Protein AF-A0A1Z8PZ98-F1 (afdb_monomer_lite)

Structure (mmCIF, N/CA/C/O backbone):
data_AF-A0A1Z8PZ98-F1
#
_entry.id   AF-A0A1Z8PZ98-F1
#
loop_
_atom_site.group_PDB
_atom_site.id
_atom_site.type_symbol
_atom_site.label_atom_id
_atom_site.label_alt_id
_atom_site.label_comp_id
_atom_site.label_asym_id
_atom_site.label_entity_id
_atom_site.label_seq_id
_atom_site.pdbx_PDB_ins_code
_atom_site.Cartn_x
_atom_site.Cartn_y
_atom_site.Cartn_z
_atom_site.occupancy
_atom_site.B_iso_or_equiv
_atom_site.auth_seq_id
_atom_site.auth_comp_id
_atom_site.auth_asym_id
_atom_site.auth_atom_id
_atom_site.pdbx_PDB_model_num
ATOM 1 N N . MET A 1 1 ? -24.468 24.576 31.759 1.00 48.62 1 MET A N 1
ATOM 2 C CA . MET A 1 1 ? -24.471 23.103 31.588 1.00 48.62 1 MET A CA 1
ATOM 3 C C . MET A 1 1 ? -25.733 22.751 30.825 1.00 48.62 1 MET A C 1
ATOM 5 O O . MET A 1 1 ? -26.785 23.189 31.271 1.00 48.62 1 MET A O 1
ATOM 9 N N . SER A 1 2 ? -25.640 22.034 29.702 1.00 56.84 2 SER A N 1
ATOM 10 C CA . SER A 1 2 ? -26.825 21.574 28.961 1.00 56.84 2 SER A CA 1
ATOM 11 C C . SER A 1 2 ? -27.723 20.692 29.828 1.00 56.84 2 SER A C 1
ATOM 13 O O . SER A 1 2 ? -27.218 19.911 30.642 1.00 56.84 2 SER A O 1
ATOM 15 N N . SER A 1 3 ? -29.041 20.830 29.682 1.00 79.81 3 SER A N 1
ATOM 16 C CA . SER A 1 3 ? -30.009 19.962 30.361 1.00 79.81 3 SER A CA 1
ATOM 17 C C . SER A 1 3 ? -29.923 18.516 29.837 1.00 79.81 3 SER A C 1
ATOM 19 O O . SER A 1 3 ? -29.449 18.271 28.728 1.00 79.81 3 SER A O 1
ATOM 21 N N . PHE A 1 4 ? -30.347 17.529 30.641 1.00 81.81 4 PHE A N 1
ATOM 22 C CA . PHE A 1 4 ? -30.374 16.120 30.213 1.00 81.81 4 PHE A CA 1
ATOM 23 C C . PHE A 1 4 ? -31.187 15.942 28.922 1.00 81.81 4 PHE A C 1
ATOM 25 O O . PHE A 1 4 ? -30.744 15.233 28.021 1.00 81.81 4 PHE A O 1
ATOM 32 N N . GLU A 1 5 ? -32.307 16.660 28.799 1.00 84.31 5 GLU A N 1
ATOM 33 C CA . GLU A 1 5 ? -33.171 16.601 27.620 1.00 84.31 5 GLU A CA 1
ATOM 34 C C . GLU A 1 5 ? -32.485 17.156 26.361 1.00 84.31 5 GLU A C 1
ATOM 36 O O . GLU A 1 5 ? -32.618 16.572 25.291 1.00 84.31 5 GLU A O 1
ATOM 41 N N . GLU A 1 6 ? -31.655 18.202 26.474 1.00 85.25 6 GLU A N 1
ATOM 42 C CA . GLU A 1 6 ? -30.849 18.697 25.344 1.00 85.25 6 GLU A CA 1
ATOM 43 C C . GLU A 1 6 ? -29.836 17.656 24.848 1.00 85.25 6 GLU A C 1
ATOM 45 O O . GLU A 1 6 ? -29.662 17.480 23.643 1.00 85.25 6 GLU A O 1
ATOM 50 N N . ILE A 1 7 ? -29.137 16.971 25.761 1.00 85.69 7 ILE A N 1
ATOM 51 C CA . ILE A 1 7 ? -28.138 15.948 25.399 1.00 85.69 7 ILE A CA 1
ATOM 52 C C . ILE A 1 7 ? -28.835 14.724 24.801 1.00 85.69 7 ILE A C 1
ATOM 54 O O . ILE A 1 7 ? -28.365 14.164 23.809 1.00 85.69 7 ILE A O 1
ATOM 58 N N . LYS A 1 8 ? -29.983 14.347 25.369 1.00 84.75 8 LYS A N 1
ATOM 59 C CA . LYS A 1 8 ? -30.858 13.304 24.843 1.00 84.75 8 LYS A CA 1
ATOM 60 C C . LYS A 1 8 ? -31.284 13.642 23.409 1.00 84.75 8 LYS A C 1
ATOM 62 O O . LYS A 1 8 ? -30.961 12.891 22.495 1.00 84.75 8 LYS A O 1
ATOM 67 N N . GLN A 1 9 ? -31.887 14.802 23.158 1.00 86.06 9 GLN A N 1
ATOM 68 C CA . GLN A 1 9 ? -32.292 15.194 21.801 1.00 86.06 9 GLN A CA 1
ATOM 69 C C . GLN A 1 9 ? -31.120 15.240 20.809 1.00 86.06 9 GLN A C 1
ATOM 71 O O . GLN A 1 9 ? -31.270 14.816 19.662 1.00 86.06 9 GLN A O 1
ATOM 76 N N . LYS A 1 10 ? -29.933 15.690 21.242 1.00 87.50 10 LYS A N 1
ATOM 77 C CA . LYS A 1 10 ? -28.721 15.659 20.407 1.00 87.50 10 LYS A CA 1
ATOM 78 C C . LYS A 1 10 ? -28.360 14.240 19.966 1.00 87.50 10 LYS A C 1
ATOM 80 O O . LYS A 1 10 ? -28.101 14.045 18.781 1.00 87.50 10 LYS A O 1
ATOM 85 N N . ILE A 1 11 ? -28.356 13.260 20.875 1.00 87.31 11 ILE A N 1
ATOM 86 C CA . ILE A 1 11 ? -27.988 11.883 20.516 1.00 87.31 11 ILE A CA 1
ATOM 87 C C . ILE A 1 11 ? -29.061 11.187 19.672 1.00 87.31 11 ILE A C 1
ATOM 89 O O . ILE A 1 11 ? -28.701 10.499 18.721 1.00 87.31 11 ILE A O 1
ATOM 93 N N . TYR A 1 12 ? -30.354 11.429 19.930 1.00 85.94 12 TYR A N 1
ATOM 94 C CA . TYR A 1 12 ? -31.443 10.926 19.077 1.00 85.94 12 TYR A CA 1
ATOM 95 C C . TYR A 1 12 ? -31.329 11.473 17.647 1.00 85.94 12 TYR A C 1
ATOM 97 O O . TYR A 1 12 ? -31.420 10.715 16.680 1.00 85.94 12 TYR A O 1
ATOM 105 N N . LYS A 1 13 ? -31.035 12.773 17.504 1.00 88.38 13 LYS A N 1
ATOM 106 C CA . LYS A 1 13 ? -30.819 13.412 16.199 1.00 88.38 13 LYS A CA 1
ATOM 107 C C . LYS A 1 13 ? -29.594 12.854 15.469 1.00 88.38 13 LYS A C 1
ATOM 109 O O . LYS A 1 13 ? -29.680 12.586 14.273 1.00 88.38 13 LYS A O 1
ATOM 114 N N . GLU A 1 14 ? -28.472 12.677 16.169 1.00 88.62 14 GLU A N 1
ATOM 115 C CA . GLU A 1 14 ? -27.231 12.167 15.568 1.00 88.62 14 GLU A CA 1
ATOM 116 C C . GLU A 1 14 ? -27.372 10.697 15.136 1.00 88.62 14 GLU A C 1
ATOM 118 O O . GLU A 1 14 ? -26.931 10.319 14.051 1.00 88.62 14 GLU A O 1
ATOM 123 N N . LEU A 1 15 ? -28.043 9.872 15.949 1.00 85.94 15 LEU A N 1
ATOM 124 C CA . LEU A 1 15 ? -28.316 8.465 15.643 1.00 85.94 15 LEU A CA 1
ATOM 125 C C . LEU A 1 15 ? -29.488 8.266 14.667 1.00 85.94 15 LEU A C 1
ATOM 127 O O . LEU A 1 15 ? -29.614 7.175 14.111 1.00 85.94 15 LEU A O 1
ATOM 131 N N . LYS A 1 16 ? -30.290 9.312 14.413 1.00 87.38 16 LYS A N 1
ATOM 132 C CA . LYS A 1 16 ? -31.496 9.303 13.563 1.00 87.38 16 LYS A CA 1
ATOM 133 C C . LYS A 1 16 ? -32.525 8.267 14.018 1.00 87.38 16 LYS A C 1
ATOM 135 O O . LYS A 1 16 ? -32.933 7.414 13.234 1.00 87.38 16 LYS A O 1
ATOM 140 N N . ILE A 1 17 ? -32.889 8.337 15.291 1.00 85.25 17 ILE A N 1
ATOM 141 C CA . ILE A 1 17 ? -33.791 7.385 15.947 1.00 85.25 17 ILE A CA 1
ATOM 142 C C . ILE A 1 17 ? -34.950 8.106 16.625 1.00 85.25 17 ILE A C 1
ATOM 144 O O . ILE A 1 17 ? -34.812 9.269 17.013 1.00 85.25 17 ILE A O 1
ATOM 148 N N . ASP A 1 18 ? -36.071 7.406 16.771 1.00 80.88 18 ASP A N 1
ATOM 149 C CA . ASP A 1 18 ? -37.260 7.911 17.460 1.00 80.88 18 ASP A CA 1
ATOM 150 C C . ASP A 1 18 ? -37.085 7.830 18.978 1.00 80.88 18 ASP A C 1
ATOM 152 O O . ASP A 1 18 ? -36.437 6.914 19.477 1.00 80.88 18 ASP A O 1
ATOM 156 N N . GLU A 1 19 ? -37.715 8.738 19.735 1.00 75.44 19 GLU A N 1
ATOM 157 C CA . GLU A 1 19 ? -37.543 8.881 21.198 1.00 75.44 19 GLU A CA 1
ATOM 158 C C . GLU A 1 19 ? -37.876 7.629 22.038 1.00 75.44 19 GLU A C 1
ATOM 160 O O . GLU A 1 19 ? -37.558 7.584 23.229 1.00 75.44 19 GLU A O 1
ATOM 165 N N . ASN A 1 20 ? -38.497 6.617 21.427 1.00 74.50 20 ASN A N 1
ATOM 166 C CA . ASN A 1 20 ? -38.898 5.362 22.064 1.00 74.50 20 ASN A CA 1
ATOM 167 C C . ASN A 1 20 ? -37.921 4.198 21.805 1.00 74.50 20 ASN A C 1
ATOM 169 O O . ASN A 1 20 ? -38.120 3.107 22.341 1.00 74.50 20 ASN A O 1
ATOM 173 N N . GLU A 1 21 ? -36.888 4.396 20.982 1.00 78.88 21 GLU A N 1
ATOM 174 C CA . GLU A 1 21 ? -35.926 3.352 20.621 1.00 78.88 21 GLU A CA 1
ATOM 175 C C . GLU A 1 21 ? -34.727 3.272 21.585 1.00 78.88 21 GLU A C 1
ATOM 177 O O . GLU A 1 21 ? -34.310 4.241 22.219 1.00 78.88 21 GLU A O 1
ATOM 182 N N . SER A 1 22 ? -34.131 2.079 21.684 1.00 83.25 22 SER A N 1
ATOM 183 C CA . SER A 1 22 ? -32.940 1.825 22.504 1.00 83.25 22 SER A CA 1
ATOM 184 C C . SER A 1 22 ? -31.707 2.529 21.923 1.00 83.25 22 SER A C 1
ATOM 186 O O . SER A 1 22 ? -31.116 2.069 20.945 1.00 83.25 22 SER A O 1
ATOM 188 N N . ILE A 1 23 ? -31.258 3.620 22.555 1.00 86.31 23 ILE A N 1
ATOM 189 C CA . ILE A 1 23 ? -30.034 4.344 22.152 1.00 86.31 23 ILE A CA 1
ATOM 190 C C . ILE A 1 23 ? -28.828 3.400 22.053 1.00 86.31 23 ILE A C 1
ATOM 192 O O . ILE A 1 23 ? -28.014 3.552 21.146 1.00 86.31 23 ILE A O 1
ATOM 196 N N . ASN A 1 24 ? -28.714 2.412 22.946 1.00 85.06 24 ASN A N 1
ATOM 197 C CA . ASN A 1 24 ? -27.552 1.521 23.013 1.00 85.06 24 ASN A CA 1
ATOM 198 C C . ASN A 1 24 ? -27.433 0.641 21.766 1.00 85.06 24 ASN A C 1
ATOM 200 O O . ASN A 1 24 ? -26.366 0.573 21.152 1.00 85.06 24 ASN A O 1
ATOM 204 N N . ASP A 1 25 ? -28.537 0.031 21.333 1.00 85.94 25 ASP A N 1
ATOM 205 C CA . ASP A 1 25 ? -28.543 -0.819 20.140 1.00 85.94 25 ASP A CA 1
ATOM 206 C C . ASP A 1 25 ? -28.230 -0.011 18.881 1.00 85.94 25 ASP A C 1
ATOM 208 O O . ASP A 1 25 ? -27.486 -0.463 18.004 1.00 85.94 25 ASP A O 1
ATOM 212 N N . HIS A 1 26 ? -28.768 1.205 18.792 1.00 89.81 26 HIS A N 1
ATOM 213 C CA . HIS A 1 26 ? -28.538 2.085 17.653 1.00 89.81 26 HIS A CA 1
ATOM 214 C C . HIS A 1 26 ? -27.131 2.680 17.650 1.00 89.81 26 HIS A C 1
ATOM 216 O O . HIS A 1 26 ? -26.513 2.747 16.588 1.00 89.81 26 HIS A O 1
ATOM 222 N N . PHE A 1 27 ? -26.571 3.004 18.815 1.00 91.75 27 PHE A N 1
ATOM 223 C CA . PHE A 1 27 ? -25.175 3.410 18.957 1.00 91.75 27 PHE A CA 1
ATOM 224 C C . PHE A 1 27 ? -24.217 2.292 18.526 1.00 91.75 27 PHE A C 1
ATOM 226 O O . PHE A 1 27 ? -23.344 2.516 17.684 1.00 91.75 27 PHE A O 1
ATOM 233 N N . ILE A 1 28 ? -24.419 1.062 19.012 1.00 90.62 28 ILE A N 1
ATOM 234 C CA . ILE A 1 28 ? -23.615 -0.103 18.613 1.00 90.62 28 ILE A CA 1
ATOM 235 C C . ILE A 1 28 ? -23.709 -0.337 17.100 1.00 90.62 28 ILE A C 1
ATOM 237 O O . ILE A 1 28 ? -22.689 -0.547 16.436 1.00 90.62 28 ILE A O 1
ATOM 241 N N . LYS A 1 29 ? -24.919 -0.282 16.526 1.00 90.75 29 LYS A N 1
ATOM 242 C CA . LYS A 1 29 ? -25.127 -0.413 15.074 1.00 90.75 29 LYS A CA 1
ATOM 243 C C . LYS A 1 29 ? -24.430 0.704 14.296 1.00 90.75 29 LYS A C 1
ATOM 245 O O . LYS A 1 29 ? -23.801 0.412 13.279 1.00 90.75 29 LYS A O 1
ATOM 250 N N . ALA A 1 30 ? -24.512 1.948 14.764 1.00 91.06 30 ALA A N 1
ATOM 251 C CA . ALA A 1 30 ? -23.887 3.102 14.126 1.00 91.06 30 ALA A CA 1
ATOM 252 C C . ALA A 1 30 ? -22.359 2.979 14.116 1.00 91.06 30 ALA A C 1
ATOM 254 O O . ALA A 1 30 ? -21.752 3.097 13.053 1.00 91.06 30 ALA A O 1
ATOM 255 N N . ILE A 1 31 ? -21.738 2.626 15.246 1.00 92.38 31 ILE A N 1
ATOM 256 C CA . ILE A 1 31 ? -20.288 2.396 15.308 1.00 92.38 31 ILE A CA 1
ATOM 257 C C . ILE A 1 31 ? -19.885 1.229 14.405 1.00 92.38 31 ILE A C 1
ATOM 259 O O . ILE A 1 31 ? -18.986 1.384 13.585 1.00 92.38 31 ILE A O 1
ATOM 263 N N . LYS A 1 32 ? -20.590 0.090 14.451 1.00 90.94 32 LYS A N 1
ATOM 264 C CA . LYS A 1 32 ? -20.322 -1.049 13.549 1.00 90.94 32 LYS A CA 1
ATOM 265 C C . LYS A 1 32 ? -20.477 -0.703 12.069 1.00 90.94 32 LYS A C 1
ATOM 267 O O . LYS A 1 32 ? -19.873 -1.368 11.227 1.00 90.94 32 LYS A O 1
ATOM 272 N N . LYS A 1 33 ? -21.332 0.266 11.736 1.00 90.19 33 LYS A N 1
ATOM 273 C CA . LYS A 1 33 ? -21.491 0.772 10.373 1.00 90.19 33 LYS A CA 1
ATOM 274 C C . LYS A 1 33 ? -20.298 1.644 9.995 1.00 90.19 33 LYS A C 1
ATOM 276 O O . LYS A 1 33 ? -19.682 1.357 8.976 1.00 90.19 33 LYS A O 1
ATOM 281 N N . LEU A 1 34 ? -19.932 2.612 10.836 1.00 89.38 34 LEU A N 1
ATOM 282 C CA . LEU A 1 34 ? -18.775 3.493 10.633 1.00 89.38 34 LEU A CA 1
ATOM 283 C C . LEU A 1 34 ? -17.469 2.697 10.504 1.00 89.38 34 LEU A C 1
ATOM 285 O O . LEU A 1 34 ? -16.696 2.916 9.577 1.00 89.38 34 LEU A O 1
ATOM 289 N N . THR A 1 35 ? -17.246 1.681 11.345 1.00 88.62 35 THR A N 1
ATOM 290 C CA . THR A 1 35 ? -16.036 0.843 11.259 1.00 88.62 35 THR A CA 1
ATOM 291 C C . THR A 1 35 ? -15.966 -0.003 9.983 1.00 88.62 35 THR A C 1
ATOM 293 O O . THR A 1 35 ? -14.899 -0.531 9.670 1.00 88.62 35 THR A O 1
ATOM 296 N N . LYS A 1 36 ? -17.069 -0.133 9.234 1.00 86.19 36 LYS A N 1
ATOM 297 C CA . LYS A 1 36 ? -17.159 -0.838 7.943 1.00 86.19 36 LYS A CA 1
ATOM 298 C C . LYS A 1 36 ? -17.369 0.102 6.751 1.00 86.19 36 LYS A C 1
ATOM 300 O O . LYS A 1 36 ? -17.523 -0.389 5.636 1.00 86.19 36 LYS A O 1
ATOM 305 N N . GLN A 1 37 ? -17.479 1.408 6.979 1.00 80.19 37 GLN A N 1
ATOM 306 C CA . GLN A 1 37 ? -17.874 2.363 5.953 1.00 80.19 37 GLN A CA 1
ATOM 307 C C . GLN A 1 37 ? -16.704 2.655 5.010 1.00 80.19 37 GLN A C 1
ATOM 309 O O . GLN A 1 37 ? -15.559 2.758 5.430 1.00 80.19 37 GLN A O 1
ATOM 314 N N . ASP A 1 38 ? -17.027 2.771 3.722 1.00 64.19 38 ASP A N 1
ATOM 315 C CA . ASP A 1 38 ? -16.053 2.745 2.626 1.00 64.19 38 ASP A CA 1
ATOM 316 C C . ASP A 1 38 ? -15.867 4.092 1.910 1.00 64.19 38 ASP A C 1
ATOM 318 O O . ASP A 1 38 ? -15.058 4.184 0.990 1.00 64.19 38 ASP A O 1
ATOM 322 N N . LYS A 1 39 ? -16.697 5.090 2.236 1.00 56.09 39 LYS A N 1
ATOM 323 C CA . LYS A 1 39 ? -16.954 6.252 1.366 1.00 56.09 39 LYS A CA 1
ATOM 324 C C . LYS A 1 39 ? -16.399 7.586 1.872 1.00 56.09 39 LYS A C 1
ATOM 326 O O . LYS A 1 39 ? -16.368 8.527 1.093 1.00 56.09 39 LYS A O 1
ATOM 331 N N . GLU A 1 40 ? -15.999 7.670 3.134 1.00 60.16 40 GLU A N 1
ATOM 332 C CA . GLU A 1 40 ? -15.483 8.898 3.759 1.00 60.16 40 GLU A CA 1
ATOM 333 C C . GLU A 1 40 ? -13.964 8.805 3.916 1.00 60.16 40 GLU A C 1
ATOM 335 O O . GLU A 1 40 ? -13.401 7.702 3.917 1.00 60.16 40 GLU A O 1
ATOM 340 N N . SER A 1 41 ? -13.282 9.949 4.018 1.00 69.00 41 SER A N 1
ATOM 341 C CA . SER A 1 41 ? -11.845 9.929 4.290 1.00 69.00 41 SER A CA 1
ATOM 342 C C . SER A 1 41 ? -11.590 9.239 5.640 1.00 69.00 41 SER A C 1
ATOM 344 O O . SER A 1 41 ? -12.375 9.363 6.579 1.00 69.00 41 SER A O 1
ATOM 346 N N . ALA A 1 42 ? -10.493 8.482 5.765 1.00 73.69 42 ALA A N 1
ATOM 347 C CA . ALA A 1 42 ? -10.192 7.750 7.005 1.00 73.69 42 ALA A CA 1
ATOM 348 C C . ALA A 1 42 ? -10.116 8.680 8.237 1.00 73.69 42 ALA A C 1
ATOM 350 O O . ALA A 1 42 ? -10.396 8.251 9.357 1.00 73.69 42 ALA A O 1
ATOM 351 N N . SER A 1 43 ? -9.777 9.957 8.019 1.00 80.69 43 SER A N 1
ATOM 352 C CA . SER A 1 43 ? -9.814 11.001 9.047 1.00 80.69 43 SER A CA 1
ATOM 353 C C . SER A 1 43 ? -11.248 11.337 9.459 1.00 80.69 43 SER A C 1
ATOM 355 O O . SER A 1 43 ? -11.562 11.285 10.644 1.00 80.69 43 SER A O 1
ATOM 357 N N . GLU A 1 44 ? -12.144 11.586 8.498 1.00 83.44 44 GLU A N 1
ATOM 358 C CA . GLU A 1 44 ? -13.556 11.918 8.756 1.00 83.44 44 GLU A CA 1
ATOM 359 C C . GLU A 1 44 ? -14.292 10.803 9.507 1.00 83.44 44 GLU A C 1
ATOM 361 O O . GLU A 1 44 ? -15.045 11.068 10.449 1.00 83.44 44 GLU A O 1
ATOM 366 N N . THR A 1 45 ? -14.063 9.538 9.141 1.00 85.50 45 THR A N 1
ATOM 367 C CA . THR A 1 45 ? -14.694 8.414 9.846 1.00 85.50 45 THR A CA 1
ATOM 368 C C . THR A 1 45 ? -14.134 8.253 11.262 1.00 85.50 45 THR A C 1
ATOM 370 O O . THR A 1 45 ? -14.894 7.972 12.190 1.00 85.50 45 THR A O 1
ATOM 373 N N . ALA A 1 46 ? -12.831 8.470 11.471 1.00 87.06 46 ALA A N 1
ATOM 374 C CA . ALA A 1 46 ? -12.229 8.447 12.805 1.00 87.06 46 ALA A CA 1
ATOM 375 C C . ALA A 1 46 ? -12.760 9.582 13.700 1.00 87.06 46 ALA A C 1
ATOM 377 O O . ALA A 1 46 ? -13.093 9.345 14.864 1.00 87.06 46 ALA A O 1
ATOM 378 N N . GLU A 1 47 ? -12.894 10.790 13.154 1.00 88.88 47 GLU A N 1
ATOM 379 C CA . GLU A 1 47 ? -13.517 11.934 13.827 1.00 88.88 47 GLU A CA 1
ATOM 380 C C . GLU A 1 47 ? -14.981 11.652 14.174 1.00 88.88 47 GLU A C 1
ATOM 382 O O . GLU A 1 47 ? -15.402 11.882 15.308 1.00 88.88 47 GLU A O 1
ATOM 387 N N . SER A 1 48 ? -15.736 11.063 13.245 1.00 90.19 48 SER A N 1
ATOM 388 C CA . SER A 1 48 ? -17.133 10.676 13.462 1.00 90.19 48 SER A CA 1
ATOM 389 C C . SER A 1 48 ? -17.278 9.623 14.564 1.00 90.19 48 SER A C 1
ATOM 391 O O . SER A 1 48 ? -18.158 9.742 15.417 1.00 90.19 48 SER A O 1
ATOM 393 N N . ILE A 1 49 ? -16.393 8.617 14.600 1.00 91.50 49 ILE A N 1
ATOM 394 C CA . ILE A 1 49 ? -16.353 7.611 15.675 1.00 91.50 49 ILE A CA 1
ATOM 395 C C . ILE A 1 49 ? -16.081 8.278 17.027 1.00 91.50 49 ILE A C 1
ATOM 397 O O . ILE A 1 49 ? -16.793 7.989 17.991 1.00 91.50 49 ILE A O 1
ATOM 401 N N . ASN A 1 50 ? -15.086 9.170 17.104 1.00 92.19 50 ASN A N 1
ATOM 402 C CA . ASN A 1 50 ? -14.760 9.896 18.335 1.00 92.19 50 ASN A CA 1
ATOM 403 C C . ASN A 1 50 ? -15.950 10.724 18.820 1.00 92.19 50 ASN A C 1
ATOM 405 O O . ASN A 1 50 ? -16.416 10.524 19.941 1.00 92.19 50 ASN A O 1
ATOM 409 N N . LYS A 1 51 ? -16.493 11.577 17.946 1.00 91.81 51 LYS A N 1
ATOM 410 C CA . LYS A 1 51 ? -17.622 12.459 18.251 1.00 91.81 51 LYS A CA 1
ATOM 411 C C . LYS A 1 51 ? -18.845 11.672 18.725 1.00 91.81 51 LYS A C 1
ATOM 413 O O . LYS A 1 51 ? -19.477 12.051 19.710 1.00 91.81 51 LYS A O 1
ATOM 418 N N . LEU A 1 52 ? -19.172 10.560 18.061 1.00 93.00 52 LEU A N 1
ATOM 419 C CA . LEU A 1 52 ? -20.319 9.736 18.440 1.00 93.00 52 LEU A CA 1
ATOM 420 C C . LEU A 1 52 ? -20.100 9.029 19.786 1.00 93.00 52 LEU A C 1
ATOM 422 O O . LEU A 1 52 ? -21.021 8.971 20.600 1.00 93.00 52 LEU A O 1
ATOM 426 N N . CYS A 1 53 ? -18.889 8.525 20.052 1.00 93.56 53 CYS A N 1
ATOM 427 C CA . CYS A 1 53 ? -18.546 7.938 21.351 1.00 93.56 53 CYS A CA 1
ATOM 428 C C . CYS A 1 53 ? -18.602 8.977 22.478 1.00 93.56 53 CYS A C 1
ATOM 430 O O . CYS A 1 53 ? -19.158 8.699 23.539 1.00 93.56 53 CYS A O 1
ATOM 432 N N . GLU A 1 54 ? -18.058 10.173 22.256 1.00 92.00 54 GLU A N 1
ATOM 433 C CA . GLU A 1 54 ? -18.089 11.272 23.223 1.00 92.00 54 GLU A CA 1
ATOM 434 C C . GLU A 1 54 ? -19.526 11.682 23.547 1.00 92.00 54 GLU A C 1
ATOM 436 O O . GLU A 1 54 ? -19.901 11.696 24.721 1.00 92.00 54 GLU A O 1
ATOM 441 N N . LEU A 1 55 ? -20.362 11.886 22.524 1.00 91.25 55 LEU A N 1
ATOM 442 C CA . LEU A 1 55 ? -21.778 12.215 22.695 1.00 91.25 55 LEU A CA 1
ATOM 443 C C . LEU A 1 55 ? -22.531 11.120 23.469 1.00 91.25 55 LEU A C 1
ATOM 445 O O . LEU A 1 55 ? -23.318 11.414 24.370 1.00 91.25 55 LEU A O 1
ATOM 449 N N . TYR A 1 56 ? -22.250 9.847 23.178 1.00 92.75 56 TYR A N 1
ATOM 450 C CA . TYR A 1 56 ? -22.806 8.711 23.916 1.00 92.75 56 TYR A CA 1
ATOM 451 C C . TYR A 1 56 ? -22.347 8.669 25.382 1.00 92.75 56 TYR A C 1
ATOM 453 O O . TYR A 1 56 ? -23.127 8.365 26.292 1.00 92.75 56 TYR A O 1
ATOM 461 N N . PHE A 1 57 ? -21.091 9.013 25.656 1.00 92.44 57 PHE A N 1
ATOM 462 C CA . PHE A 1 57 ? -20.565 9.075 27.017 1.00 92.44 57 PHE A CA 1
ATOM 463 C C . PHE A 1 57 ? -21.084 10.270 27.815 1.00 92.44 57 PHE A C 1
ATOM 465 O O . PHE A 1 57 ? -21.220 10.143 29.040 1.00 92.44 57 PHE A O 1
ATOM 472 N N . GLU A 1 58 ? -21.359 11.393 27.156 1.00 90.25 58 GLU A N 1
ATOM 473 C CA . GLU A 1 58 ? -22.050 12.550 27.726 1.00 90.25 58 GLU A CA 1
ATOM 474 C C . GLU A 1 58 ? -23.498 12.211 28.061 1.00 90.25 58 GLU A C 1
ATOM 476 O O . GLU A 1 58 ? -23.928 12.451 29.193 1.00 90.25 58 GLU A O 1
ATOM 481 N N . TYR A 1 59 ? -24.214 11.581 27.124 1.00 90.25 59 TYR A N 1
ATOM 482 C CA . TYR A 1 59 ? -25.572 11.090 27.336 1.00 90.25 59 TYR A CA 1
ATOM 483 C C . TYR A 1 59 ? -25.644 10.174 28.559 1.00 90.25 59 TYR A C 1
ATOM 485 O O . TYR A 1 59 ? -26.409 10.446 29.484 1.00 90.25 59 TYR A O 1
ATOM 493 N N . ASN A 1 60 ? -24.785 9.152 28.630 1.00 87.50 60 ASN A N 1
ATOM 494 C CA . ASN A 1 60 ? -24.746 8.253 29.782 1.00 87.50 60 ASN A CA 1
ATOM 495 C C . ASN A 1 60 ? -24.439 8.994 31.089 1.00 87.50 60 ASN A C 1
ATOM 497 O O . ASN A 1 60 ? -25.091 8.766 32.104 1.00 87.50 60 ASN A O 1
ATOM 501 N N . ALA A 1 61 ? -23.477 9.921 31.091 1.00 86.25 61 ALA A N 1
ATOM 502 C CA . ALA A 1 61 ? -23.168 10.694 32.294 1.00 86.25 61 ALA A CA 1
ATOM 503 C C . ALA A 1 61 ? -24.353 11.566 32.752 1.00 86.25 61 ALA A C 1
ATOM 505 O O . ALA A 1 61 ? -24.574 11.718 33.957 1.00 86.25 61 ALA A O 1
ATOM 506 N N . ALA A 1 62 ? -25.108 12.135 31.812 1.00 86.50 62 ALA A N 1
ATOM 507 C CA . ALA A 1 62 ? -26.292 12.933 32.097 1.00 86.50 62 ALA A CA 1
ATOM 508 C C . ALA A 1 62 ? -27.468 12.067 32.582 1.00 86.50 62 ALA A C 1
ATOM 510 O O . ALA A 1 62 ? -28.111 12.430 33.566 1.00 86.50 62 ALA A O 1
ATOM 511 N N . PHE A 1 63 ? -27.679 10.898 31.972 1.00 86.00 63 PHE A N 1
ATOM 512 C CA . PHE A 1 63 ? -28.680 9.909 32.379 1.00 86.00 63 PHE A CA 1
ATOM 513 C C . PHE A 1 63 ? -28.452 9.420 33.812 1.00 86.00 63 PHE A C 1
ATOM 515 O O . PHE A 1 63 ? -29.366 9.443 34.634 1.00 86.00 63 PHE A O 1
ATOM 522 N N . ILE A 1 64 ? -27.211 9.060 34.152 1.00 83.56 64 ILE A N 1
ATOM 523 C CA . ILE A 1 64 ? -26.846 8.637 35.509 1.00 83.56 64 ILE A CA 1
ATOM 524 C C . ILE A 1 64 ? -27.122 9.753 36.524 1.00 83.56 64 ILE A C 1
ATOM 526 O O . ILE A 1 64 ? -27.730 9.490 37.557 1.00 83.56 64 ILE A O 1
ATOM 530 N N . LYS A 1 65 ? -26.763 11.008 36.219 1.00 83.81 65 LYS A N 1
ATOM 531 C CA . LYS A 1 65 ? -27.071 12.158 37.092 1.00 83.81 65 LYS A CA 1
ATOM 532 C C . LYS A 1 65 ? -28.574 12.395 37.260 1.00 83.81 65 LYS A C 1
ATOM 534 O O . LYS A 1 65 ? -29.007 12.787 38.343 1.00 83.81 65 LYS A O 1
ATOM 539 N N . ASP A 1 66 ? -29.361 12.219 36.202 1.00 84.44 66 ASP A N 1
ATOM 540 C CA . ASP A 1 66 ? -30.819 12.353 36.264 1.00 84.44 66 ASP A CA 1
ATOM 541 C C . ASP A 1 66 ? -31.439 11.259 37.146 1.00 84.44 66 ASP A C 1
ATOM 543 O O . ASP A 1 66 ? -32.247 11.559 38.031 1.00 84.44 66 ASP A O 1
ATOM 547 N N . ILE A 1 67 ? -30.975 10.012 37.002 1.00 82.06 67 ILE A N 1
ATOM 548 C CA . ILE A 1 67 ? -31.376 8.927 37.901 1.00 82.06 67 ILE A CA 1
ATOM 549 C C . ILE A 1 67 ? -30.969 9.237 39.343 1.00 82.06 67 ILE A C 1
ATOM 551 O O . ILE A 1 67 ? -31.828 9.139 40.216 1.00 82.06 67 ILE A O 1
ATOM 555 N N . GLU A 1 68 ? -29.728 9.653 39.624 1.00 78.75 68 GLU A N 1
ATOM 556 C CA . GLU A 1 68 ? -29.274 10.014 40.984 1.00 78.75 68 GLU A CA 1
ATOM 557 C C . GLU A 1 68 ? -30.187 11.077 41.625 1.00 78.75 68 GLU A C 1
ATOM 559 O O . GLU A 1 68 ? -30.553 10.958 42.796 1.00 78.75 68 GLU A O 1
ATOM 564 N N . LYS A 1 69 ? -30.621 12.091 40.859 1.00 79.12 69 LYS A N 1
ATOM 565 C CA . LYS A 1 69 ? -31.566 13.116 41.339 1.00 79.12 69 LYS A CA 1
ATOM 566 C C . LYS A 1 69 ? -32.935 12.534 41.694 1.00 79.12 69 LYS A C 1
ATOM 568 O O . LYS A 1 69 ? -33.497 12.901 42.727 1.00 79.12 69 LYS A O 1
ATOM 573 N N . LYS A 1 70 ? -33.471 11.654 40.844 1.00 76.69 70 LYS A N 1
ATOM 574 C CA . LYS A 1 70 ? -34.795 11.025 41.011 1.00 76.69 70 LYS A CA 1
ATOM 575 C C . LYS A 1 70 ? -34.799 9.953 42.101 1.00 76.69 70 LYS A C 1
ATOM 577 O O . LYS A 1 70 ? -35.779 9.798 42.820 1.00 76.69 70 LYS A O 1
ATOM 582 N N . THR A 1 71 ? -33.688 9.241 42.255 1.00 66.88 71 THR A N 1
ATOM 583 C CA . THR A 1 71 ? -33.492 8.157 43.222 1.00 66.88 71 THR A CA 1
ATOM 584 C C . THR A 1 71 ? -32.801 8.613 44.496 1.00 66.88 71 THR A C 1
ATOM 586 O O . THR A 1 71 ? -32.075 7.816 45.071 1.00 66.88 71 THR A O 1
ATOM 589 N N . LYS A 1 72 ? -33.033 9.843 44.987 1.00 58.53 72 LYS A N 1
ATOM 590 C CA . LYS A 1 72 ? -32.609 10.274 46.340 1.00 58.53 72 LYS A CA 1
ATOM 591 C C . LYS A 1 72 ? -32.977 9.197 47.377 1.00 58.53 72 LYS A C 1
ATOM 593 O O . LYS A 1 72 ? -34.103 9.130 47.868 1.00 58.53 72 LYS A O 1
ATOM 598 N N . GLN A 1 73 ? -32.038 8.296 47.647 1.00 57.94 73 GLN A N 1
ATOM 599 C CA . GLN A 1 73 ? -32.263 7.071 48.396 1.00 57.94 73 GLN A CA 1
ATOM 600 C C . GLN A 1 73 ? -32.056 7.375 49.871 1.00 57.94 73 GLN A C 1
ATOM 602 O O . GLN A 1 73 ? -31.021 7.888 50.279 1.00 57.94 73 GLN A O 1
ATOM 607 N N . LYS A 1 74 ? -33.049 7.009 50.683 1.00 54.69 74 LYS A N 1
ATOM 608 C CA . LYS A 1 74 ? -33.035 7.121 52.149 1.00 54.69 74 LYS A CA 1
ATOM 609 C C . LYS A 1 74 ? -32.027 6.179 52.839 1.00 54.69 74 LYS A C 1
ATOM 611 O O . LYS A 1 74 ? -31.957 6.184 54.062 1.00 54.69 74 LYS A O 1
ATOM 616 N N . LYS A 1 75 ? -31.296 5.335 52.097 1.00 65.56 75 LYS A N 1
ATOM 617 C CA . LYS A 1 75 ? -30.368 4.334 52.649 1.00 65.56 75 LYS A CA 1
ATOM 618 C C . LYS A 1 75 ? -28.924 4.761 52.414 1.00 65.56 75 LYS A C 1
ATOM 620 O O . LYS A 1 75 ? -28.531 4.994 51.276 1.00 65.56 75 LYS A O 1
ATOM 625 N N . GLN A 1 76 ? -28.167 4.850 53.501 1.00 77.44 76 GLN A N 1
ATOM 626 C CA . GLN A 1 76 ? -26.755 5.211 53.488 1.00 77.44 76 GLN A CA 1
ATOM 627 C C . GLN A 1 76 ? -25.912 4.029 52.985 1.00 77.44 76 GLN A C 1
ATOM 629 O O . GLN A 1 76 ? -26.145 2.883 53.373 1.00 77.44 76 GLN A O 1
ATOM 634 N N . ASP A 1 77 ? -24.963 4.311 52.092 1.00 81.88 77 ASP A N 1
ATOM 635 C CA . ASP A 1 77 ? -23.958 3.345 51.642 1.00 81.88 77 ASP A CA 1
ATOM 636 C C . ASP A 1 77 ? -23.086 2.888 52.828 1.00 81.88 77 ASP A C 1
ATOM 638 O O . ASP A 1 77 ? -22.815 3.657 53.754 1.00 81.88 77 ASP A O 1
ATOM 642 N N . HIS A 1 78 ? -22.595 1.648 52.776 1.00 87.00 78 HIS A N 1
ATOM 643 C CA . HIS A 1 78 ? -21.505 1.196 53.639 1.00 87.00 78 HIS A CA 1
ATOM 644 C C . HIS A 1 78 ? -20.269 2.092 53.436 1.00 87.00 78 HIS A C 1
ATOM 646 O O . HIS A 1 78 ? -20.019 2.546 52.317 1.00 87.00 78 HIS A O 1
ATOM 652 N N . ALA A 1 79 ? -19.458 2.313 54.478 1.00 83.44 79 ALA A N 1
ATOM 653 C CA . ALA A 1 79 ? -18.296 3.211 54.411 1.00 83.44 79 ALA A CA 1
ATOM 654 C C . ALA A 1 79 ? -17.352 2.875 53.234 1.00 83.44 79 ALA A C 1
ATOM 656 O O . ALA A 1 79 ? -17.015 3.745 52.429 1.00 83.44 79 ALA A O 1
ATOM 657 N N . ASP A 1 80 ? -17.032 1.590 53.057 1.00 87.00 80 ASP A N 1
ATOM 658 C CA . ASP A 1 80 ? -16.170 1.113 51.963 1.00 87.00 80 ASP A CA 1
ATOM 659 C C . ASP A 1 80 ? -16.797 1.259 50.566 1.00 87.00 80 ASP A C 1
ATOM 661 O O . ASP A 1 80 ? -16.086 1.376 49.563 1.00 87.00 80 ASP A O 1
ATOM 665 N N . ALA A 1 8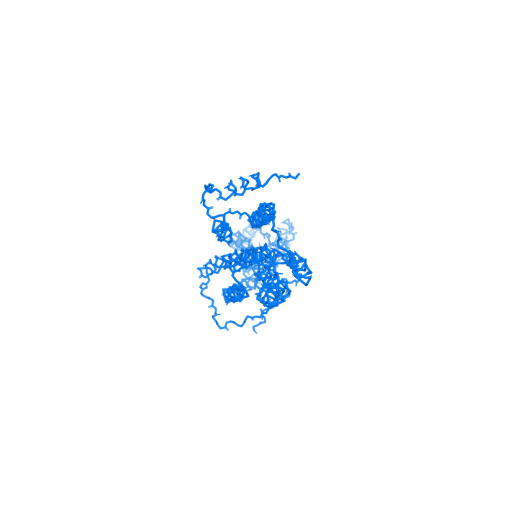1 ? -18.131 1.283 50.471 1.00 86.62 81 ALA A N 1
ATOM 666 C CA . ALA A 1 81 ? -18.820 1.408 49.192 1.00 86.62 81 ALA A CA 1
ATOM 667 C C . ALA A 1 81 ? -18.593 2.785 48.561 1.00 86.62 81 ALA A C 1
ATOM 669 O O . ALA A 1 81 ? -18.405 2.878 47.347 1.00 86.62 81 ALA A O 1
ATOM 670 N N . ALA A 1 82 ? -18.574 3.850 49.370 1.00 82.94 82 ALA A N 1
ATOM 671 C CA . ALA A 1 82 ? -18.333 5.207 48.885 1.00 82.94 82 ALA A CA 1
ATOM 672 C C . ALA A 1 82 ? -16.934 5.335 48.259 1.00 82.94 82 ALA A C 1
ATOM 674 O O . ALA A 1 82 ? -16.784 5.877 47.158 1.00 82.94 82 ALA A O 1
ATOM 675 N N . HIS A 1 83 ? -15.923 4.762 48.919 1.00 87.25 83 HIS A N 1
ATOM 676 C CA . HIS A 1 83 ? -14.556 4.720 48.408 1.00 87.25 83 HIS A CA 1
ATOM 677 C C . HIS A 1 83 ? -14.465 3.915 47.103 1.00 87.25 83 HIS A C 1
ATOM 679 O O . HIS A 1 83 ? -13.969 4.421 46.094 1.00 87.25 83 HIS A O 1
ATOM 685 N N . LEU A 1 84 ? -15.030 2.703 47.074 1.00 89.00 84 LEU A N 1
ATOM 686 C CA . LEU A 1 84 ? -15.012 1.835 45.894 1.00 89.00 84 LEU A CA 1
ATOM 687 C C . LEU A 1 84 ? -15.753 2.455 44.699 1.00 89.00 84 LEU A C 1
ATOM 689 O O . LEU A 1 84 ? -15.264 2.410 43.567 1.00 89.00 84 LEU A O 1
ATOM 693 N N . LYS A 1 85 ? -16.905 3.100 44.928 1.00 88.50 85 LYS A N 1
ATOM 694 C CA . LYS A 1 85 ? -17.634 3.849 43.891 1.00 88.50 85 LYS A CA 1
ATOM 695 C C . LYS A 1 85 ? -16.791 5.005 43.349 1.00 88.50 85 LYS A C 1
ATOM 697 O O . LYS A 1 85 ? -16.743 5.187 42.134 1.00 88.50 85 LYS A O 1
ATOM 702 N N . SER A 1 86 ? -16.096 5.752 44.209 1.00 87.19 86 SER A N 1
ATOM 703 C CA . SER A 1 86 ? -15.189 6.831 43.786 1.00 87.19 86 SER A CA 1
ATOM 704 C C . SER A 1 86 ? -14.054 6.311 42.896 1.00 87.19 86 SER A C 1
ATOM 706 O O . SER A 1 86 ? -13.860 6.809 41.783 1.00 87.19 86 SER A O 1
ATOM 708 N N . GLN A 1 87 ? -13.376 5.238 43.316 1.00 89.56 87 GLN A N 1
ATOM 709 C CA . GLN A 1 87 ? -12.330 4.593 42.515 1.00 89.56 87 GLN A CA 1
ATOM 710 C C . GLN A 1 87 ? -12.873 4.101 41.168 1.00 89.56 87 GLN A C 1
ATOM 712 O O . GLN A 1 87 ? -12.265 4.333 40.123 1.00 89.56 87 GLN A O 1
ATOM 717 N N . THR A 1 88 ? -14.066 3.504 41.165 1.00 89.88 88 THR A N 1
ATOM 718 C CA . THR A 1 88 ? -14.712 3.029 39.935 1.00 89.88 88 THR A CA 1
ATOM 719 C C . THR A 1 88 ? -14.997 4.175 38.961 1.00 89.88 88 THR A C 1
ATOM 721 O O . THR A 1 88 ? -14.760 4.018 37.765 1.00 89.88 88 THR A O 1
ATOM 724 N N . LYS A 1 89 ? -15.421 5.360 39.438 1.00 87.31 89 LYS A N 1
ATOM 725 C CA . LYS A 1 89 ? -15.604 6.547 38.571 1.00 87.31 89 LYS A CA 1
ATOM 726 C C . LYS A 1 89 ? -14.306 6.938 37.855 1.00 87.31 89 LYS A C 1
ATOM 728 O O . LYS A 1 89 ? -14.371 7.392 36.712 1.00 87.31 89 LYS A O 1
ATOM 733 N N . SER A 1 90 ? -13.153 6.762 38.503 1.00 85.88 90 SER A N 1
ATOM 734 C CA . SER A 1 90 ? -11.842 7.018 37.895 1.00 85.88 90 SER A CA 1
ATOM 735 C C . SER A 1 90 ? -11.532 6.008 36.784 1.00 85.88 90 SER A C 1
ATOM 737 O O . SER A 1 90 ? -11.290 6.402 35.642 1.00 85.88 90 SER A O 1
ATOM 739 N N . ILE A 1 91 ? -11.648 4.707 37.073 1.00 87.38 91 ILE A N 1
ATOM 740 C CA . ILE A 1 91 ? -11.321 3.634 36.115 1.00 87.38 91 ILE A CA 1
ATOM 741 C C . ILE A 1 91 ? -12.301 3.606 34.929 1.00 87.38 91 ILE A C 1
ATOM 743 O O . ILE A 1 91 ? -11.901 3.339 33.796 1.00 87.38 91 ILE A O 1
ATOM 747 N N . LEU A 1 92 ? -13.567 3.985 35.132 1.00 88.81 92 LEU A N 1
ATOM 748 C CA . LEU A 1 92 ? -14.547 4.115 34.047 1.00 88.81 92 LEU A CA 1
ATOM 749 C C . LEU A 1 92 ? -14.109 5.091 32.946 1.00 88.81 92 LEU A C 1
ATOM 751 O O . LEU A 1 92 ? -14.485 4.904 31.790 1.00 88.81 92 LEU A O 1
ATOM 755 N N . ARG A 1 93 ? -13.298 6.112 33.260 1.00 86.06 93 ARG A N 1
ATOM 756 C CA . ARG A 1 93 ? -12.705 6.979 32.225 1.00 86.06 93 ARG A CA 1
ATOM 757 C C . ARG A 1 93 ? -11.717 6.204 31.350 1.00 86.06 93 ARG A C 1
ATOM 759 O O . ARG A 1 93 ? -11.722 6.382 30.135 1.00 86.06 93 ARG A O 1
ATOM 766 N N . GLY A 1 94 ? -10.930 5.312 31.952 1.00 87.12 94 GLY A N 1
ATOM 767 C CA . GLY A 1 94 ? -10.045 4.388 31.239 1.00 87.12 94 GLY A CA 1
ATOM 768 C C . GLY A 1 94 ? -10.817 3.434 30.325 1.00 87.12 94 GLY A C 1
ATOM 769 O O . GLY A 1 94 ? -10.463 3.287 29.157 1.00 87.12 94 GLY A O 1
ATOM 770 N N . LEU A 1 95 ? -11.936 2.872 30.799 1.00 90.19 95 LEU A N 1
ATOM 771 C CA . LEU A 1 95 ? -12.802 2.021 29.971 1.00 90.19 95 LEU A CA 1
ATOM 772 C C . LEU A 1 95 ? -13.395 2.782 28.774 1.00 90.19 95 LEU A C 1
ATOM 774 O O . LEU A 1 95 ? -13.373 2.270 27.658 1.00 90.19 95 LEU A O 1
ATOM 778 N N . LYS A 1 96 ? -13.870 4.019 28.972 1.00 90.94 96 LYS A N 1
ATOM 779 C CA . LYS A 1 96 ? -14.361 4.882 27.877 1.00 90.94 96 LYS A CA 1
ATOM 780 C C . LYS A 1 96 ? -13.292 5.119 26.809 1.00 90.94 96 LYS A C 1
ATOM 782 O O . LYS A 1 96 ? -13.574 4.989 25.620 1.00 90.94 96 LYS A O 1
ATOM 787 N N . LYS A 1 97 ? -12.056 5.404 27.230 1.00 89.69 97 LYS A N 1
ATOM 788 C CA . LYS A 1 97 ? -10.910 5.516 26.317 1.00 89.69 97 LYS A CA 1
ATOM 789 C C . LYS A 1 97 ? -10.661 4.200 25.573 1.00 89.69 97 LYS A C 1
ATOM 791 O O . LYS A 1 97 ? -10.489 4.221 24.362 1.00 89.69 97 LYS A O 1
ATOM 796 N N . THR A 1 98 ? -10.738 3.073 26.278 1.00 91.00 98 THR A N 1
ATOM 797 C CA . THR A 1 98 ? -10.563 1.730 25.700 1.00 91.00 98 THR A CA 1
ATOM 798 C C . THR A 1 98 ? -11.605 1.426 24.622 1.00 91.00 98 THR A C 1
ATOM 800 O O . THR A 1 98 ? -11.271 0.899 23.564 1.00 91.00 98 THR A O 1
ATOM 803 N N . ILE A 1 99 ? -12.865 1.812 24.843 1.00 92.88 99 ILE A N 1
ATOM 804 C CA . ILE A 1 99 ? -13.957 1.678 23.864 1.00 92.88 99 ILE A CA 1
ATOM 805 C C . ILE A 1 99 ? -13.659 2.474 22.585 1.00 92.88 99 ILE A C 1
ATOM 807 O O . ILE A 1 99 ? -13.793 1.937 21.484 1.00 92.88 99 ILE A O 1
ATOM 811 N N . ILE A 1 100 ? -13.223 3.731 22.721 1.00 93.00 100 ILE A N 1
ATOM 812 C CA . ILE A 1 100 ? -12.842 4.574 21.578 1.00 93.00 100 ILE A CA 1
ATOM 813 C C . ILE A 1 100 ? -11.658 3.949 20.830 1.00 93.00 100 ILE A C 1
ATOM 815 O O . ILE A 1 100 ? -11.725 3.737 19.617 1.00 93.00 100 ILE A O 1
ATOM 819 N N . SER A 1 101 ? -10.590 3.601 21.553 1.00 91.94 101 SER A N 1
ATOM 820 C CA . SER A 1 101 ? -9.396 2.962 20.995 1.00 91.94 101 SER A CA 1
ATOM 821 C C . SER A 1 101 ? -9.737 1.676 20.245 1.00 91.94 101 SER A C 1
ATOM 823 O O . SER A 1 101 ? -9.214 1.451 19.152 1.00 91.94 101 SER A O 1
ATOM 825 N N . TYR A 1 102 ? -10.651 0.864 20.784 1.00 94.31 102 TYR A N 1
ATOM 826 C CA . TYR A 1 102 ? -11.147 -0.347 20.139 1.00 94.31 102 TYR A CA 1
ATOM 827 C C . TYR A 1 102 ? -11.833 -0.040 18.806 1.00 94.31 102 TYR A C 1
ATOM 829 O O . TYR A 1 102 ? -11.456 -0.618 17.787 1.00 94.31 102 TYR A O 1
ATOM 837 N N . ALA A 1 103 ? -12.811 0.872 18.796 1.00 93.31 103 ALA A N 1
ATOM 838 C CA . ALA A 1 103 ? -13.570 1.212 17.591 1.00 93.31 103 ALA A CA 1
ATOM 839 C C . ALA A 1 103 ? -12.659 1.764 16.484 1.00 93.31 103 ALA A C 1
ATOM 841 O O . ALA A 1 103 ? -12.733 1.330 15.333 1.00 93.31 103 ALA A O 1
ATOM 842 N N . LEU A 1 104 ? -11.733 2.656 16.844 1.00 92.31 104 LEU A N 1
ATOM 843 C CA . LEU A 1 104 ? -10.744 3.195 15.911 1.00 92.31 104 LEU A CA 1
ATOM 844 C C . LEU A 1 104 ? -9.791 2.113 15.388 1.00 92.31 104 LEU A C 1
ATOM 846 O O . LEU A 1 104 ? -9.459 2.103 14.201 1.00 92.31 104 LEU A O 1
ATOM 850 N N . CYS A 1 105 ? -9.340 1.201 16.252 1.00 93.25 105 CYS A N 1
ATOM 851 C CA . CYS A 1 105 ? -8.480 0.085 15.864 1.00 93.25 105 CYS A CA 1
ATOM 852 C C . CYS A 1 105 ? -9.206 -0.874 14.907 1.00 93.25 105 CYS A C 1
ATOM 854 O O . CYS A 1 105 ? -8.639 -1.273 13.889 1.00 93.25 105 CYS A O 1
ATOM 856 N N . GLU A 1 106 ? -10.478 -1.186 15.171 1.00 93.19 106 GLU A N 1
ATOM 857 C CA . GLU A 1 106 ? -11.298 -2.014 14.283 1.00 93.19 106 GLU A CA 1
ATOM 858 C C . GLU A 1 106 ? -11.508 -1.352 12.914 1.00 93.19 106 GLU A C 1
ATOM 860 O O . GLU A 1 106 ? -11.321 -2.017 11.891 1.00 93.19 106 GLU A O 1
ATOM 865 N N . HIS A 1 107 ? -11.841 -0.057 12.881 1.00 91.06 107 HIS A N 1
ATOM 866 C CA . HIS A 1 107 ? -11.951 0.711 11.637 1.00 91.06 107 HIS A CA 1
ATOM 867 C C . HIS A 1 107 ? -10.640 0.668 10.837 1.00 91.06 107 HIS A C 1
ATOM 869 O O . HIS A 1 107 ? -10.641 0.274 9.671 1.00 91.06 107 HIS A O 1
ATOM 875 N N . THR A 1 108 ? -9.514 0.967 11.495 1.00 89.88 108 THR A N 1
ATOM 876 C CA . THR A 1 108 ? -8.174 0.936 10.883 1.00 89.88 108 THR A CA 1
ATOM 877 C C . THR A 1 108 ? -7.878 -0.441 10.280 1.00 89.88 108 THR A C 1
ATOM 879 O O . THR A 1 108 ? -7.506 -0.559 9.118 1.00 89.88 108 THR A O 1
ATOM 882 N N . LEU A 1 109 ? -8.108 -1.524 11.029 1.00 91.88 109 LEU A N 1
ATOM 883 C CA . LEU A 1 109 ? -7.891 -2.882 10.525 1.00 91.88 109 LEU A CA 1
ATOM 884 C C . LEU A 1 109 ? -8.771 -3.208 9.315 1.00 91.88 109 LEU A C 1
ATOM 886 O O . LEU A 1 109 ? -8.294 -3.845 8.376 1.00 91.88 109 LEU A O 1
ATOM 890 N N . ASN A 1 110 ? -10.043 -2.805 9.325 1.00 90.75 110 ASN A N 1
ATOM 891 C CA . ASN A 1 110 ? -10.956 -3.053 8.209 1.00 90.75 110 ASN A CA 1
ATOM 892 C C . ASN A 1 110 ? -10.502 -2.331 6.939 1.00 90.75 110 ASN A C 1
ATOM 894 O O . ASN A 1 110 ? -10.447 -2.961 5.881 1.00 90.75 110 ASN A O 1
ATOM 898 N N . MET A 1 111 ? -10.118 -1.061 7.065 1.00 87.94 111 MET A N 1
ATOM 899 C CA . MET A 1 111 ? -9.596 -0.261 5.960 1.00 87.94 111 MET A CA 1
ATOM 900 C C . MET A 1 111 ? -8.329 -0.882 5.371 1.00 87.94 111 MET A C 1
ATOM 902 O O . MET A 1 111 ? -8.278 -1.152 4.170 1.00 87.94 111 MET A O 1
ATOM 906 N N . ASN A 1 112 ? -7.352 -1.215 6.215 1.00 88.69 112 ASN A N 1
ATOM 907 C CA . ASN A 1 112 ? -6.056 -1.728 5.764 1.00 88.69 112 ASN A CA 1
ATOM 908 C C . ASN A 1 112 ? -6.202 -3.105 5.104 1.00 88.69 112 ASN A C 1
ATOM 910 O O . ASN A 1 112 ? -5.589 -3.373 4.071 1.00 88.69 112 ASN A O 1
ATOM 914 N N . ILE A 1 113 ? -7.047 -3.981 5.669 1.00 90.75 113 ILE A N 1
ATOM 915 C CA . ILE A 1 113 ? -7.363 -5.282 5.062 1.00 90.75 113 ILE A CA 1
ATOM 916 C C . ILE A 1 113 ? -7.978 -5.074 3.680 1.00 90.75 113 ILE A C 1
ATOM 918 O O . ILE A 1 113 ? -7.554 -5.726 2.730 1.00 90.75 113 ILE A O 1
ATOM 922 N N . LYS A 1 114 ? -8.952 -4.170 3.554 1.00 88.50 114 LYS A N 1
ATOM 923 C CA . LYS A 1 114 ? -9.641 -3.937 2.286 1.00 88.50 114 LYS A CA 1
ATOM 924 C C . LYS A 1 114 ? -8.710 -3.350 1.223 1.00 88.50 114 LYS A C 1
ATOM 926 O O . LYS A 1 114 ? -8.709 -3.836 0.094 1.00 88.50 114 LYS A O 1
ATOM 931 N N . GLN A 1 115 ? -7.901 -2.352 1.579 1.00 87.31 115 GLN A N 1
ATOM 932 C CA . GLN A 1 115 ? -6.930 -1.733 0.671 1.00 87.31 115 GLN A CA 1
ATOM 933 C C . GLN A 1 115 ? -5.920 -2.759 0.148 1.00 87.31 115 GLN A C 1
ATOM 935 O O . GLN A 1 115 ? -5.753 -2.896 -1.063 1.00 87.31 115 GLN A O 1
ATOM 940 N N . LEU A 1 116 ? -5.319 -3.553 1.039 1.00 87.69 116 LEU A N 1
ATOM 941 C CA . LEU A 1 116 ? -4.372 -4.593 0.635 1.00 87.69 116 LEU A CA 1
ATOM 942 C C . LEU A 1 116 ? -5.044 -5.727 -0.155 1.00 87.69 116 LEU A C 1
ATOM 944 O O . LEU A 1 116 ? -4.411 -6.298 -1.036 1.00 87.69 116 LEU A O 1
ATOM 948 N N . GLN A 1 117 ? -6.318 -6.047 0.109 1.00 89.12 117 GLN A N 1
ATOM 949 C CA . GLN A 1 117 ? -7.077 -7.016 -0.695 1.00 89.12 117 GLN A CA 1
ATOM 950 C C . GLN A 1 117 ? -7.328 -6.505 -2.113 1.00 89.12 117 GLN A C 1
ATOM 952 O O . GLN A 1 117 ? -7.181 -7.265 -3.064 1.00 89.12 117 GLN A O 1
ATOM 957 N N . ALA A 1 118 ? -7.687 -5.230 -2.273 1.00 87.62 118 ALA A N 1
ATOM 958 C CA . ALA A 1 118 ? -7.866 -4.632 -3.593 1.00 87.62 118 ALA A CA 1
ATOM 959 C C . ALA A 1 118 ? -6.549 -4.631 -4.388 1.00 87.62 118 ALA A C 1
ATOM 961 O O . ALA A 1 118 ? -6.540 -5.007 -5.561 1.00 87.62 118 ALA A O 1
ATOM 962 N N . GLN A 1 119 ? -5.435 -4.285 -3.732 1.00 85.44 119 GLN A N 1
ATOM 963 C CA . GLN A 1 119 ? -4.099 -4.350 -4.329 1.00 85.44 119 GLN A CA 1
ATOM 964 C C . GLN A 1 119 ? -3.714 -5.784 -4.716 1.00 85.44 119 GLN A C 1
ATOM 966 O O . GLN A 1 119 ? -3.283 -6.014 -5.842 1.00 85.44 119 GLN A O 1
ATOM 971 N N . GLU A 1 120 ? -3.910 -6.759 -3.823 1.00 86.38 120 GLU A N 1
ATOM 972 C CA . GLU A 1 120 ? -3.597 -8.169 -4.085 1.00 86.38 120 GLU A CA 1
ATOM 973 C C . GLU A 1 120 ? -4.409 -8.730 -5.254 1.00 86.38 120 GLU A C 1
ATOM 975 O O . GLU A 1 120 ? -3.835 -9.382 -6.124 1.00 86.38 120 GLU A O 1
ATOM 980 N N . LEU A 1 121 ? -5.704 -8.416 -5.342 1.00 85.81 121 LEU A N 1
ATOM 981 C CA . LEU A 1 121 ? -6.552 -8.820 -6.465 1.00 85.81 121 LEU A CA 1
ATOM 982 C C . LEU A 1 121 ? -6.101 -8.194 -7.786 1.00 85.81 121 LEU A C 1
ATOM 984 O O . LEU A 1 121 ? -6.085 -8.878 -8.808 1.00 85.81 121 LEU A O 1
ATOM 988 N N . SER A 1 122 ? -5.743 -6.908 -7.778 1.00 84.56 122 SER A N 1
ATOM 989 C CA . SER A 1 122 ? -5.239 -6.218 -8.970 1.00 84.56 122 SER A CA 1
ATOM 990 C C . SER A 1 122 ? -3.943 -6.856 -9.467 1.00 84.56 122 SER A C 1
ATOM 992 O O . SER A 1 122 ? -3.837 -7.222 -10.633 1.00 84.56 122 SER A O 1
ATOM 994 N N . LEU A 1 123 ? -2.986 -7.062 -8.564 1.00 80.56 123 LEU A N 1
ATOM 995 C CA . LEU A 1 123 ? -1.675 -7.618 -8.896 1.00 80.56 123 LEU A CA 1
ATOM 996 C C . LEU A 1 123 ? -1.754 -9.101 -9.258 1.00 80.56 123 LEU A C 1
ATOM 998 O O . LEU A 1 123 ? -1.012 -9.559 -10.115 1.00 80.56 123 LEU A O 1
ATOM 1002 N N . THR A 1 124 ? -2.693 -9.847 -8.673 1.00 82.00 124 THR A N 1
ATOM 1003 C CA . THR A 1 124 ? -2.939 -11.243 -9.057 1.00 82.00 124 THR A CA 1
ATOM 1004 C C . THR A 1 124 ? -3.500 -11.350 -10.475 1.00 82.00 124 THR A C 1
ATOM 1006 O O . THR A 1 124 ? -3.206 -12.315 -11.174 1.00 82.00 124 THR A O 1
ATOM 1009 N N . LYS A 1 125 ? -4.289 -10.367 -10.931 1.00 82.44 125 LYS A N 1
ATOM 1010 C CA . LYS A 1 125 ? -4.738 -10.305 -12.332 1.00 82.44 125 LYS A CA 1
ATOM 1011 C C . LYS A 1 125 ? -3.596 -9.964 -13.288 1.00 82.44 125 LYS A C 1
ATOM 1013 O O . LYS A 1 125 ? -3.575 -10.495 -14.389 1.00 82.44 125 LYS A O 1
ATOM 1018 N N . GLU A 1 126 ? -2.685 -9.087 -12.872 1.00 77.69 126 GLU A N 1
ATOM 1019 C CA . GLU A 1 126 ? -1.546 -8.642 -13.685 1.00 77.69 126 GLU A CA 1
ATOM 1020 C C . GLU A 1 126 ? -0.452 -9.719 -13.792 1.00 77.69 126 GLU A C 1
ATOM 1022 O O . GLU A 1 126 ? 0.065 -9.964 -14.876 1.00 77.69 126 GLU A O 1
ATOM 1027 N N . PHE A 1 127 ? -0.138 -10.398 -12.684 1.00 75.69 127 PHE A N 1
ATOM 1028 C CA . PHE A 1 127 ? 1.053 -11.247 -12.540 1.00 75.69 127 PHE A CA 1
ATOM 1029 C C . PHE A 1 127 ? 0.756 -12.713 -12.189 1.00 75.69 127 PHE A C 1
ATOM 1031 O O . PHE A 1 127 ? 1.667 -13.524 -12.024 1.00 75.69 127 PHE A O 1
ATOM 1038 N N . GLY A 1 128 ? -0.515 -13.083 -12.024 1.00 78.00 128 GLY A N 1
ATOM 1039 C CA . GLY A 1 128 ? -0.895 -14.390 -11.494 1.00 78.00 128 GLY A CA 1
ATOM 1040 C C . GLY A 1 128 ? -0.659 -14.514 -9.983 1.00 78.00 128 GLY A C 1
ATOM 1041 O O . GLY A 1 128 ? -0.481 -13.540 -9.258 1.00 78.00 128 GLY A O 1
ATOM 1042 N N . ALA A 1 129 ? -0.692 -15.741 -9.460 1.00 74.19 129 ALA A N 1
ATOM 1043 C CA . ALA A 1 129 ? -0.688 -15.976 -8.012 1.00 74.19 129 ALA A CA 1
ATOM 1044 C C . ALA A 1 129 ? 0.668 -15.734 -7.307 1.00 74.19 129 ALA A C 1
ATOM 1046 O O . ALA A 1 129 ? 0.701 -15.792 -6.068 1.00 74.19 129 ALA A O 1
ATOM 1047 N N . GLY A 1 130 ? 1.737 -15.472 -8.071 1.00 74.00 130 GLY A N 1
ATOM 1048 C CA . GLY A 1 130 ? 3.130 -15.450 -7.615 1.00 74.00 130 GLY A CA 1
ATOM 1049 C C . GLY A 1 130 ? 3.642 -16.828 -7.175 1.00 74.00 130 GLY A C 1
ATOM 1050 O O . GLY A 1 130 ? 2.937 -17.832 -7.291 1.00 74.00 130 GLY A O 1
ATOM 1051 N N . ASP A 1 131 ? 4.864 -16.883 -6.637 1.00 76.38 131 ASP A N 1
ATOM 1052 C CA . ASP A 1 131 ? 5.425 -18.118 -6.074 1.00 76.38 131 ASP A CA 1
ATOM 1053 C C . ASP A 1 131 ? 4.940 -18.314 -4.622 1.00 76.38 131 ASP A C 1
ATOM 1055 O O . ASP A 1 131 ? 5.355 -17.577 -3.721 1.00 76.38 131 ASP A O 1
ATOM 1059 N N . PRO A 1 132 ? 4.090 -19.317 -4.334 1.00 68.38 132 PRO A N 1
ATOM 1060 C CA . PRO A 1 132 ? 3.582 -19.552 -2.985 1.00 68.38 132 PRO A CA 1
ATOM 1061 C C . PRO A 1 132 ? 4.666 -20.006 -1.992 1.00 68.38 132 PRO A C 1
ATOM 1063 O O . PRO A 1 132 ? 4.422 -19.978 -0.785 1.00 68.38 132 PRO A O 1
ATOM 1066 N N . LYS A 1 133 ? 5.843 -20.439 -2.468 1.00 72.75 133 LYS A N 1
ATOM 1067 C CA . LYS A 1 133 ? 6.988 -20.857 -1.642 1.00 72.75 133 LYS A CA 1
ATOM 1068 C C . LYS A 1 133 ? 8.023 -19.746 -1.451 1.00 72.75 133 LYS A C 1
ATOM 1070 O O . LYS A 1 133 ? 9.044 -19.984 -0.799 1.00 72.75 133 LYS A O 1
ATOM 1075 N N . ALA A 1 134 ? 7.771 -18.546 -1.974 1.00 73.69 134 ALA A N 1
ATOM 1076 C CA . ALA A 1 134 ? 8.650 -17.401 -1.801 1.00 73.69 134 ALA A CA 1
ATOM 1077 C C . ALA A 1 134 ? 8.908 -17.129 -0.309 1.00 73.69 134 ALA A C 1
ATOM 1079 O O . ALA A 1 134 ? 7.984 -16.906 0.478 1.00 73.69 134 ALA A O 1
ATOM 1080 N N . ARG A 1 135 ? 10.184 -17.139 0.096 1.00 73.44 135 ARG A N 1
ATOM 1081 C CA . ARG A 1 135 ? 10.576 -16.730 1.448 1.00 73.44 135 ARG A CA 1
ATOM 1082 C C . ARG A 1 135 ? 10.428 -15.219 1.567 1.00 73.44 135 ARG A C 1
ATOM 1084 O O . ARG A 1 135 ? 11.062 -14.470 0.831 1.00 73.44 135 ARG A O 1
ATOM 1091 N N . ILE A 1 136 ? 9.596 -14.793 2.508 1.00 76.31 136 ILE A N 1
ATOM 1092 C CA . ILE A 1 136 ? 9.295 -13.383 2.746 1.00 76.31 136 ILE A CA 1
ATOM 1093 C C . ILE A 1 136 ? 10.149 -12.927 3.919 1.00 76.31 136 ILE A C 1
ATOM 1095 O O . ILE A 1 136 ? 9.975 -13.412 5.034 1.00 76.31 136 ILE A O 1
ATOM 1099 N N . SER A 1 137 ? 11.100 -12.038 3.646 1.00 76.81 137 SER A N 1
ATOM 1100 C CA . SER A 1 137 ? 11.888 -11.372 4.683 1.00 76.81 137 SER A CA 1
ATOM 1101 C C . SER A 1 137 ? 11.265 -10.025 5.043 1.00 76.81 137 SER A C 1
ATOM 1103 O O . SER A 1 137 ? 10.554 -9.430 4.233 1.00 76.81 137 SER A O 1
ATOM 1105 N N . ASP A 1 138 ? 11.594 -9.495 6.219 1.00 70.12 138 ASP A N 1
ATOM 1106 C CA . ASP A 1 138 ? 11.101 -8.182 6.662 1.00 70.12 138 ASP A CA 1
ATOM 1107 C C . ASP A 1 138 ? 11.593 -7.025 5.770 1.00 70.12 138 ASP A C 1
ATOM 1109 O O . ASP A 1 138 ? 10.968 -5.970 5.707 1.00 70.12 138 ASP A O 1
ATOM 1113 N N . LYS A 1 139 ? 12.694 -7.229 5.029 1.00 74.69 139 LYS A N 1
ATOM 1114 C CA . LYS A 1 139 ? 13.256 -6.250 4.079 1.00 74.69 139 LYS A CA 1
ATOM 1115 C C . LYS A 1 139 ? 12.616 -6.314 2.691 1.00 74.69 139 LYS A C 1
ATOM 1117 O O . LYS A 1 139 ? 12.763 -5.373 1.911 1.00 74.69 139 LYS A O 1
ATOM 1122 N N . LEU A 1 140 ? 11.914 -7.405 2.379 1.00 76.12 140 LEU A N 1
ATOM 1123 C CA . LEU A 1 140 ? 11.338 -7.652 1.059 1.00 76.12 140 LEU A CA 1
ATOM 1124 C C . LEU A 1 140 ? 10.402 -6.534 0.575 1.00 76.12 140 LEU A C 1
ATOM 1126 O O . LEU A 1 140 ? 10.505 -6.161 -0.593 1.00 76.12 140 LEU A O 1
ATOM 1130 N N . PRO A 1 141 ? 9.538 -5.931 1.415 1.00 74.62 141 PRO A N 1
ATOM 1131 C CA . PRO A 1 141 ? 8.664 -4.878 0.925 1.00 74.62 141 PRO A CA 1
ATOM 1132 C C . PRO A 1 141 ? 9.430 -3.651 0.435 1.00 74.62 141 PRO A C 1
ATOM 1134 O O . PRO A 1 141 ? 9.069 -3.080 -0.590 1.00 74.62 141 PRO A O 1
ATOM 1137 N N . ARG A 1 142 ? 10.519 -3.290 1.129 1.00 76.31 142 ARG A N 1
ATOM 1138 C CA . ARG A 1 142 ? 11.417 -2.199 0.731 1.00 76.31 142 ARG A CA 1
ATOM 1139 C C . ARG A 1 142 ? 12.081 -2.490 -0.605 1.00 76.31 142 ARG A C 1
ATOM 1141 O O . ARG A 1 142 ? 12.058 -1.641 -1.488 1.00 76.31 142 ARG A O 1
ATOM 1148 N N . GLN A 1 143 ? 12.606 -3.702 -0.768 1.00 75.94 143 GLN A N 1
ATOM 1149 C CA . GLN A 1 143 ? 13.199 -4.137 -2.033 1.00 75.94 143 GLN A CA 1
ATOM 1150 C C . GLN A 1 143 ? 12.194 -4.028 -3.181 1.00 75.94 143 GLN A C 1
ATOM 1152 O O . GLN A 1 143 ? 12.508 -3.447 -4.212 1.00 75.94 143 GLN A O 1
ATOM 1157 N N . ILE A 1 144 ? 10.969 -4.513 -2.982 1.00 80.25 144 ILE A N 1
ATOM 1158 C CA . ILE A 1 144 ? 9.904 -4.444 -3.984 1.00 80.25 144 ILE A CA 1
ATOM 1159 C C . ILE A 1 144 ? 9.629 -3.002 -4.432 1.00 80.25 144 ILE A C 1
ATOM 1161 O O . ILE A 1 144 ? 9.524 -2.770 -5.631 1.00 80.25 144 ILE A O 1
ATOM 1165 N N . ALA A 1 145 ? 9.528 -2.030 -3.521 1.00 77.12 145 ALA A N 1
ATOM 1166 C CA . ALA A 1 145 ? 9.276 -0.640 -3.920 1.00 77.12 145 ALA A CA 1
ATOM 1167 C C . ALA A 1 145 ? 10.447 -0.027 -4.698 1.00 77.12 145 ALA A C 1
ATOM 1169 O O . ALA A 1 145 ? 10.227 0.649 -5.702 1.00 77.12 145 ALA A O 1
ATOM 1170 N N . VAL A 1 146 ? 11.686 -0.317 -4.283 1.00 79.88 146 VAL A N 1
ATOM 1171 C CA . VAL A 1 146 ? 12.891 0.073 -5.034 1.00 79.88 146 VAL A CA 1
ATOM 1172 C C . VAL A 1 146 ? 12.839 -0.513 -6.446 1.00 79.88 146 VAL A C 1
ATOM 1174 O O . VAL A 1 146 ? 13.051 0.207 -7.420 1.00 79.88 146 VAL A O 1
ATOM 1177 N N . PHE A 1 147 ? 12.478 -1.791 -6.581 1.00 81.62 147 PHE A N 1
ATOM 1178 C CA . PHE A 1 147 ? 12.317 -2.442 -7.879 1.00 81.62 147 PHE A CA 1
ATOM 1179 C C . PHE A 1 147 ? 11.156 -1.861 -8.701 1.00 81.62 147 PHE A C 1
ATOM 1181 O O . PHE A 1 147 ? 11.313 -1.700 -9.909 1.00 81.62 147 PHE A O 1
ATOM 1188 N N . CYS A 1 148 ? 10.027 -1.482 -8.093 1.00 82.31 148 CYS A N 1
ATOM 1189 C CA . CYS A 1 148 ? 8.930 -0.806 -8.796 1.00 82.31 148 CYS A CA 1
ATOM 1190 C C . CYS A 1 148 ? 9.374 0.542 -9.385 1.00 82.31 148 CYS A C 1
ATOM 1192 O O . CYS A 1 148 ? 9.176 0.764 -10.580 1.00 82.31 148 CYS A O 1
ATOM 1194 N N . LYS A 1 149 ? 10.049 1.393 -8.598 1.00 83.62 149 LYS A N 1
ATOM 1195 C CA . LYS A 1 149 ? 10.600 2.668 -9.094 1.00 83.62 149 LYS A CA 1
ATOM 1196 C C . LYS A 1 149 ? 11.654 2.437 -10.177 1.00 83.62 149 LYS A C 1
ATOM 1198 O O . LYS A 1 149 ? 11.628 3.073 -11.229 1.00 83.62 149 LYS A O 1
ATOM 1203 N N . ARG A 1 150 ? 12.549 1.463 -9.975 1.00 81.56 150 ARG A N 1
ATOM 1204 C CA . ARG A 1 150 ? 13.553 1.078 -10.980 1.00 81.56 150 ARG A CA 1
ATOM 1205 C C . ARG A 1 150 ? 12.896 0.623 -12.287 1.00 81.56 150 ARG A C 1
ATOM 1207 O O . ARG A 1 150 ? 13.356 1.012 -13.355 1.00 81.56 150 ARG A O 1
ATOM 1214 N N . ARG A 1 151 ? 11.807 -0.150 -12.221 1.00 86.94 151 ARG A N 1
ATOM 1215 C CA . ARG A 1 151 ? 11.027 -0.597 -13.389 1.00 86.94 151 ARG A CA 1
ATOM 1216 C C . ARG A 1 151 ? 10.484 0.582 -14.192 1.00 86.94 151 ARG A C 1
ATOM 1218 O O . ARG A 1 151 ? 10.575 0.549 -15.416 1.00 86.94 151 ARG A O 1
ATOM 1225 N N . GLU A 1 152 ? 9.926 1.595 -13.532 1.00 86.19 152 GLU A N 1
ATOM 1226 C CA . GLU A 1 152 ? 9.385 2.796 -14.188 1.00 86.19 152 GLU A CA 1
ATOM 1227 C C . GLU A 1 152 ? 10.485 3.549 -14.943 1.00 86.19 152 GLU A C 1
ATOM 1229 O O . GLU A 1 152 ? 10.381 3.735 -16.156 1.00 86.19 152 GLU A O 1
ATOM 1234 N N . ILE A 1 153 ? 11.598 3.840 -14.263 1.00 85.44 153 ILE A N 1
ATOM 1235 C CA . ILE A 1 153 ? 12.770 4.512 -14.845 1.00 85.44 153 ILE A CA 1
ATOM 1236 C C . ILE A 1 153 ? 13.307 3.738 -16.057 1.00 85.44 153 ILE A C 1
ATOM 1238 O O . ILE A 1 153 ? 13.568 4.330 -17.107 1.00 85.44 153 ILE A O 1
ATOM 1242 N N . LEU A 1 154 ? 13.470 2.417 -15.936 1.00 85.81 154 LEU A N 1
ATOM 1243 C CA . LEU A 1 154 ? 13.963 1.561 -17.021 1.00 85.81 154 LEU A CA 1
ATOM 1244 C C . LEU A 1 154 ? 12.978 1.501 -18.197 1.00 85.81 154 LEU A C 1
ATOM 1246 O O . LEU A 1 154 ? 13.399 1.526 -19.350 1.00 85.81 154 LEU A O 1
ATOM 1250 N N . THR A 1 155 ? 11.672 1.472 -17.925 1.00 87.38 155 THR A N 1
ATOM 1251 C CA . THR A 1 155 ? 10.634 1.441 -18.969 1.00 87.38 155 THR A CA 1
ATOM 1252 C C . THR A 1 155 ? 10.607 2.745 -19.764 1.00 87.38 155 THR A C 1
ATOM 1254 O O . THR A 1 155 ? 10.577 2.714 -20.993 1.00 87.38 155 THR A O 1
ATOM 1257 N N . GLU A 1 156 ? 10.685 3.896 -19.093 1.00 87.00 156 GLU A N 1
ATOM 1258 C CA . GLU A 1 156 ? 10.810 5.199 -19.760 1.00 87.00 156 GLU A CA 1
ATOM 1259 C C . GLU A 1 156 ? 12.080 5.289 -20.606 1.00 87.00 156 GLU A C 1
ATOM 1261 O O . GLU A 1 156 ? 12.065 5.797 -21.729 1.00 87.00 156 GLU A O 1
ATOM 1266 N N . THR A 1 157 ? 13.181 4.775 -20.061 1.00 84.25 157 THR A N 1
ATOM 1267 C CA . THR A 1 157 ? 14.488 4.732 -20.716 1.00 84.25 157 THR A CA 1
ATOM 1268 C C . THR A 1 157 ? 14.403 3.933 -22.023 1.00 84.25 157 THR A C 1
ATOM 1270 O O . THR A 1 157 ? 14.747 4.469 -23.079 1.00 84.25 157 THR A O 1
ATOM 1273 N N . LEU A 1 158 ? 13.828 2.724 -21.995 1.00 85.44 158 LEU A N 1
ATOM 1274 C CA . LEU A 1 158 ? 13.588 1.922 -23.203 1.00 85.44 158 LEU A CA 1
ATOM 1275 C C . LEU A 1 158 ? 12.609 2.592 -24.178 1.00 85.44 158 LEU A C 1
ATOM 1277 O O . LEU A 1 158 ? 12.818 2.539 -25.388 1.00 85.44 158 LEU A O 1
ATOM 1281 N N . ALA A 1 159 ? 11.563 3.266 -23.691 1.00 87.06 159 ALA A N 1
ATOM 1282 C CA . ALA A 1 159 ? 10.606 3.959 -24.555 1.00 87.06 159 ALA A CA 1
ATOM 1283 C C . ALA A 1 159 ? 11.256 5.102 -25.356 1.00 87.06 159 ALA A C 1
ATOM 1285 O O . ALA A 1 159 ? 10.949 5.288 -26.535 1.00 87.06 159 ALA A O 1
ATOM 1286 N N . ILE A 1 160 ? 12.172 5.859 -24.742 1.00 84.19 160 ILE A N 1
ATOM 1287 C CA . ILE A 1 160 ? 12.981 6.866 -25.446 1.00 84.19 160 ILE A CA 1
ATOM 1288 C C . ILE A 1 160 ? 13.863 6.184 -26.499 1.00 84.19 160 ILE A C 1
ATOM 1290 O O . ILE A 1 160 ? 13.945 6.653 -27.631 1.00 84.19 160 ILE A O 1
ATOM 1294 N N . MET A 1 161 ? 14.478 5.053 -26.161 1.00 83.12 161 MET A N 1
ATOM 1295 C CA . MET A 1 161 ? 15.381 4.331 -27.064 1.00 83.12 161 MET A CA 1
ATOM 1296 C C . MET A 1 161 ? 14.673 3.747 -28.273 1.00 83.12 161 MET A C 1
ATOM 1298 O O . MET A 1 161 ? 15.209 3.840 -29.372 1.00 83.12 161 MET A O 1
ATOM 1302 N N . HIS A 1 162 ? 13.463 3.214 -28.107 1.00 86.69 162 HIS A N 1
ATOM 1303 C CA . HIS A 1 162 ? 12.649 2.772 -29.236 1.00 86.69 162 HIS A CA 1
ATOM 1304 C C . HIS A 1 162 ? 12.387 3.917 -30.218 1.00 86.69 162 HIS A C 1
ATOM 1306 O O . HIS A 1 162 ? 12.592 3.746 -31.415 1.00 86.69 162 HIS A O 1
ATOM 1312 N N . LYS A 1 163 ? 12.073 5.120 -29.717 1.00 86.81 163 LYS A N 1
ATOM 1313 C CA . LYS A 1 163 ? 11.906 6.306 -30.573 1.00 86.81 163 LYS A CA 1
ATOM 1314 C C . LYS A 1 163 ? 13.192 6.680 -31.315 1.00 86.81 163 LYS A C 1
ATOM 1316 O O . LYS A 1 163 ? 13.132 7.066 -32.480 1.00 86.81 163 LYS A O 1
ATOM 1321 N N . ILE A 1 164 ? 14.351 6.575 -30.658 1.00 87.81 164 ILE A N 1
ATOM 1322 C CA . ILE A 1 164 ? 15.649 6.817 -31.310 1.00 87.81 164 ILE A CA 1
ATOM 1323 C C . ILE A 1 164 ? 15.912 5.738 -32.366 1.00 87.81 164 ILE A C 1
ATOM 1325 O O . ILE A 1 164 ? 16.342 6.060 -33.470 1.00 87.81 164 ILE A O 1
ATOM 1329 N N . LYS A 1 165 ? 15.615 4.469 -32.063 1.00 87.19 165 LYS A N 1
ATOM 1330 C CA . LYS A 1 165 ? 15.784 3.341 -32.985 1.00 87.19 165 LYS A CA 1
ATOM 1331 C C . LYS A 1 165 ? 14.968 3.540 -34.255 1.00 87.19 165 LYS A C 1
ATOM 1333 O O . LYS A 1 165 ? 15.525 3.394 -35.339 1.00 87.19 165 LYS A O 1
ATOM 1338 N N . ASP A 1 166 ? 13.717 3.971 -34.129 1.00 86.56 166 ASP A N 1
ATOM 1339 C CA . ASP A 1 166 ? 12.860 4.287 -35.274 1.00 86.56 166 ASP A CA 1
ATOM 1340 C C . ASP A 1 166 ? 13.481 5.365 -36.174 1.00 86.56 166 ASP A C 1
ATOM 1342 O O . ASP A 1 166 ? 13.442 5.246 -37.394 1.00 86.56 166 ASP A O 1
ATOM 1346 N N . MET A 1 167 ? 14.121 6.386 -35.595 1.00 84.62 167 MET A N 1
ATOM 1347 C CA . MET A 1 167 ? 14.815 7.432 -36.361 1.00 84.62 167 MET A CA 1
ATOM 1348 C C . MET A 1 167 ? 16.102 6.918 -37.020 1.00 84.62 167 MET A C 1
ATOM 1350 O O . MET A 1 167 ? 16.392 7.238 -38.173 1.00 84.62 167 MET A O 1
ATOM 1354 N N . VAL A 1 168 ? 16.875 6.109 -36.299 1.00 87.25 168 VAL A N 1
ATOM 1355 C CA . VAL A 1 168 ? 18.166 5.583 -36.757 1.00 87.25 168 VAL A CA 1
ATOM 1356 C C . VAL A 1 168 ? 18.007 4.528 -37.854 1.00 87.25 168 VAL A C 1
ATOM 1358 O O . VAL A 1 168 ? 18.861 4.451 -38.737 1.00 87.25 168 VAL A O 1
ATOM 1361 N N . ILE A 1 169 ? 16.897 3.784 -37.878 1.00 85.81 169 ILE A N 1
ATOM 1362 C CA . ILE A 1 169 ? 16.568 2.838 -38.960 1.00 85.81 169 ILE A CA 1
ATOM 1363 C C . ILE A 1 169 ? 16.592 3.521 -40.339 1.00 85.81 169 ILE A C 1
ATOM 1365 O O . ILE A 1 169 ? 16.970 2.891 -41.325 1.00 85.81 169 ILE A O 1
ATOM 1369 N N . PHE A 1 170 ? 16.267 4.815 -40.422 1.00 83.69 170 PHE A N 1
ATOM 1370 C CA . PHE A 1 170 ? 16.353 5.576 -41.673 1.00 83.69 170 PHE A CA 1
ATOM 1371 C C . PHE A 1 170 ? 17.782 6.013 -42.033 1.00 83.69 170 PHE A C 1
ATOM 1373 O O . PHE A 1 170 ? 18.077 6.237 -43.206 1.00 83.69 170 PHE A O 1
ATOM 1380 N N . LEU A 1 171 ? 18.677 6.126 -41.048 1.00 86.75 171 LEU A N 1
ATOM 1381 C CA . LEU A 1 171 ? 20.073 6.532 -41.241 1.00 86.75 171 LEU A CA 1
ATOM 1382 C C . LEU A 1 171 ? 20.985 5.349 -41.584 1.00 86.75 171 LEU A C 1
ATOM 1384 O O . LEU A 1 171 ? 21.932 5.500 -42.357 1.00 86.75 171 LEU A O 1
ATOM 1388 N N . ASP A 1 172 ? 20.705 4.164 -41.042 1.00 86.38 172 ASP A N 1
ATOM 1389 C CA . ASP A 1 172 ? 21.534 2.971 -41.234 1.00 86.38 172 ASP A CA 1
ATOM 1390 C C . 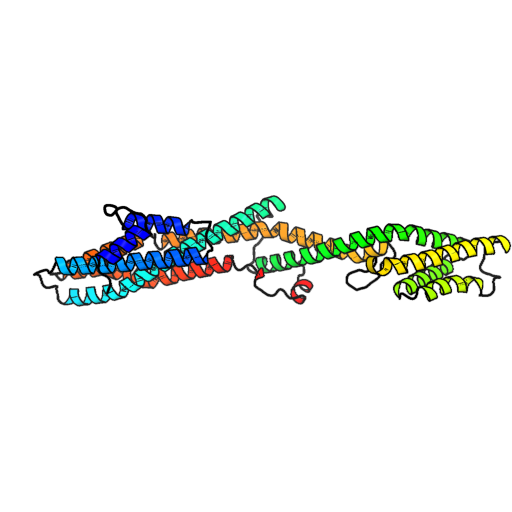ASP A 1 172 ? 21.800 2.616 -42.708 1.00 86.38 172 ASP A C 1
ATOM 1392 O O . ASP A 1 172 ? 22.969 2.413 -43.056 1.00 86.38 172 ASP A O 1
ATOM 1396 N N . PRO A 1 173 ? 20.792 2.597 -43.607 1.00 89.38 173 PRO A N 1
ATOM 1397 C CA . PRO A 1 173 ? 21.020 2.331 -45.026 1.00 89.38 173 PRO A CA 1
ATOM 1398 C C . PRO A 1 173 ? 21.973 3.337 -45.676 1.00 89.38 173 PRO A C 1
ATOM 1400 O O . PRO A 1 173 ? 22.737 2.971 -46.569 1.00 89.38 173 PRO A O 1
ATOM 1403 N N . ILE A 1 174 ? 21.965 4.591 -45.215 1.00 88.56 174 ILE A N 1
ATOM 1404 C CA . ILE A 1 174 ? 22.823 5.657 -45.740 1.00 88.56 174 ILE A CA 1
ATOM 1405 C C . ILE A 1 174 ? 24.280 5.389 -45.359 1.00 88.56 174 ILE A C 1
ATOM 1407 O O . ILE A 1 174 ? 25.167 5.460 -46.209 1.00 88.56 174 ILE A O 1
ATOM 1411 N N . PHE A 1 175 ? 24.537 4.998 -44.109 1.00 89.50 175 PHE A N 1
ATOM 1412 C CA . PHE A 1 175 ? 25.887 4.634 -43.684 1.00 89.50 175 PHE A CA 1
ATOM 1413 C C . PHE A 1 175 ? 26.393 3.353 -44.359 1.00 89.50 175 PHE A C 1
ATOM 1415 O O . PHE A 1 175 ? 27.568 3.292 -44.720 1.00 89.50 175 PHE A O 1
ATOM 1422 N N . VAL A 1 176 ? 25.527 2.356 -44.576 1.00 89.25 176 VAL A N 1
ATOM 1423 C CA . VAL A 1 176 ? 25.867 1.142 -45.345 1.00 89.25 176 VAL A CA 1
ATOM 1424 C C . VAL A 1 176 ? 26.194 1.493 -46.799 1.00 89.25 176 VAL A C 1
ATOM 1426 O O . VAL A 1 176 ? 27.159 0.975 -47.362 1.00 89.25 176 VAL A O 1
ATOM 1429 N N . HIS A 1 177 ? 25.428 2.403 -47.404 1.00 89.94 177 HIS A N 1
ATOM 1430 C CA . HIS A 1 177 ? 25.702 2.897 -48.748 1.00 89.94 177 HIS A CA 1
ATOM 1431 C C . HIS A 1 177 ? 27.057 3.612 -48.812 1.00 89.94 177 HIS A C 1
ATOM 1433 O O . HIS A 1 177 ? 27.893 3.241 -49.634 1.00 89.94 177 HIS A O 1
ATOM 1439 N N . LEU A 1 178 ? 27.323 4.557 -47.904 1.00 89.44 178 LEU A N 1
ATOM 1440 C CA . LEU A 1 178 ? 28.611 5.254 -47.819 1.00 89.44 178 LEU A CA 1
ATOM 1441 C C . LEU A 1 178 ? 29.786 4.283 -47.644 1.00 89.44 178 LEU A C 1
ATOM 1443 O O . LEU A 1 178 ? 30.804 4.439 -48.314 1.00 89.44 178 LEU A O 1
ATOM 1447 N N . GLU A 1 179 ? 29.650 3.259 -46.797 1.00 88.94 179 GLU A N 1
ATOM 1448 C CA . GLU A 1 179 ? 30.674 2.223 -46.617 1.00 88.94 179 GLU A CA 1
ATOM 1449 C C . GLU A 1 179 ? 30.956 1.468 -47.922 1.00 88.94 179 GLU A C 1
ATOM 1451 O O . GLU A 1 179 ? 32.117 1.314 -48.315 1.00 88.94 179 GLU A O 1
ATOM 1456 N N . ARG A 1 180 ? 29.898 1.056 -48.634 1.00 88.75 180 ARG A N 1
ATOM 1457 C CA . ARG A 1 180 ? 30.003 0.356 -49.920 1.00 88.75 180 ARG A CA 1
ATOM 1458 C C . ARG A 1 180 ? 30.691 1.218 -50.974 1.00 88.75 180 ARG A C 1
ATOM 1460 O O . ARG A 1 180 ? 31.625 0.755 -51.626 1.00 88.75 180 ARG A O 1
ATOM 1467 N N . GLU A 1 181 ? 30.257 2.464 -51.130 1.00 87.81 181 GLU A N 1
ATOM 1468 C CA . GLU A 1 181 ? 30.810 3.374 -52.134 1.00 87.81 181 GLU A CA 1
ATOM 1469 C C . GLU A 1 181 ? 32.266 3.764 -51.809 1.00 87.81 181 GLU A C 1
ATOM 1471 O O . GLU A 1 181 ? 33.111 3.841 -52.707 1.00 87.81 181 GLU A O 1
ATOM 1476 N N . LEU A 1 182 ? 32.615 3.924 -50.526 1.00 87.25 182 LEU A N 1
ATOM 1477 C CA . LEU A 1 182 ? 34.001 4.136 -50.095 1.00 87.25 182 LEU A CA 1
ATOM 1478 C C . LEU A 1 182 ? 34.888 2.913 -50.370 1.00 87.25 182 LEU A C 1
ATOM 1480 O O . LEU A 1 182 ? 36.041 3.090 -50.761 1.00 87.25 182 LEU A O 1
ATOM 1484 N N . ALA A 1 183 ? 34.379 1.688 -50.215 1.00 86.38 183 ALA A N 1
ATOM 1485 C CA . ALA A 1 183 ? 35.125 0.452 -50.482 1.00 86.38 183 ALA A CA 1
ATOM 1486 C C . ALA A 1 183 ? 35.393 0.194 -51.982 1.00 86.38 183 ALA A C 1
ATOM 1488 O O . ALA A 1 183 ? 36.324 -0.537 -52.338 1.00 86.38 183 ALA A O 1
ATOM 1489 N N . VAL A 1 184 ? 34.611 0.812 -52.876 1.00 84.25 184 VAL A N 1
ATOM 1490 C CA . VAL A 1 184 ? 34.885 0.829 -54.326 1.00 84.25 184 VAL A CA 1
ATOM 1491 C C . VAL A 1 184 ? 36.113 1.693 -54.634 1.00 84.25 184 VAL A C 1
ATOM 1493 O O . VAL A 1 184 ? 36.920 1.359 -55.507 1.00 84.25 184 VAL A O 1
ATOM 1496 N N . LEU A 1 185 ? 36.276 2.799 -53.903 1.00 79.94 185 LEU A N 1
ATOM 1497 C CA . LEU A 1 185 ? 37.372 3.746 -54.094 1.00 79.94 185 LEU A CA 1
ATOM 1498 C C . LEU A 1 185 ? 38.632 3.408 -53.299 1.00 79.94 185 LEU A C 1
ATOM 1500 O O . LEU A 1 185 ? 39.726 3.694 -53.773 1.00 79.94 185 LEU A O 1
ATOM 1504 N N . LEU A 1 186 ? 38.501 2.838 -52.107 1.00 80.69 186 LEU A N 1
ATOM 1505 C CA . LEU A 1 186 ? 39.588 2.661 -51.148 1.00 80.69 186 LEU A CA 1
ATOM 1506 C C . LEU A 1 186 ? 39.743 1.184 -50.769 1.00 80.69 186 LEU A C 1
ATOM 1508 O O . LEU A 1 186 ? 38.858 0.362 -50.998 1.00 80.69 186 LEU A O 1
ATOM 1512 N N . ASN A 1 187 ? 40.865 0.822 -50.143 1.00 81.31 187 ASN A N 1
ATOM 1513 C CA . ASN A 1 187 ? 40.945 -0.475 -49.472 1.00 81.31 187 ASN A CA 1
ATOM 1514 C C . ASN A 1 187 ? 40.059 -0.492 -48.208 1.00 81.31 187 ASN A C 1
ATOM 1516 O O . ASN A 1 187 ? 39.768 0.549 -47.614 1.00 81.31 187 ASN A O 1
ATOM 1520 N N . GLU A 1 188 ? 39.659 -1.690 -47.782 1.00 81.62 188 GLU A N 1
ATOM 1521 C CA . GLU A 1 188 ? 38.714 -1.907 -46.679 1.00 81.62 188 GLU A CA 1
ATOM 1522 C C . GLU A 1 188 ? 39.135 -1.176 -45.390 1.00 81.62 188 GLU A C 1
ATOM 1524 O O . GLU A 1 188 ? 38.353 -0.426 -44.805 1.00 81.62 188 GLU A O 1
ATOM 1529 N N . LYS A 1 189 ? 40.412 -1.280 -45.000 1.00 83.56 189 LYS A N 1
ATOM 1530 C CA . LYS A 1 189 ? 40.948 -0.627 -43.794 1.00 83.56 189 LYS A CA 1
ATOM 1531 C C . LYS A 1 189 ? 40.836 0.901 -43.839 1.00 83.56 189 LYS A C 1
ATOM 1533 O O . LYS A 1 189 ? 40.516 1.522 -42.827 1.00 83.56 189 LYS A O 1
ATOM 1538 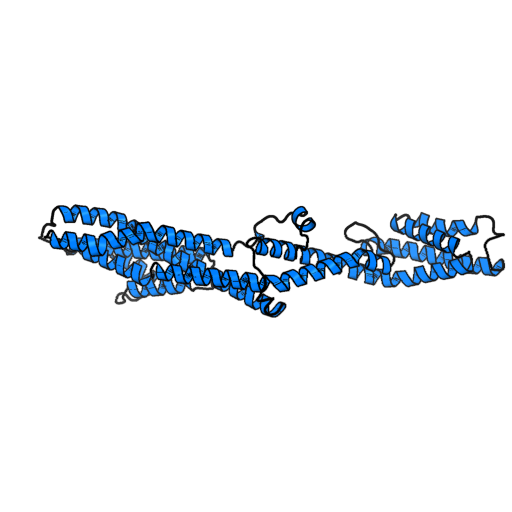N N . THR A 1 190 ? 41.094 1.513 -44.993 1.00 82.12 190 THR A N 1
ATOM 1539 C CA . THR A 1 190 ? 41.048 2.975 -45.144 1.00 82.12 190 THR A CA 1
ATOM 1540 C C . THR A 1 190 ? 39.607 3.462 -45.238 1.00 82.12 190 THR A C 1
ATOM 1542 O O . THR A 1 190 ? 39.273 4.450 -44.592 1.00 82.12 190 THR A O 1
ATOM 1545 N N . SER A 1 191 ? 38.741 2.736 -45.954 1.00 83.12 191 SER A N 1
ATOM 1546 C CA . SER A 1 191 ? 37.306 3.044 -46.043 1.00 83.12 191 SER A CA 1
ATOM 1547 C C . SER A 1 191 ? 36.633 3.063 -44.666 1.00 83.12 191 SER A C 1
ATOM 1549 O O . SER A 1 191 ? 35.987 4.051 -44.318 1.00 83.12 191 SER A O 1
ATOM 1551 N N . ARG A 1 192 ? 36.895 2.054 -43.820 1.00 84.94 192 ARG A N 1
ATOM 1552 C CA . ARG A 1 192 ? 36.379 2.006 -42.444 1.00 84.94 192 ARG A CA 1
ATOM 1553 C C . ARG A 1 192 ? 36.886 3.160 -41.591 1.00 84.94 192 ARG A C 1
ATOM 1555 O O . ARG A 1 192 ? 36.099 3.772 -40.880 1.00 84.94 192 ARG A O 1
ATOM 1562 N N . LYS A 1 193 ? 38.181 3.489 -41.670 1.00 86.31 193 LYS A N 1
ATOM 1563 C CA . LYS A 1 193 ? 38.768 4.582 -40.879 1.00 86.31 193 LYS A CA 1
ATOM 1564 C C . LYS A 1 193 ? 38.174 5.944 -41.250 1.00 86.31 193 LYS A C 1
ATOM 1566 O O . LYS A 1 193 ? 37.870 6.739 -40.369 1.00 86.31 193 LYS A O 1
ATOM 1571 N N . VAL A 1 194 ? 37.986 6.197 -42.544 1.00 87.06 194 VAL A N 1
ATOM 1572 C CA . VAL A 1 194 ? 37.312 7.405 -43.039 1.00 87.06 194 VAL A CA 1
ATOM 1573 C C . VAL A 1 194 ? 35.888 7.488 -42.497 1.00 87.06 194 VAL A C 1
ATOM 1575 O O . VAL A 1 194 ? 35.500 8.515 -41.946 1.00 87.06 194 VAL A O 1
ATOM 1578 N N . LEU A 1 195 ? 35.119 6.405 -42.631 1.00 89.12 195 LEU A N 1
ATOM 1579 C CA . LEU A 1 195 ? 33.731 6.375 -42.181 1.00 89.12 195 LEU A CA 1
ATOM 1580 C C . LEU A 1 195 ? 33.626 6.558 -40.659 1.00 89.12 195 LEU A C 1
ATOM 1582 O O . LEU A 1 195 ? 32.753 7.279 -40.184 1.00 89.12 195 LEU A O 1
ATOM 1586 N N . GLN A 1 196 ? 34.548 5.973 -39.891 1.00 89.56 196 GLN A N 1
ATOM 1587 C CA . GLN A 1 196 ? 34.635 6.169 -38.442 1.00 89.56 196 GLN A CA 1
ATOM 1588 C C . GLN A 1 196 ? 34.930 7.624 -38.063 1.00 89.56 196 GLN A C 1
ATOM 1590 O O . GLN A 1 196 ? 34.288 8.143 -37.151 1.00 89.56 196 GLN A O 1
ATOM 1595 N N . ASN A 1 197 ? 35.852 8.296 -38.761 1.00 90.38 197 ASN A N 1
ATOM 1596 C CA . ASN A 1 197 ? 36.132 9.716 -38.533 1.00 90.38 197 ASN A CA 1
ATOM 1597 C C . ASN A 1 197 ? 34.905 10.584 -38.833 1.00 90.38 197 ASN A C 1
ATOM 1599 O O . ASN A 1 197 ? 34.546 11.433 -38.022 1.00 90.38 197 ASN A O 1
ATOM 1603 N N . PHE A 1 198 ? 34.231 10.326 -39.958 1.00 91.69 198 PHE A N 1
ATOM 1604 C CA . PHE A 1 198 ? 32.994 11.011 -40.332 1.00 91.69 198 PHE A CA 1
ATOM 1605 C C . PHE A 1 198 ? 31.922 10.877 -39.241 1.00 91.69 198 PHE A C 1
ATOM 1607 O O . PHE A 1 198 ? 31.431 11.878 -38.724 1.00 91.69 198 PHE A O 1
ATOM 1614 N N . ILE A 1 199 ? 31.627 9.644 -38.816 1.00 91.19 199 ILE A N 1
ATOM 1615 C CA . ILE A 1 199 ? 30.676 9.354 -37.731 1.00 91.19 199 ILE A CA 1
ATOM 1616 C C . ILE A 1 199 ? 31.114 10.022 -36.416 1.00 91.19 199 ILE A C 1
ATOM 1618 O O . ILE A 1 199 ? 30.282 10.543 -35.672 1.00 91.19 199 ILE A O 1
ATOM 1622 N N . GLY A 1 200 ? 32.417 10.035 -36.125 1.00 90.25 200 GLY A N 1
ATOM 1623 C CA . GLY A 1 200 ? 32.986 10.684 -34.945 1.00 90.25 200 GLY A CA 1
ATOM 1624 C C . GLY A 1 200 ? 32.740 12.192 -34.909 1.00 90.25 200 GLY A C 1
ATOM 1625 O O . GLY A 1 200 ? 32.350 12.718 -33.868 1.00 90.25 200 GLY A O 1
ATOM 1626 N N . GLU A 1 201 ? 32.904 12.885 -36.034 1.00 92.12 201 GLU A N 1
ATOM 1627 C CA . GLU A 1 201 ? 32.645 14.327 -36.126 1.00 92.12 201 GLU A CA 1
ATOM 1628 C C . GLU A 1 201 ? 31.147 14.658 -36.085 1.00 92.12 201 GLU A C 1
ATOM 1630 O O . GLU A 1 201 ? 30.758 15.621 -35.420 1.00 92.12 201 GLU A O 1
ATOM 1635 N N . LEU A 1 202 ? 30.287 13.816 -36.675 1.00 91.69 202 LEU A N 1
ATOM 1636 C CA . LEU A 1 202 ? 28.830 13.947 -36.529 1.00 91.69 202 LEU A CA 1
ATOM 1637 C C . LEU A 1 202 ? 28.396 13.883 -35.057 1.00 91.69 202 LEU A C 1
ATOM 1639 O O . LEU A 1 202 ? 27.580 14.688 -34.614 1.00 91.69 202 LEU A O 1
ATOM 1643 N N . ARG A 1 203 ? 28.986 12.981 -34.263 1.00 89.31 203 ARG A N 1
ATOM 1644 C CA . ARG A 1 203 ? 28.713 12.878 -32.815 1.00 89.31 203 ARG A CA 1
ATOM 1645 C C . ARG A 1 203 ? 29.175 14.093 -32.021 1.00 89.31 203 ARG A C 1
ATOM 1647 O O . ARG A 1 203 ? 28.550 14.440 -31.023 1.00 89.31 203 ARG A O 1
ATOM 1654 N N . LYS A 1 204 ? 30.262 14.734 -32.454 1.00 89.75 204 LYS A N 1
ATOM 1655 C CA . LYS A 1 204 ? 30.769 15.977 -31.855 1.00 89.75 204 LYS A CA 1
ATOM 1656 C C . LYS A 1 204 ? 29.991 17.215 -32.298 1.00 89.75 204 LYS A C 1
ATOM 1658 O O . LYS A 1 204 ? 30.277 18.293 -31.792 1.00 89.75 204 LYS A O 1
ATOM 1663 N N . LYS A 1 205 ? 29.006 17.064 -33.194 1.00 87.56 205 LYS A N 1
ATOM 1664 C CA . LYS A 1 205 ? 28.222 18.160 -33.796 1.00 87.56 205 LYS A CA 1
ATOM 1665 C C . LYS A 1 205 ? 29.056 19.071 -34.696 1.00 87.56 205 LYS A C 1
ATOM 1667 O O . LYS A 1 205 ? 28.668 20.196 -34.995 1.00 87.56 205 LYS A O 1
ATOM 1672 N N . ASN A 1 206 ? 30.185 18.561 -35.175 1.00 90.69 206 ASN A N 1
ATOM 1673 C CA . ASN A 1 206 ? 31.049 19.255 -36.114 1.00 90.69 206 ASN A CA 1
ATOM 1674 C C . ASN A 1 206 ? 30.627 18.893 -37.548 1.00 90.69 206 ASN A C 1
ATOM 1676 O O . ASN A 1 206 ? 31.368 18.231 -38.272 1.00 90.69 206 ASN A O 1
ATOM 1680 N N . PHE A 1 207 ? 29.413 19.271 -37.961 1.00 88.75 207 PHE A N 1
ATOM 1681 C CA . PHE A 1 207 ? 28.817 18.823 -39.235 1.00 88.75 207 PHE A CA 1
ATOM 1682 C C . PHE A 1 207 ? 29.608 19.281 -40.474 1.00 88.75 207 PHE A C 1
ATOM 1684 O O . PHE A 1 207 ? 29.757 18.529 -41.443 1.00 88.75 207 PHE A O 1
ATOM 1691 N N . GLN A 1 208 ? 30.182 20.486 -40.416 1.00 86.12 208 GLN A N 1
ATOM 1692 C CA . GLN A 1 208 ? 31.073 21.010 -41.455 1.00 86.12 208 GLN A CA 1
ATOM 1693 C C . GLN A 1 208 ? 32.373 20.198 -41.522 1.00 86.12 208 GLN A C 1
ATOM 1695 O O . GLN A 1 208 ? 32.723 19.683 -42.584 1.00 86.12 208 GLN A O 1
ATOM 1700 N N . THR A 1 209 ? 33.024 19.976 -40.376 1.00 87.06 209 THR A N 1
ATOM 1701 C CA . THR A 1 209 ? 34.249 19.169 -40.275 1.00 87.06 209 THR A CA 1
ATOM 1702 C C . THR A 1 209 ? 34.026 17.721 -40.710 1.00 87.06 209 THR A C 1
ATOM 1704 O O . THR A 1 209 ? 34.885 17.143 -41.369 1.00 87.06 209 THR A O 1
ATOM 1707 N N . ALA A 1 210 ? 32.862 17.134 -40.412 1.00 87.38 210 ALA A N 1
ATOM 1708 C CA . ALA A 1 210 ? 32.494 15.801 -40.884 1.00 87.38 210 ALA A CA 1
ATOM 1709 C C . ALA A 1 210 ? 32.495 15.745 -42.423 1.00 87.38 210 ALA A C 1
ATOM 1711 O O . ALA A 1 210 ? 33.125 14.874 -43.025 1.00 87.38 210 ALA A O 1
ATOM 1712 N N . SER A 1 211 ? 31.862 16.724 -43.071 1.00 84.06 211 SER A N 1
ATOM 1713 C CA . SER A 1 211 ? 31.830 16.822 -44.536 1.00 84.06 211 SER A CA 1
ATOM 1714 C C . SER A 1 211 ? 33.230 17.050 -45.129 1.00 84.06 211 SER A C 1
ATOM 1716 O O . SER A 1 211 ? 33.577 16.489 -46.172 1.00 84.06 211 SER A O 1
ATOM 1718 N N . GLU A 1 212 ? 34.077 17.825 -44.449 1.00 84.62 212 GLU A N 1
ATOM 1719 C CA . GLU A 1 212 ? 35.473 18.043 -44.841 1.00 84.62 212 GLU A CA 1
ATOM 1720 C C . GLU A 1 212 ? 36.353 16.794 -44.700 1.00 84.62 212 GLU A C 1
ATOM 1722 O O . GLU A 1 212 ? 37.213 16.563 -45.552 1.00 84.62 212 GLU A O 1
ATOM 1727 N N . GLU A 1 213 ? 36.149 15.969 -43.669 1.00 80.62 213 GLU A N 1
ATOM 1728 C CA . GLU A 1 213 ? 36.889 14.712 -43.478 1.00 80.62 213 GLU A CA 1
ATOM 1729 C C . GLU A 1 213 ? 36.722 13.774 -44.671 1.00 80.62 213 GLU A C 1
ATOM 1731 O O . GLU A 1 213 ? 37.702 13.187 -45.139 1.00 80.62 213 GLU A O 1
ATOM 1736 N N . ILE A 1 214 ? 35.506 13.693 -45.218 1.00 81.69 214 ILE A N 1
ATOM 1737 C CA . ILE A 1 214 ? 35.273 12.939 -46.446 1.00 81.69 214 ILE A CA 1
ATOM 1738 C C . ILE A 1 214 ? 35.992 13.619 -47.606 1.00 81.69 214 ILE A C 1
ATOM 1740 O O . ILE A 1 214 ? 36.769 12.938 -48.266 1.00 81.69 214 ILE A O 1
ATOM 1744 N N . LYS A 1 215 ? 35.864 14.944 -47.790 1.00 81.44 215 LYS A N 1
ATOM 1745 C CA . LYS A 1 215 ? 36.502 15.710 -48.885 1.00 81.44 215 LYS A CA 1
ATOM 1746 C C . LYS A 1 215 ? 38.035 15.590 -48.948 1.00 81.44 215 LYS A C 1
ATOM 1748 O O . LYS A 1 215 ? 38.603 15.570 -50.044 1.00 81.44 215 LYS A O 1
ATOM 1753 N N . LYS A 1 216 ? 38.714 15.444 -47.805 1.00 77.06 216 LYS A N 1
ATOM 1754 C CA . LYS A 1 216 ? 40.185 15.300 -47.703 1.00 77.06 216 LYS A CA 1
ATOM 1755 C C . LYS A 1 216 ? 40.747 14.040 -48.380 1.00 77.06 216 LYS A C 1
ATOM 1757 O O . LYS A 1 216 ? 41.949 13.962 -48.629 1.00 77.06 216 LYS A O 1
ATOM 1762 N N . ILE A 1 217 ? 39.911 13.051 -48.696 1.00 71.12 217 ILE A N 1
ATOM 1763 C CA . ILE A 1 217 ? 40.334 11.802 -49.354 1.00 71.12 217 ILE A CA 1
ATOM 1764 C C . ILE A 1 217 ? 40.816 12.052 -50.787 1.00 71.12 217 ILE A C 1
ATOM 1766 O O . ILE A 1 217 ? 41.758 11.407 -51.241 1.00 71.12 217 ILE A O 1
ATOM 1770 N N . TYR A 1 218 ? 40.187 12.986 -51.504 1.00 65.88 218 TYR A N 1
ATOM 1771 C CA . TYR A 1 218 ? 40.480 13.246 -52.916 1.00 65.88 218 TYR A CA 1
ATOM 1772 C C . TYR A 1 218 ? 41.700 14.160 -53.124 1.00 65.88 218 TYR A C 1
ATOM 1774 O O . TYR A 1 218 ? 42.276 14.173 -54.213 1.00 65.88 218 TYR A O 1
ATOM 1782 N N . THR A 1 219 ? 42.112 14.902 -52.087 1.00 61.12 219 THR A N 1
ATOM 1783 C CA . THR A 1 219 ? 43.200 15.894 -52.140 1.00 61.12 219 THR A CA 1
ATOM 1784 C C . THR A 1 219 ? 44.582 15.340 -51.779 1.00 61.12 219 THR A C 1
ATOM 1786 O O . THR A 1 219 ? 45.578 15.983 -52.097 1.00 61.12 219 THR A O 1
ATOM 1789 N N . LYS A 1 220 ? 44.687 14.145 -51.175 1.00 57.97 220 LYS A N 1
ATOM 1790 C CA . LYS A 1 220 ? 45.975 13.448 -50.976 1.00 57.97 220 LYS A CA 1
ATOM 1791 C C . LYS A 1 220 ? 46.337 12.637 -52.230 1.00 57.97 220 LYS A C 1
ATOM 1793 O O . LYS A 1 220 ? 45.485 11.932 -52.759 1.00 57.97 220 LYS A O 1
ATOM 1798 N N . ASP A 1 221 ? 47.583 12.732 -52.701 1.00 51.34 221 ASP A N 1
ATOM 1799 C CA . ASP A 1 221 ? 48.102 12.265 -54.008 1.00 51.34 221 ASP A CA 1
ATOM 1800 C C . ASP A 1 221 ? 47.771 10.805 -54.438 1.00 51.34 221 ASP A C 1
ATOM 1802 O O . ASP A 1 221 ? 48.559 9.865 -54.378 1.00 51.34 221 ASP A O 1
ATOM 1806 N N . ASN A 1 222 ? 46.534 10.637 -54.897 1.00 52.47 222 ASN A N 1
ATOM 1807 C CA . ASN A 1 222 ? 45.939 9.932 -56.039 1.00 52.47 222 ASN A CA 1
ATOM 1808 C C . ASN A 1 222 ? 46.600 8.777 -56.838 1.00 52.47 222 ASN A C 1
ATOM 1810 O O . ASN A 1 222 ? 45.961 8.347 -57.808 1.00 52.47 222 ASN A O 1
ATOM 1814 N N . LYS A 1 223 ? 47.764 8.200 -56.511 1.00 52.69 223 LYS A N 1
ATOM 1815 C CA . LYS A 1 223 ? 48.335 7.115 -57.358 1.00 52.69 223 LYS A CA 1
ATOM 1816 C C . LYS A 1 223 ? 48.227 5.683 -56.822 1.00 52.69 223 LYS A C 1
ATOM 1818 O O . LYS A 1 223 ? 48.155 4.778 -57.642 1.00 52.69 223 LYS A O 1
ATOM 1823 N N . ALA A 1 224 ? 48.121 5.455 -55.511 1.00 51.84 224 ALA A N 1
ATOM 1824 C CA . ALA A 1 224 ? 48.239 4.095 -54.954 1.00 51.84 224 ALA A CA 1
ATOM 1825 C C . ALA A 1 224 ? 46.935 3.444 -54.439 1.00 51.84 224 ALA A C 1
ATOM 1827 O O . ALA A 1 224 ? 46.945 2.265 -54.103 1.00 51.84 224 ALA A O 1
ATOM 1828 N N . ILE A 1 225 ? 45.822 4.181 -54.332 1.00 57.03 225 ILE A N 1
ATOM 1829 C CA . ILE A 1 225 ? 44.703 3.759 -53.459 1.00 57.03 225 ILE A CA 1
ATOM 1830 C C . ILE A 1 225 ? 43.442 3.335 -54.233 1.00 57.03 225 ILE A C 1
ATOM 1832 O O . ILE A 1 225 ? 42.632 2.565 -53.723 1.00 57.03 225 ILE A O 1
ATOM 1836 N N . PHE A 1 226 ? 43.289 3.778 -55.480 1.00 61.72 226 PHE A N 1
ATOM 1837 C CA . PHE A 1 226 ? 42.020 3.690 -56.199 1.00 61.72 226 PHE A CA 1
ATOM 1838 C C . PHE A 1 226 ? 42.027 2.618 -57.290 1.00 61.72 226 PHE A C 1
ATOM 1840 O O . PHE A 1 226 ? 42.825 2.681 -58.222 1.00 61.72 226 PHE A O 1
ATOM 1847 N N . LYS A 1 227 ? 41.060 1.696 -57.215 1.00 65.12 227 LYS A N 1
ATOM 1848 C CA . LYS A 1 227 ? 40.855 0.587 -58.167 1.00 65.12 227 LYS A CA 1
ATOM 1849 C C . LYS A 1 227 ? 40.274 1.019 -59.526 1.00 65.12 227 LYS A C 1
ATOM 1851 O O . LYS A 1 227 ? 40.205 0.208 -60.442 1.00 65.12 227 LYS A O 1
ATOM 1856 N N . LEU A 1 228 ? 39.841 2.279 -59.655 1.00 72.88 228 LEU A N 1
ATOM 1857 C CA . LEU A 1 228 ? 39.100 2.800 -60.812 1.00 72.88 228 LEU A CA 1
ATOM 1858 C C . LEU A 1 228 ? 39.906 3.768 -61.689 1.00 72.88 228 LEU A C 1
ATOM 1860 O O . LEU A 1 228 ? 40.785 4.509 -61.216 1.00 72.88 228 LEU A O 1
ATOM 1864 N N . LYS A 1 229 ? 39.508 3.841 -62.969 1.00 79.50 229 LYS A N 1
ATOM 1865 C CA . LYS A 1 229 ? 40.005 4.826 -63.941 1.00 79.50 229 LYS A CA 1
ATOM 1866 C C . LYS A 1 229 ? 39.614 6.249 -63.517 1.00 79.50 229 LYS A C 1
ATOM 1868 O O . LYS A 1 229 ? 38.606 6.478 -62.853 1.00 79.50 229 LYS A O 1
ATOM 1873 N N . LYS A 1 230 ? 40.394 7.247 -63.948 1.00 79.25 230 LYS A N 1
ATOM 1874 C CA . LYS A 1 230 ? 40.273 8.659 -63.519 1.00 79.25 230 LYS A CA 1
ATOM 1875 C C . LYS A 1 230 ? 38.857 9.252 -63.662 1.00 79.25 230 LYS A C 1
ATOM 1877 O O . LYS A 1 230 ? 38.415 9.971 -62.771 1.00 79.25 230 LYS A O 1
ATOM 1882 N N . LYS A 1 231 ? 38.145 8.959 -64.761 1.00 80.06 231 LYS A N 1
ATOM 1883 C CA . LYS A 1 231 ? 36.777 9.467 -65.003 1.00 80.06 231 LYS A CA 1
ATOM 1884 C C . LYS A 1 231 ? 35.746 8.838 -64.055 1.00 80.06 231 LYS A C 1
ATOM 1886 O O . LYS A 1 231 ? 34.947 9.557 -63.465 1.00 80.06 231 LYS A O 1
ATOM 1891 N N . GLU A 1 232 ? 35.807 7.523 -63.869 1.00 79.94 232 GLU A N 1
ATOM 1892 C CA . GLU A 1 232 ? 34.918 6.763 -62.975 1.00 79.94 232 GLU A CA 1
ATOM 1893 C C . GLU A 1 232 ? 35.142 7.148 -61.510 1.00 79.94 232 GLU A C 1
ATOM 1895 O O . GLU A 1 232 ? 34.182 7.382 -60.782 1.00 79.94 232 GLU A O 1
ATOM 1900 N N . ARG A 1 233 ? 36.406 7.348 -61.108 1.00 79.88 233 ARG A N 1
ATOM 1901 C CA . ARG A 1 233 ? 36.778 7.853 -59.778 1.00 79.88 233 ARG A CA 1
ATOM 1902 C C . ARG A 1 233 ? 36.106 9.187 -59.460 1.00 79.88 233 ARG A C 1
ATOM 1904 O O . ARG A 1 233 ? 35.575 9.346 -58.370 1.00 79.88 233 ARG A O 1
ATOM 1911 N N . LYS A 1 234 ? 36.113 10.135 -60.406 1.00 81.56 234 LYS A N 1
ATOM 1912 C CA . LYS A 1 234 ? 35.496 11.458 -60.218 1.00 81.56 234 LYS A CA 1
ATOM 1913 C C . LYS A 1 234 ? 33.977 11.358 -60.049 1.00 81.56 234 LYS A C 1
ATOM 1915 O O . LYS A 1 234 ? 33.425 12.053 -59.207 1.00 81.56 234 LYS A O 1
ATOM 1920 N N . LYS A 1 235 ? 33.314 10.489 -60.820 1.00 83.81 235 LYS A N 1
ATOM 1921 C CA . LYS A 1 235 ? 31.865 10.260 -60.706 1.00 83.81 235 LYS A CA 1
ATOM 1922 C C . LYS A 1 235 ? 31.505 9.639 -59.354 1.00 83.81 235 LYS A C 1
ATOM 1924 O O . LYS A 1 235 ? 30.630 10.144 -58.666 1.00 83.81 235 LYS A O 1
ATOM 1929 N N . GLN A 1 236 ? 32.221 8.587 -58.968 1.00 83.75 236 GLN A N 1
ATOM 1930 C CA . GLN A 1 236 ? 32.015 7.881 -57.706 1.00 83.75 236 GLN A CA 1
ATOM 1931 C C . GLN A 1 236 ? 32.280 8.769 -56.484 1.00 83.75 236 GLN A C 1
ATOM 1933 O O . GLN A 1 236 ? 31.576 8.707 -55.483 1.00 83.75 236 GLN A O 1
ATOM 1938 N N . TRP A 1 237 ? 33.293 9.625 -56.585 1.00 84.44 237 TRP A N 1
ATOM 1939 C CA . TRP A 1 237 ? 33.628 10.601 -55.563 1.00 84.44 237 TRP A CA 1
ATOM 1940 C C . TRP A 1 237 ? 32.504 11.608 -55.305 1.00 84.44 237 TRP A C 1
ATOM 1942 O O . TRP A 1 237 ? 32.165 11.845 -54.150 1.00 84.44 237 TRP A O 1
ATOM 1952 N N . LEU A 1 238 ? 31.915 12.170 -56.365 1.00 85.88 238 LEU A N 1
ATOM 1953 C CA . LEU A 1 238 ? 30.810 13.124 -56.235 1.00 85.88 238 LEU A CA 1
ATOM 1954 C C . LEU A 1 238 ? 29.612 12.493 -55.516 1.00 85.88 238 LEU A C 1
ATOM 1956 O O . LEU A 1 238 ? 29.092 13.090 -54.587 1.00 85.88 238 LEU A O 1
ATOM 1960 N N . ILE A 1 239 ? 29.271 11.242 -55.850 1.00 86.38 239 ILE A N 1
ATOM 1961 C CA . ILE A 1 239 ? 28.200 10.488 -55.175 1.00 86.38 239 ILE A CA 1
ATOM 1962 C C . ILE A 1 239 ? 28.453 10.388 -53.661 1.00 86.38 239 ILE A C 1
ATOM 1964 O O . ILE A 1 239 ? 27.538 10.588 -52.868 1.00 86.38 239 ILE A O 1
ATOM 1968 N N . ILE A 1 240 ? 29.694 10.101 -53.249 1.00 87.62 240 ILE A N 1
ATOM 1969 C CA . ILE A 1 240 ? 30.062 9.972 -51.830 1.00 87.62 240 ILE A CA 1
ATOM 1970 C C . ILE A 1 240 ? 29.991 11.320 -51.108 1.00 87.62 240 ILE A C 1
ATOM 1972 O O . ILE A 1 240 ? 29.509 11.371 -49.979 1.00 87.62 240 ILE A O 1
ATOM 1976 N N . VAL A 1 241 ? 30.472 12.397 -51.736 1.00 87.38 241 VAL A N 1
ATOM 1977 C CA . VAL A 1 241 ? 30.438 13.746 -51.148 1.00 87.38 241 VAL A CA 1
ATOM 1978 C C . VAL A 1 241 ? 29.000 14.228 -50.989 1.00 87.38 241 VAL A C 1
ATOM 1980 O O . VAL A 1 241 ? 28.634 14.640 -49.891 1.00 87.38 241 VAL A O 1
ATOM 1983 N N . ASP A 1 242 ? 28.178 14.103 -52.030 1.00 88.31 242 ASP A N 1
ATOM 1984 C CA . ASP A 1 242 ? 26.774 14.520 -51.990 1.00 88.31 242 ASP A CA 1
ATOM 1985 C C . ASP A 1 242 ? 26.007 13.731 -50.915 1.00 88.31 242 ASP A C 1
ATOM 1987 O O . ASP A 1 242 ? 25.286 14.307 -50.097 1.00 88.31 242 ASP A O 1
ATOM 1991 N N . ALA A 1 243 ? 26.214 12.410 -50.847 1.00 88.25 243 ALA A N 1
ATOM 1992 C CA . ALA A 1 243 ? 25.610 11.570 -49.815 1.00 88.25 243 ALA A CA 1
ATOM 1993 C C . ALA A 1 243 ? 26.080 11.958 -48.401 1.00 88.25 243 ALA A C 1
ATOM 1995 O O . ALA A 1 243 ? 25.268 12.000 -47.475 1.00 88.25 243 ALA A O 1
ATOM 1996 N N . ALA A 1 244 ? 27.364 12.272 -48.217 1.00 88.50 244 ALA A N 1
ATOM 1997 C CA . ALA A 1 244 ? 27.920 12.691 -46.933 1.00 88.50 244 ALA A CA 1
ATOM 1998 C C . ALA A 1 244 ? 27.366 14.037 -46.451 1.00 88.50 244 ALA A C 1
ATOM 2000 O O . ALA A 1 244 ? 26.997 14.158 -45.283 1.00 88.50 244 ALA A O 1
ATOM 2001 N N . GLU A 1 245 ? 27.270 15.026 -47.339 1.00 89.19 245 GLU A N 1
ATOM 2002 C CA . GLU A 1 245 ? 26.718 16.348 -47.025 1.00 89.19 245 GLU A CA 1
ATOM 2003 C C . GLU A 1 245 ? 25.231 16.264 -46.671 1.00 89.19 245 GLU A C 1
ATOM 2005 O O . GLU A 1 245 ? 24.800 16.818 -45.658 1.00 89.19 245 GLU A O 1
ATOM 2010 N N . LEU A 1 246 ? 24.453 15.501 -47.448 1.00 88.69 246 LEU A N 1
ATOM 2011 C CA . LEU A 1 246 ? 23.042 15.248 -47.150 1.00 88.69 246 LEU A CA 1
ATOM 2012 C C . LEU A 1 246 ? 22.866 14.519 -45.813 1.00 88.69 246 LEU A C 1
ATOM 2014 O O . LEU A 1 246 ? 21.963 14.855 -45.047 1.00 88.69 246 LEU A O 1
ATOM 2018 N N . THR A 1 247 ? 23.747 13.563 -45.503 1.00 89.75 247 THR A N 1
ATOM 2019 C CA . THR A 1 247 ? 23.742 12.859 -44.211 1.00 89.75 247 THR A CA 1
ATOM 2020 C C . THR A 1 247 ? 24.049 13.815 -43.063 1.00 89.75 247 THR A C 1
ATOM 2022 O O . THR A 1 247 ? 23.334 13.810 -42.064 1.00 89.75 247 THR A O 1
ATOM 2025 N N . ALA A 1 248 ? 25.076 14.659 -43.197 1.00 90.44 248 ALA A N 1
ATOM 2026 C CA . ALA A 1 248 ? 25.447 15.628 -42.170 1.00 90.44 248 ALA A CA 1
ATOM 2027 C C . ALA A 1 248 ? 24.309 16.623 -41.895 1.00 90.44 248 ALA A C 1
ATOM 2029 O O . ALA A 1 248 ? 23.959 16.834 -40.735 1.00 90.44 248 ALA A O 1
ATOM 2030 N N . LEU A 1 249 ? 23.669 17.143 -42.948 1.00 90.06 249 LEU A N 1
ATOM 2031 C CA . LEU A 1 249 ? 22.515 18.040 -42.840 1.00 90.06 249 LEU A CA 1
ATOM 2032 C C . LEU A 1 249 ? 21.296 17.354 -42.203 1.00 90.06 249 LEU A C 1
ATOM 2034 O O . LEU A 1 249 ? 20.567 17.961 -41.416 1.00 90.06 249 LEU A O 1
ATOM 2038 N N . LEU A 1 250 ? 21.046 16.089 -42.547 1.00 89.62 250 LEU A N 1
ATOM 2039 C CA . LEU A 1 250 ? 19.950 15.315 -41.968 1.00 89.62 250 LEU A CA 1
ATOM 2040 C C . LEU A 1 250 ? 20.170 15.082 -40.469 1.00 89.62 250 LEU A C 1
ATOM 2042 O O . LEU A 1 250 ? 19.243 15.282 -39.680 1.00 89.62 250 LEU A O 1
ATOM 2046 N N . VAL A 1 251 ? 21.387 14.704 -40.071 1.00 90.75 251 VAL A N 1
ATOM 2047 C CA . VAL A 1 251 ? 21.750 14.517 -38.660 1.00 90.75 251 VAL A CA 1
ATOM 2048 C C . VAL A 1 251 ? 21.675 15.844 -37.908 1.00 90.75 251 VAL A C 1
ATOM 2050 O O . VAL A 1 251 ? 21.090 15.873 -36.835 1.00 90.75 251 VAL A O 1
ATOM 2053 N N . GLU A 1 252 ? 22.161 16.950 -38.474 1.00 92.00 252 GLU A N 1
ATOM 2054 C CA . GLU A 1 252 ? 22.048 18.289 -37.876 1.00 92.00 252 GLU A CA 1
ATOM 2055 C C . GLU A 1 252 ? 20.588 18.665 -37.578 1.00 92.00 252 GLU A C 1
ATOM 2057 O O . GLU A 1 252 ? 20.260 19.085 -36.468 1.00 92.00 252 GLU A O 1
ATOM 2062 N N . LYS A 1 253 ? 19.679 18.431 -38.532 1.00 89.31 253 LYS A N 1
ATOM 2063 C CA . LYS A 1 253 ? 18.245 18.729 -38.374 1.00 89.31 253 LYS A CA 1
ATOM 2064 C C . LYS A 1 253 ? 17.519 17.805 -37.397 1.00 89.31 253 LYS A C 1
ATOM 2066 O O . LYS A 1 253 ? 16.472 18.178 -36.868 1.00 89.31 253 LYS A O 1
ATOM 2071 N N . THR A 1 254 ? 18.022 16.590 -37.191 1.00 88.94 254 THR A N 1
ATOM 2072 C CA . THR A 1 254 ? 17.374 15.563 -36.354 1.00 88.94 254 THR A CA 1
ATOM 2073 C C . THR A 1 254 ? 18.106 15.297 -35.042 1.00 88.94 254 THR A C 1
ATOM 2075 O O . THR A 1 254 ? 17.638 14.492 -34.241 1.00 88.94 254 THR A O 1
ATOM 2078 N N . GLU A 1 255 ? 19.192 16.023 -34.771 1.00 88.25 255 GLU A N 1
ATOM 2079 C CA . GLU A 1 255 ? 20.143 15.777 -33.686 1.00 88.25 255 GLU A CA 1
ATOM 2080 C C . GLU A 1 255 ? 19.475 15.604 -32.321 1.00 88.25 255 GLU A C 1
ATOM 2082 O O . GLU A 1 255 ? 19.744 14.634 -31.617 1.00 88.25 255 GLU A O 1
ATOM 2087 N N . GLN A 1 256 ? 18.533 16.485 -31.979 1.00 86.19 256 GLN A N 1
ATOM 2088 C CA . GLN A 1 256 ? 17.805 16.423 -30.710 1.00 86.19 256 GLN A CA 1
ATOM 2089 C C . GLN A 1 256 ? 17.014 15.118 -30.533 1.00 86.19 256 GLN A C 1
ATOM 2091 O O . GLN A 1 256 ? 16.892 14.623 -29.416 1.00 86.19 256 GLN A O 1
ATOM 2096 N N . LYS A 1 257 ? 16.496 14.544 -31.626 1.00 85.31 257 LYS A N 1
ATOM 2097 C CA . LYS A 1 257 ? 15.716 13.294 -31.619 1.00 85.31 257 LYS A CA 1
ATOM 2098 C C . LYS A 1 257 ? 16.598 12.045 -31.586 1.00 85.31 257 LYS A C 1
ATOM 2100 O O . LYS A 1 257 ? 16.085 10.957 -31.355 1.00 85.31 257 LYS A O 1
ATOM 2105 N N . LEU A 1 258 ? 17.902 12.200 -31.816 1.00 85.81 258 LEU A N 1
ATOM 2106 C CA . LEU A 1 258 ? 18.892 11.122 -31.817 1.00 85.81 258 LEU A CA 1
ATOM 2107 C C . LEU A 1 258 ? 19.645 11.008 -30.480 1.00 85.81 258 LEU A C 1
ATOM 2109 O O . LEU A 1 258 ? 20.534 10.164 -30.343 1.00 85.81 258 LEU A O 1
ATOM 2113 N N . ARG A 1 259 ? 19.318 11.859 -29.496 1.00 86.06 259 ARG A N 1
ATOM 2114 C CA . ARG A 1 259 ? 19.968 11.882 -28.179 1.00 86.06 259 ARG A CA 1
ATOM 2115 C C . ARG A 1 259 ? 19.301 10.941 -27.179 1.00 86.06 259 ARG A C 1
ATOM 2117 O O . ARG A 1 259 ? 18.093 11.005 -26.971 1.00 86.06 259 ARG A O 1
ATOM 2124 N N . GLY A 1 260 ? 20.117 10.138 -26.495 1.00 80.94 260 GLY A N 1
ATOM 2125 C CA . GLY A 1 260 ? 19.718 9.396 -25.291 1.00 80.94 260 GLY A CA 1
ATOM 2126 C C . GLY A 1 260 ? 19.833 10.219 -23.997 1.00 80.94 260 GLY A C 1
ATOM 2127 O O . GLY A 1 260 ? 20.223 11.387 -24.024 1.00 80.94 260 GLY A O 1
ATOM 2128 N N . ARG A 1 261 ? 19.546 9.592 -22.841 1.00 71.94 261 ARG A N 1
ATOM 2129 C CA . ARG A 1 261 ? 19.579 10.239 -21.505 1.00 71.94 261 ARG A CA 1
ATOM 2130 C C . ARG A 1 261 ? 20.947 10.831 -21.124 1.00 71.94 261 ARG A C 1
ATOM 2132 O O . ARG A 1 261 ? 20.991 11.854 -20.457 1.00 71.94 261 ARG A O 1
ATOM 2139 N N . GLU A 1 262 ? 22.048 10.255 -21.604 1.00 73.50 262 GLU A N 1
ATOM 2140 C CA . GLU A 1 262 ? 23.418 10.745 -21.352 1.00 73.50 262 GLU A CA 1
ATOM 2141 C C . GLU A 1 262 ? 23.883 11.811 -22.365 1.00 73.50 262 GLU A C 1
ATOM 2143 O O . GLU A 1 262 ? 25.078 12.035 -22.540 1.00 73.50 262 GLU A O 1
ATOM 2148 N N . ASN A 1 263 ? 22.960 12.433 -23.112 1.00 77.50 263 ASN A N 1
ATOM 2149 C CA . ASN A 1 263 ? 23.257 13.352 -24.223 1.00 77.50 263 ASN A CA 1
ATOM 2150 C C . ASN A 1 263 ? 24.097 12.750 -25.368 1.00 77.50 263 ASN A C 1
ATOM 2152 O O . ASN A 1 263 ? 24.540 13.473 -26.263 1.00 77.50 263 ASN A O 1
ATOM 2156 N N . LYS A 1 264 ? 24.284 11.428 -25.380 1.00 83.19 264 LYS A N 1
ATOM 2157 C CA . LYS A 1 264 ? 24.963 10.698 -26.452 1.00 83.19 264 LYS A CA 1
ATOM 2158 C C . LYS A 1 264 ? 24.067 10.614 -27.689 1.00 83.19 264 LYS A C 1
ATOM 2160 O O . LYS A 1 264 ? 22.896 10.256 -27.575 1.00 83.19 264 LYS A O 1
ATOM 2165 N N . ILE A 1 265 ? 24.630 10.932 -28.856 1.00 87.94 265 ILE A N 1
ATOM 2166 C CA . ILE A 1 265 ? 23.961 10.810 -30.159 1.00 87.94 265 ILE A CA 1
ATOM 2167 C C . ILE A 1 265 ? 24.175 9.394 -30.698 1.00 87.94 265 ILE A C 1
ATOM 2169 O O . ILE A 1 265 ? 25.319 8.949 -30.848 1.00 87.94 265 ILE A O 1
ATOM 2173 N N . PHE A 1 266 ? 23.079 8.718 -31.027 1.00 89.00 266 PHE A N 1
ATOM 2174 C CA . PHE A 1 266 ? 23.095 7.407 -31.671 1.00 89.00 266 PHE A CA 1
ATOM 2175 C C . PHE A 1 266 ? 22.873 7.556 -33.170 1.00 89.00 266 PHE A C 1
ATOM 2177 O O . PHE A 1 266 ? 21.962 8.259 -33.600 1.00 89.00 266 PHE A O 1
ATOM 2184 N N . LEU A 1 267 ? 23.727 6.907 -33.961 1.00 90.00 267 LEU A N 1
ATOM 2185 C CA . LEU A 1 267 ? 23.706 7.023 -35.422 1.00 90.00 267 LEU A CA 1
ATOM 2186 C C . LEU A 1 267 ? 23.501 5.675 -36.119 1.00 90.00 267 LEU A C 1
ATOM 2188 O O . LEU A 1 267 ? 23.215 5.666 -37.313 1.00 90.00 267 LEU A O 1
ATOM 2192 N N . ARG A 1 268 ? 23.641 4.550 -35.400 1.00 88.38 268 ARG A N 1
ATOM 2193 C CA . ARG A 1 268 ? 23.462 3.192 -35.938 1.00 88.38 268 ARG A CA 1
ATOM 2194 C C . ARG A 1 268 ? 22.590 2.331 -35.022 1.00 88.38 268 ARG A C 1
ATOM 2196 O O . ARG A 1 268 ? 22.691 2.446 -33.802 1.00 88.38 268 ARG A O 1
ATOM 2203 N N . SER A 1 269 ? 21.750 1.462 -35.584 1.00 85.00 269 SER A N 1
ATOM 2204 C CA . SER A 1 269 ? 20.809 0.638 -34.797 1.00 85.00 269 SER A CA 1
ATOM 2205 C C . SER A 1 269 ? 21.517 -0.326 -33.851 1.00 85.00 269 SER A C 1
ATOM 2207 O O . SER A 1 269 ? 21.147 -0.416 -32.685 1.00 85.00 269 SER A O 1
ATOM 2209 N N . TRP A 1 270 ? 22.591 -0.970 -34.312 1.00 84.56 270 TRP A N 1
ATOM 2210 C CA . TRP A 1 270 ? 23.374 -1.902 -33.495 1.00 84.56 270 TRP A CA 1
ATOM 2211 C C . TRP A 1 270 ? 24.012 -1.230 -32.265 1.00 84.56 270 TRP A C 1
ATOM 2213 O O . TRP A 1 270 ? 24.280 -1.896 -31.269 1.00 84.56 270 TRP A O 1
ATOM 2223 N N . GLU A 1 271 ? 24.236 0.090 -32.300 1.00 83.56 271 GLU A N 1
ATOM 2224 C CA . GLU A 1 271 ? 24.748 0.850 -31.151 1.00 83.56 271 GLU A CA 1
ATOM 2225 C C . GLU A 1 271 ? 23.698 0.983 -30.050 1.00 83.56 271 GLU A C 1
ATOM 2227 O O . GLU A 1 271 ? 24.052 0.994 -28.874 1.00 83.56 271 GLU A O 1
ATOM 2232 N N . LEU A 1 272 ? 22.421 1.081 -30.430 1.00 83.25 272 LEU A N 1
ATOM 2233 C CA . LEU A 1 272 ? 21.299 1.067 -29.495 1.00 83.25 272 LEU A CA 1
ATOM 2234 C C . LEU A 1 272 ? 21.094 -0.341 -28.934 1.00 83.25 272 LEU A C 1
ATOM 2236 O O . LEU A 1 272 ? 20.880 -0.486 -27.736 1.00 83.25 272 LEU A O 1
ATOM 2240 N N . ASP A 1 273 ? 21.213 -1.371 -29.773 1.00 82.75 273 ASP A N 1
ATOM 2241 C CA . ASP A 1 273 ? 21.063 -2.757 -29.325 1.00 82.75 273 ASP A CA 1
ATOM 2242 C C . ASP A 1 273 ? 22.137 -3.120 -28.283 1.00 82.75 273 ASP A C 1
ATOM 2244 O O . ASP A 1 273 ? 21.802 -3.606 -27.207 1.00 82.75 273 ASP A O 1
ATOM 2248 N N . LEU A 1 274 ? 23.409 -2.778 -28.534 1.00 82.00 274 LEU A N 1
ATOM 2249 C CA . LEU A 1 274 ? 24.501 -3.015 -27.579 1.00 82.00 274 LEU A CA 1
ATOM 2250 C C . LEU A 1 274 ? 24.419 -2.148 -26.322 1.00 82.00 274 LEU A C 1
ATOM 2252 O O . LEU A 1 274 ? 24.738 -2.616 -25.235 1.00 82.00 274 LEU A O 1
ATOM 2256 N N . ALA A 1 275 ? 24.045 -0.873 -26.452 1.00 77.94 275 ALA A N 1
ATOM 2257 C CA . ALA A 1 275 ? 24.004 0.022 -25.298 1.00 77.94 275 ALA A CA 1
ATOM 2258 C C . ALA A 1 275 ? 22.923 -0.381 -24.283 1.00 77.94 275 ALA A C 1
ATOM 2260 O O . ALA A 1 275 ? 23.021 -0.004 -23.115 1.00 77.94 275 ALA A O 1
ATOM 2261 N N . TYR A 1 276 ? 21.895 -1.117 -24.720 1.00 77.75 276 TYR A N 1
ATOM 2262 C CA . TYR A 1 276 ? 20.666 -1.273 -23.945 1.00 77.75 276 TYR A CA 1
ATOM 2263 C C . TYR A 1 276 ? 20.189 -2.713 -23.764 1.00 77.75 276 TYR A C 1
ATOM 2265 O O . TYR A 1 276 ? 19.212 -2.924 -23.043 1.00 77.75 276 TYR A O 1
ATOM 2273 N N . GLU A 1 277 ? 20.918 -3.702 -24.288 1.00 83.00 277 GLU A N 1
ATOM 2274 C CA . GLU A 1 277 ? 20.739 -5.119 -23.942 1.00 83.00 277 GLU A CA 1
ATOM 2275 C C . GLU A 1 277 ? 20.770 -5.333 -22.417 1.00 83.00 277 GLU A C 1
ATOM 2277 O O . GLU A 1 277 ? 19.891 -5.994 -21.858 1.00 83.00 277 GLU A O 1
ATOM 2282 N N . ASP A 1 278 ? 21.704 -4.678 -21.720 1.00 82.44 278 ASP A N 1
ATOM 2283 C CA . ASP A 1 278 ? 21.792 -4.724 -20.257 1.00 82.44 278 ASP A CA 1
ATOM 2284 C C . ASP A 1 278 ? 20.579 -4.074 -19.576 1.00 82.44 278 ASP A C 1
ATOM 2286 O O . ASP A 1 278 ? 20.070 -4.588 -18.580 1.00 82.44 278 ASP A O 1
ATOM 2290 N N . THR A 1 279 ? 20.068 -2.969 -20.128 1.00 83.44 279 THR A N 1
ATOM 2291 C CA . THR A 1 279 ? 18.889 -2.266 -19.588 1.00 83.44 279 THR A CA 1
ATOM 2292 C C . THR A 1 279 ? 17.644 -3.143 -19.693 1.00 83.44 279 THR A C 1
ATOM 2294 O O . THR A 1 279 ? 16.892 -3.271 -18.724 1.00 83.44 279 THR A O 1
ATOM 2297 N N . ASP A 1 280 ? 17.448 -3.792 -20.842 1.00 84.50 280 ASP A N 1
ATOM 2298 C CA . ASP A 1 280 ? 16.335 -4.714 -21.054 1.00 84.50 280 ASP A CA 1
ATOM 2299 C C . ASP A 1 280 ? 16.460 -5.963 -20.168 1.00 84.50 280 ASP A C 1
ATOM 2301 O O . ASP A 1 280 ? 15.495 -6.364 -19.514 1.00 84.50 280 ASP A O 1
ATOM 2305 N N . LYS A 1 281 ? 17.666 -6.529 -20.035 1.00 86.38 281 LYS A N 1
ATOM 2306 C CA . LYS A 1 281 ? 17.936 -7.647 -19.119 1.00 86.38 281 LYS A CA 1
ATOM 2307 C C . LYS A 1 281 ? 17.611 -7.293 -17.666 1.00 86.38 281 LYS A C 1
ATOM 2309 O O . LYS A 1 281 ? 16.916 -8.059 -16.996 1.00 86.38 281 LYS A O 1
ATOM 2314 N N . ILE A 1 282 ? 18.056 -6.130 -17.184 1.00 84.31 282 ILE A N 1
ATOM 2315 C CA . ILE A 1 282 ? 17.754 -5.649 -15.826 1.00 84.31 282 ILE A CA 1
ATOM 2316 C C . ILE A 1 282 ? 16.247 -5.426 -15.660 1.00 84.31 282 ILE A C 1
ATOM 2318 O O . ILE A 1 282 ? 15.690 -5.763 -14.611 1.00 84.31 282 ILE A O 1
ATOM 2322 N N . LEU A 1 283 ? 15.561 -4.890 -16.676 1.00 85.31 283 LEU A N 1
ATOM 2323 C CA . LEU A 1 283 ? 14.112 -4.701 -16.633 1.00 85.31 283 LEU A CA 1
ATOM 2324 C C . LEU A 1 283 ? 13.372 -6.040 -16.519 1.00 85.31 283 LEU A C 1
ATOM 2326 O O . LEU A 1 283 ? 12.453 -6.144 -15.706 1.00 85.31 283 LEU A O 1
ATOM 2330 N N . ARG A 1 284 ? 13.777 -7.063 -17.283 1.00 85.62 284 ARG A N 1
ATOM 2331 C CA . ARG A 1 284 ? 13.198 -8.415 -17.187 1.00 85.62 284 ARG A CA 1
ATOM 2332 C C . ARG A 1 284 ? 13.387 -9.004 -15.791 1.00 85.62 284 ARG A C 1
ATOM 2334 O O . ARG A 1 284 ? 12.401 -9.371 -15.163 1.00 85.62 284 ARG A O 1
ATOM 2341 N N . GLN A 1 285 ? 14.610 -8.980 -15.258 1.00 85.56 285 GLN A N 1
ATOM 2342 C CA . GLN A 1 285 ? 14.897 -9.471 -13.903 1.00 85.56 285 GLN A CA 1
ATOM 2343 C C . GLN A 1 285 ? 14.098 -8.710 -12.830 1.00 85.56 285 GLN A C 1
ATOM 2345 O O . GLN A 1 285 ? 13.595 -9.299 -11.874 1.00 85.56 285 GLN A O 1
ATOM 2350 N N . THR A 1 286 ? 13.938 -7.394 -13.003 1.00 84.00 286 THR A N 1
ATOM 2351 C CA . THR A 1 286 ? 13.139 -6.545 -12.109 1.00 84.00 286 THR A CA 1
ATOM 2352 C C . THR A 1 286 ? 11.662 -6.944 -12.138 1.00 84.00 286 THR A C 1
ATOM 2354 O O . THR A 1 286 ? 11.039 -7.063 -11.082 1.00 84.00 286 THR A O 1
ATOM 2357 N N . LYS A 1 287 ? 11.100 -7.175 -13.331 1.00 84.50 287 LYS A N 1
ATOM 2358 C CA . LYS A 1 287 ? 9.715 -7.641 -13.501 1.00 84.50 287 LYS A CA 1
ATOM 2359 C C . LYS A 1 287 ? 9.512 -9.014 -12.869 1.00 84.50 287 LYS A C 1
ATOM 2361 O O . LYS A 1 287 ? 8.631 -9.146 -12.028 1.00 84.50 287 LYS A O 1
ATOM 2366 N N . GLU A 1 288 ? 10.381 -9.977 -13.174 1.00 85.00 288 GLU A N 1
ATOM 2367 C CA . GLU A 1 288 ? 10.331 -11.329 -12.603 1.00 85.00 288 GLU A CA 1
ATOM 2368 C C . GLU A 1 288 ? 10.390 -11.306 -11.070 1.00 85.00 288 GLU A C 1
ATOM 2370 O O . GLU A 1 288 ? 9.648 -12.027 -10.402 1.00 85.00 288 GLU A O 1
ATOM 2375 N N . PHE A 1 289 ? 11.234 -10.450 -10.484 1.00 85.44 289 PHE A N 1
ATOM 2376 C CA . PHE A 1 289 ? 11.299 -10.290 -9.033 1.00 85.44 289 PHE A CA 1
ATOM 2377 C C . PHE A 1 289 ? 9.979 -9.755 -8.458 1.00 85.44 289 PHE A C 1
ATOM 2379 O O . PHE A 1 289 ? 9.451 -10.312 -7.492 1.00 85.44 289 PHE A O 1
ATOM 2386 N N . ILE A 1 290 ? 9.420 -8.693 -9.046 1.00 82.44 290 ILE A N 1
ATOM 2387 C CA . ILE A 1 290 ? 8.145 -8.114 -8.598 1.00 82.44 290 ILE A CA 1
ATOM 2388 C C . ILE A 1 290 ? 7.024 -9.154 -8.717 1.00 82.44 290 ILE A C 1
ATOM 2390 O O . ILE A 1 290 ? 6.297 -9.375 -7.749 1.00 82.44 290 ILE A O 1
ATOM 2394 N N . GLU A 1 291 ? 6.925 -9.838 -9.853 1.00 81.94 291 GLU A N 1
ATOM 2395 C CA . GLU A 1 291 ? 5.944 -10.897 -10.114 1.00 81.94 291 GLU A CA 1
ATOM 2396 C C . GLU A 1 291 ? 6.043 -12.030 -9.089 1.00 81.94 291 GLU A C 1
ATOM 2398 O O . GLU A 1 291 ? 5.044 -12.448 -8.494 1.00 81.94 291 GLU A O 1
ATOM 2403 N N . LYS A 1 292 ? 7.269 -12.487 -8.820 1.00 83.88 292 LYS A N 1
ATOM 2404 C CA . LYS A 1 292 ? 7.528 -13.592 -7.899 1.00 83.88 292 LYS A CA 1
ATOM 2405 C C . LYS A 1 292 ? 7.169 -13.251 -6.457 1.00 83.88 292 LYS A C 1
ATOM 2407 O O . LYS A 1 292 ? 6.637 -14.115 -5.760 1.00 83.88 292 LYS A O 1
ATOM 2412 N N . TYR A 1 293 ? 7.457 -12.031 -5.998 1.00 84.50 293 TYR A N 1
ATOM 2413 C CA . TYR A 1 293 ? 7.435 -11.696 -4.570 1.00 84.50 293 TYR A CA 1
ATOM 2414 C C . TYR A 1 293 ? 6.301 -10.760 -4.134 1.00 84.50 293 TYR A C 1
ATOM 2416 O O . TYR A 1 293 ? 5.901 -10.828 -2.971 1.00 84.50 293 TYR A O 1
ATOM 2424 N N . ARG A 1 294 ? 5.732 -9.928 -5.017 1.00 83.75 294 ARG A N 1
ATOM 2425 C CA . ARG A 1 294 ? 4.724 -8.921 -4.632 1.00 83.75 294 ARG A CA 1
ATOM 2426 C C . ARG A 1 294 ? 3.429 -9.535 -4.120 1.00 83.75 294 ARG A C 1
ATOM 2428 O O . ARG A 1 294 ? 2.953 -9.166 -3.049 1.00 83.75 294 ARG A O 1
ATOM 2435 N N . VAL A 1 295 ? 2.852 -10.471 -4.870 1.00 84.75 295 VAL A N 1
ATOM 2436 C CA . VAL A 1 295 ? 1.582 -11.109 -4.490 1.00 84.75 295 VAL A CA 1
ATOM 2437 C C . VAL A 1 295 ? 1.735 -11.940 -3.203 1.00 84.75 295 VAL A C 1
ATOM 2439 O O . VAL A 1 295 ? 0.921 -11.766 -2.290 1.00 84.75 295 VAL A O 1
ATOM 2442 N N . PRO A 1 296 ? 2.775 -12.789 -3.044 1.00 84.69 296 PRO A N 1
ATOM 2443 C CA . PRO A 1 296 ? 3.025 -13.479 -1.778 1.00 84.69 296 PRO A CA 1
ATOM 2444 C C . PRO A 1 296 ? 3.210 -12.529 -0.586 1.00 84.69 296 PRO A C 1
ATOM 2446 O O . PRO A 1 296 ? 2.676 -12.789 0.496 1.00 84.69 296 PRO A O 1
ATOM 2449 N N . GLU A 1 297 ? 3.921 -11.416 -0.777 1.00 86.50 297 GLU A N 1
ATOM 2450 C CA . GLU A 1 297 ? 4.177 -10.408 0.259 1.00 86.50 297 GLU A CA 1
ATOM 2451 C C . GLU A 1 297 ? 2.880 -9.768 0.764 1.00 86.50 297 GLU A C 1
ATOM 2453 O O . GLU A 1 297 ? 2.611 -9.776 1.974 1.00 86.50 297 GLU A O 1
ATOM 2458 N N . LEU A 1 298 ? 2.000 -9.358 -0.151 1.00 86.25 298 LEU A N 1
ATOM 2459 C CA . LEU A 1 298 ? 0.668 -8.855 0.191 1.00 86.25 298 LEU A CA 1
ATOM 2460 C C . LEU A 1 298 ? -0.190 -9.910 0.902 1.00 86.25 298 LEU A C 1
ATOM 2462 O O . LEU A 1 298 ? -0.854 -9.597 1.895 1.00 86.25 298 LEU A O 1
ATOM 2466 N N . LYS A 1 299 ? -0.146 -11.178 0.470 1.00 86.31 299 LYS A N 1
ATOM 2467 C CA . LYS A 1 299 ? -0.870 -12.280 1.133 1.00 86.31 299 LYS A CA 1
ATOM 2468 C C . LYS A 1 299 ? -0.418 -12.477 2.583 1.00 86.31 299 LYS A C 1
ATOM 2470 O O . LYS A 1 299 ? -1.260 -12.709 3.459 1.00 86.31 299 LYS A O 1
ATOM 2475 N N . VAL A 1 300 ? 0.880 -12.357 2.870 1.00 86.88 300 VAL A N 1
ATOM 2476 C CA . VAL A 1 300 ? 1.407 -12.443 4.243 1.00 86.88 300 VAL A CA 1
ATOM 2477 C C . VAL A 1 300 ? 0.959 -11.250 5.086 1.00 86.88 300 VAL A C 1
ATOM 2479 O O . VAL A 1 300 ? 0.457 -11.469 6.196 1.00 86.88 300 VAL A O 1
ATOM 2482 N N . ARG A 1 301 ? 1.030 -10.017 4.563 1.00 87.75 301 ARG A N 1
ATOM 2483 C CA . ARG A 1 301 ? 0.495 -8.825 5.255 1.00 87.75 301 ARG A CA 1
ATOM 2484 C C . ARG A 1 301 ? -0.991 -8.968 5.566 1.00 87.75 301 ARG A C 1
ATOM 2486 O O . ARG A 1 301 ? -1.410 -8.767 6.705 1.00 87.75 301 ARG A O 1
ATOM 2493 N N . LEU A 1 302 ? -1.786 -9.408 4.593 1.00 90.31 302 LEU A N 1
ATOM 2494 C CA . LEU A 1 302 ? -3.215 -9.662 4.769 1.00 90.31 302 LEU A CA 1
ATOM 2495 C C . LEU A 1 302 ? -3.492 -10.713 5.844 1.00 90.31 302 LEU A C 1
ATOM 2497 O O . LEU A 1 302 ? -4.396 -10.543 6.667 1.00 90.31 302 LEU A O 1
ATOM 2501 N N . LYS A 1 303 ? -2.715 -11.800 5.872 1.00 90.12 303 LYS A N 1
ATOM 2502 C CA . LYS A 1 303 ? -2.826 -12.831 6.911 1.00 90.12 303 LYS A CA 1
ATOM 2503 C C . LYS A 1 303 ? -2.474 -12.274 8.292 1.00 90.12 303 LYS A C 1
ATOM 2505 O O . LYS A 1 303 ? -3.171 -12.596 9.255 1.00 90.12 303 LYS A O 1
ATOM 2510 N N . SER A 1 304 ? -1.442 -11.434 8.386 1.00 89.31 304 SER A N 1
ATOM 2511 C CA . SER A 1 304 ? -1.065 -10.733 9.619 1.00 89.31 304 SER A CA 1
ATOM 2512 C C . SER A 1 304 ? -2.201 -9.837 10.122 1.00 89.31 304 SER A C 1
ATOM 2514 O O . SER A 1 304 ? -2.661 -10.004 11.251 1.00 89.31 304 SER A O 1
ATOM 2516 N N . LEU A 1 305 ? -2.766 -8.984 9.264 1.00 91.94 305 LEU A N 1
ATOM 2517 C CA . LEU A 1 305 ? -3.881 -8.103 9.631 1.00 91.94 305 LEU A CA 1
ATOM 2518 C C . LEU A 1 305 ? -5.142 -8.874 10.043 1.00 91.94 305 LEU A C 1
ATOM 2520 O O . LEU A 1 305 ? -5.793 -8.522 11.027 1.00 91.94 305 LEU A O 1
ATOM 2524 N N . LYS A 1 306 ? -5.474 -9.972 9.350 1.00 92.50 306 LYS A N 1
ATOM 2525 C CA . LYS A 1 306 ? -6.587 -10.855 9.743 1.00 92.50 306 LYS A CA 1
ATOM 2526 C C . LYS A 1 306 ? -6.363 -11.475 11.126 1.00 92.50 306 LYS A C 1
ATOM 2528 O O . LYS A 1 306 ? -7.311 -11.572 11.905 1.00 92.50 306 LYS A O 1
ATOM 2533 N N . ARG A 1 307 ? -5.123 -11.858 11.461 1.00 92.50 307 ARG A N 1
ATOM 2534 C CA . ARG A 1 307 ? -4.756 -12.330 12.810 1.00 92.50 307 ARG A CA 1
ATOM 2535 C C . ARG A 1 307 ? -4.876 -11.216 13.848 1.00 92.50 307 ARG A C 1
ATOM 2537 O O . ARG A 1 307 ? -5.456 -11.457 14.899 1.00 92.50 307 ARG A O 1
ATOM 2544 N N . SER A 1 308 ? -4.410 -10.008 13.539 1.00 93.06 308 SER A N 1
ATOM 2545 C CA . SER A 1 308 ? -4.571 -8.823 14.392 1.00 93.06 308 SER A CA 1
ATOM 2546 C C . SER A 1 308 ? -6.043 -8.521 14.685 1.00 93.06 308 SER A C 1
ATOM 2548 O O . SER A 1 308 ? -6.412 -8.321 15.838 1.00 93.06 308 SER A O 1
ATOM 2550 N N . LYS A 1 309 ? -6.915 -8.610 13.674 1.00 93.06 309 LYS A N 1
ATOM 2551 C CA . LYS A 1 309 ? -8.370 -8.479 13.836 1.00 93.06 309 LYS A CA 1
ATOM 2552 C C . LYS A 1 309 ? -8.978 -9.588 14.696 1.00 93.06 309 LYS A C 1
ATOM 2554 O O . LYS A 1 309 ? -9.868 -9.315 15.498 1.00 93.06 309 LYS A O 1
ATOM 2559 N N . LYS A 1 310 ? -8.510 -10.834 14.559 1.00 93.81 310 LYS A N 1
ATOM 2560 C CA . LYS A 1 310 ? -8.930 -11.942 15.435 1.00 93.81 310 LYS A CA 1
ATOM 2561 C C . LYS A 1 310 ? -8.519 -11.677 16.885 1.00 93.81 310 LYS A C 1
ATOM 2563 O O . LYS A 1 310 ? -9.360 -11.765 17.769 1.00 93.81 310 LYS A O 1
ATOM 2568 N N . ARG A 1 311 ? -7.265 -11.273 17.108 1.00 92.38 311 ARG A N 1
ATOM 2569 C CA . ARG A 1 311 ? -6.730 -10.946 18.436 1.00 92.38 311 ARG A CA 1
ATOM 2570 C C . ARG A 1 311 ? -7.476 -9.782 19.089 1.00 92.38 311 ARG A C 1
ATOM 2572 O O . ARG A 1 311 ? -7.767 -9.848 20.274 1.00 92.38 311 ARG A O 1
ATOM 2579 N N . LEU A 1 312 ? -7.842 -8.753 18.320 1.00 93.12 312 LEU A N 1
ATOM 2580 C CA . LEU A 1 312 ? -8.667 -7.650 18.819 1.00 93.12 312 LEU A CA 1
ATOM 2581 C C . LEU A 1 312 ? -10.007 -8.163 19.377 1.00 93.12 312 LEU A C 1
ATOM 2583 O O . LEU A 1 312 ? -10.413 -7.749 20.457 1.00 93.12 312 LEU A O 1
ATOM 2587 N N . LYS A 1 313 ? -10.652 -9.111 18.683 1.00 91.69 313 LYS A N 1
ATOM 2588 C CA . LYS A 1 313 ? -11.903 -9.748 19.133 1.00 91.69 313 LYS A CA 1
ATOM 2589 C C . LYS A 1 313 ? -11.735 -10.688 20.330 1.00 91.69 313 LYS A C 1
ATOM 2591 O O . LYS A 1 313 ? -12.688 -10.874 21.076 1.00 91.69 313 LYS A O 1
ATOM 2596 N N . GLU A 1 314 ? -10.560 -11.296 20.488 1.00 90.69 314 GLU A N 1
ATOM 2597 C CA . GLU A 1 314 ? -10.227 -12.138 21.647 1.00 90.69 314 GLU A CA 1
ATOM 2598 C C . GLU A 1 314 ? -10.026 -11.298 22.918 1.00 90.69 314 GLU A C 1
ATOM 2600 O O . GLU A 1 314 ? -10.377 -11.756 24.000 1.00 90.69 314 GLU A O 1
ATOM 2605 N N . ILE A 1 315 ? -9.512 -10.067 22.787 1.00 88.50 315 ILE A N 1
ATOM 2606 C CA . ILE A 1 315 ? -9.395 -9.112 23.901 1.00 88.50 315 ILE A CA 1
ATOM 2607 C C . ILE A 1 315 ? -10.787 -8.686 24.382 1.00 88.50 315 ILE A C 1
ATOM 2609 O O . ILE A 1 315 ? -11.096 -8.781 25.567 1.00 88.50 315 ILE A O 1
ATOM 2613 N N . ALA A 1 316 ? -11.624 -8.202 23.463 1.00 86.94 316 ALA A N 1
ATOM 2614 C CA . ALA A 1 316 ? -12.997 -7.807 23.751 1.00 86.94 316 ALA A CA 1
ATOM 2615 C C . ALA A 1 316 ? -13.824 -7.709 22.462 1.00 86.94 316 ALA A C 1
ATOM 2617 O O . ALA A 1 316 ? -13.302 -7.674 21.347 1.00 86.94 316 ALA A O 1
ATOM 2618 N N . THR A 1 317 ? -15.138 -7.583 22.616 1.00 89.75 317 THR A N 1
ATOM 2619 C CA . THR A 1 317 ? -16.026 -7.107 21.546 1.00 89.75 317 THR A CA 1
ATOM 2620 C C . THR A 1 317 ? -16.555 -5.725 21.899 1.00 89.75 317 THR A C 1
ATOM 2622 O O . THR A 1 317 ? -16.750 -5.437 23.082 1.00 89.75 317 THR A O 1
ATOM 2625 N N . PHE A 1 318 ? -16.814 -4.884 20.894 1.00 90.50 318 PHE A N 1
ATOM 2626 C CA . PHE A 1 318 ? -17.399 -3.560 21.126 1.00 90.50 318 PHE A CA 1
ATOM 2627 C C . PHE A 1 318 ? -18.666 -3.656 21.993 1.00 90.50 318 PHE A C 1
ATOM 2629 O O . PHE A 1 318 ? -18.751 -3.004 23.027 1.00 90.50 318 PHE A O 1
ATOM 2636 N N . ASP A 1 319 ? -19.569 -4.577 21.648 1.00 90.56 319 ASP A N 1
ATOM 2637 C CA . ASP A 1 319 ? -20.800 -4.862 22.394 1.00 90.56 319 ASP A CA 1
ATOM 2638 C C . ASP A 1 319 ? -20.502 -5.186 23.864 1.00 90.56 319 ASP A C 1
ATOM 2640 O O . ASP A 1 319 ? -21.052 -4.554 24.758 1.00 90.56 319 ASP A O 1
ATOM 2644 N N . SER A 1 320 ? -19.559 -6.100 24.129 1.00 89.88 320 SER A N 1
ATOM 2645 C CA . SER A 1 320 ? -19.201 -6.471 25.505 1.00 89.88 320 SER A CA 1
ATOM 2646 C C . SER A 1 320 ? -18.617 -5.316 26.324 1.00 89.88 320 SER A C 1
ATOM 2648 O O . SER A 1 320 ? -18.807 -5.285 27.539 1.00 89.88 320 SER A O 1
ATOM 2650 N N . LEU A 1 321 ? -17.918 -4.369 25.685 1.00 91.50 321 LEU A N 1
ATOM 2651 C CA . LEU A 1 321 ? -17.376 -3.192 26.367 1.00 91.50 321 LEU A CA 1
ATOM 2652 C C . LEU A 1 321 ? -18.485 -2.191 26.713 1.00 91.50 321 LEU A C 1
ATOM 2654 O O . LEU A 1 321 ? -18.474 -1.635 27.811 1.00 91.50 321 LEU A O 1
ATOM 2658 N N . ILE A 1 322 ? -19.450 -1.998 25.809 1.00 91.44 322 ILE A N 1
ATOM 2659 C CA . ILE A 1 322 ? -20.621 -1.140 26.039 1.00 91.44 322 ILE A CA 1
ATOM 2660 C C . ILE A 1 322 ? -21.525 -1.728 27.124 1.00 91.44 322 ILE A C 1
ATOM 2662 O O . ILE A 1 322 ? -21.825 -1.036 28.095 1.00 91.44 322 ILE A O 1
ATOM 2666 N N . THR A 1 323 ? -21.851 -3.021 27.051 1.00 89.56 323 THR A N 1
ATOM 2667 C CA . THR A 1 323 ? -22.635 -3.698 28.096 1.00 89.56 323 THR A CA 1
ATOM 2668 C C . THR A 1 323 ? -21.952 -3.608 29.459 1.00 89.56 323 THR A C 1
ATOM 2670 O O . THR A 1 323 ? -22.607 -3.318 30.455 1.00 89.56 323 THR A O 1
ATOM 2673 N N . LEU A 1 324 ? -20.626 -3.792 29.527 1.00 89.81 324 LEU A N 1
ATOM 2674 C CA . LEU A 1 324 ? -19.897 -3.648 30.788 1.00 89.81 324 LEU A CA 1
ATOM 2675 C C . LEU A 1 324 ? -19.955 -2.213 31.328 1.00 89.81 324 LEU A C 1
ATOM 2677 O O . LEU A 1 324 ? -20.123 -2.027 32.532 1.00 89.81 324 LEU A O 1
ATOM 2681 N N . LEU A 1 325 ? -19.801 -1.206 30.463 1.00 90.94 325 LEU A N 1
ATOM 2682 C CA . LEU A 1 325 ? -19.899 0.201 30.853 1.00 90.94 325 LEU A CA 1
ATOM 2683 C C . LEU A 1 325 ? -21.265 0.498 31.488 1.00 90.94 325 LEU A C 1
ATOM 2685 O O . LEU A 1 325 ? -21.316 1.074 32.577 1.00 90.94 325 LEU A O 1
ATOM 2689 N N . GLU A 1 326 ? -22.343 0.075 30.832 1.00 87.62 326 GLU A N 1
ATOM 2690 C CA . GLU A 1 326 ? -23.720 0.259 31.300 1.00 87.62 326 GLU A CA 1
ATOM 2691 C C . GLU A 1 326 ? -23.981 -0.476 32.614 1.00 87.62 326 GLU A C 1
ATOM 2693 O O . GLU A 1 326 ? -24.437 0.132 33.587 1.00 87.62 326 GLU A O 1
ATOM 2698 N N . ASP A 1 327 ? -23.634 -1.764 32.673 1.00 88.69 327 ASP A N 1
ATOM 2699 C CA . ASP A 1 327 ? -23.827 -2.600 33.856 1.00 88.69 327 ASP A CA 1
ATOM 2700 C C . ASP A 1 327 ? -23.158 -1.979 35.080 1.00 88.69 327 ASP A C 1
ATOM 2702 O O . ASP A 1 327 ? -23.756 -1.888 36.155 1.00 88.69 327 ASP A O 1
ATOM 2706 N N . VAL A 1 328 ? -21.922 -1.505 34.930 1.00 90.62 328 VAL A N 1
ATOM 2707 C CA . VAL A 1 328 ? -21.185 -0.886 36.032 1.00 90.62 328 VAL A CA 1
ATOM 2708 C C . VAL A 1 328 ? -21.871 0.400 36.467 1.00 90.62 328 VAL A C 1
ATOM 2710 O O . VAL A 1 328 ? -22.097 0.590 37.664 1.00 90.62 328 VAL A O 1
ATOM 2713 N N . GLN A 1 329 ? -22.223 1.273 35.524 1.00 88.19 329 GLN A N 1
ATOM 2714 C CA . GLN A 1 329 ? -22.874 2.545 35.832 1.00 88.19 329 GLN A CA 1
ATOM 2715 C C . GLN A 1 329 ? -24.209 2.332 36.561 1.00 88.19 329 GLN A C 1
ATOM 2717 O O . GLN A 1 329 ? -24.457 2.968 37.587 1.00 88.19 329 GLN A O 1
ATOM 2722 N N . LEU A 1 330 ? -25.022 1.372 36.116 1.00 86.19 330 LEU A N 1
ATOM 2723 C CA . LEU A 1 330 ? -26.280 1.007 36.770 1.00 86.19 330 LEU A CA 1
ATOM 2724 C C . LEU A 1 330 ? -26.071 0.387 38.157 1.00 86.19 330 LEU A C 1
ATOM 2726 O O . LEU A 1 330 ? -26.860 0.627 39.073 1.00 86.19 330 LEU A O 1
ATOM 2730 N N . LYS A 1 331 ? -25.022 -0.417 38.351 1.00 87.62 331 LYS A N 1
ATOM 2731 C CA . LYS A 1 331 ? -24.707 -1.000 39.665 1.00 87.62 331 LYS A CA 1
ATOM 2732 C C . LYS A 1 331 ? -24.180 0.037 40.649 1.00 87.62 331 LYS A C 1
ATOM 2734 O O . LYS A 1 331 ? -24.489 -0.069 41.832 1.00 87.62 331 LYS A O 1
ATOM 2739 N N . MET A 1 332 ? -23.457 1.052 40.180 1.00 86.88 332 MET A N 1
ATOM 2740 C CA . MET A 1 332 ? -22.983 2.158 41.019 1.00 86.88 332 MET A CA 1
ATOM 2741 C C . MET A 1 332 ? -24.122 3.020 41.579 1.00 86.88 332 MET A C 1
ATOM 2743 O O . MET A 1 332 ? -23.971 3.575 42.667 1.00 86.88 332 MET A O 1
ATOM 2747 N N . LEU A 1 333 ? -25.257 3.092 40.875 1.00 84.12 333 LEU A N 1
ATOM 2748 C CA . LEU A 1 333 ? -26.465 3.793 41.324 1.00 84.12 333 LEU A CA 1
ATOM 2749 C C . LEU A 1 333 ? -27.191 3.094 42.481 1.00 84.12 333 LEU A C 1
ATOM 2751 O O . LEU A 1 333 ? -27.972 3.725 43.191 1.00 84.12 333 LEU A O 1
ATOM 2755 N N . LYS A 1 334 ? -26.986 1.785 42.666 1.00 84.56 334 LYS A N 1
ATOM 2756 C CA . LYS A 1 334 ? -27.644 1.035 43.742 1.00 84.56 334 LYS A CA 1
ATOM 2757 C C . LYS A 1 334 ? -26.895 1.251 45.065 1.00 84.56 334 LYS A C 1
ATOM 2759 O O . LYS A 1 334 ? -25.658 1.290 45.061 1.00 84.56 334 LYS A O 1
ATOM 2764 N N . PRO A 1 335 ? -27.605 1.384 46.197 1.00 83.19 335 PRO A N 1
ATOM 2765 C CA . PRO A 1 335 ? -26.956 1.534 47.485 1.00 83.19 335 PRO A CA 1
ATOM 2766 C C . PRO A 1 335 ? -26.349 0.181 47.861 1.00 83.19 335 PRO A C 1
ATOM 2768 O O . PRO A 1 335 ? -27.007 -0.854 47.738 1.00 83.19 335 PRO A O 1
ATOM 2771 N N . MET A 1 336 ? -25.087 0.181 48.275 1.00 88.62 336 MET A N 1
ATOM 2772 C CA . MET A 1 336 ? -24.388 -1.014 48.748 1.00 88.62 336 MET A CA 1
ATOM 2773 C C . MET A 1 336 ? -24.331 -0.912 50.263 1.00 88.62 336 MET A C 1
ATOM 2775 O O . MET A 1 336 ? -23.489 -0.216 50.825 1.00 88.62 336 MET A O 1
ATOM 2779 N N . THR A 1 337 ? -25.283 -1.561 50.919 1.00 87.56 337 THR A N 1
ATOM 2780 C CA . THR A 1 337 ? -25.525 -1.407 52.360 1.00 87.56 337 THR A CA 1
ATOM 2781 C C . THR A 1 337 ? -24.743 -2.412 53.197 1.00 87.56 337 THR A C 1
ATOM 2783 O O . THR A 1 337 ? -24.558 -2.206 54.393 1.00 87.56 337 THR A O 1
ATOM 2786 N N . THR A 1 338 ? -24.252 -3.490 52.578 1.00 88.69 338 THR A N 1
ATOM 2787 C CA . THR A 1 338 ? -23.522 -4.563 53.266 1.00 88.69 338 THR A CA 1
ATOM 2788 C C . THR A 1 338 ? -22.131 -4.788 52.678 1.00 88.69 338 THR A C 1
ATOM 2790 O O . THR A 1 338 ? -21.918 -4.654 51.473 1.00 88.69 338 THR A O 1
ATOM 2793 N N . LEU A 1 339 ? -21.187 -5.245 53.508 1.00 89.12 339 LEU A N 1
ATOM 2794 C CA . LEU A 1 339 ? -19.836 -5.612 53.064 1.00 89.12 339 LEU A CA 1
ATOM 2795 C C . LEU A 1 339 ? -19.847 -6.719 51.989 1.00 89.12 339 LEU A C 1
ATOM 2797 O O . LEU A 1 339 ? -19.020 -6.728 51.079 1.00 89.12 339 LEU A O 1
ATOM 2801 N N . ARG A 1 340 ? -20.826 -7.634 52.032 1.00 91.62 340 ARG A N 1
ATOM 2802 C CA . ARG A 1 340 ? -21.003 -8.678 51.007 1.00 91.62 340 ARG A CA 1
ATOM 2803 C C . ARG A 1 340 ? -21.305 -8.082 49.630 1.00 91.62 340 ARG A C 1
ATOM 2805 O O . ARG A 1 340 ? -20.785 -8.574 48.629 1.00 91.62 340 ARG A O 1
ATOM 2812 N N . GLU A 1 341 ? -22.134 -7.041 49.570 1.00 89.38 341 GLU A N 1
ATOM 2813 C CA . GLU A 1 341 ? -22.434 -6.318 48.328 1.00 89.38 341 GLU A CA 1
ATOM 2814 C C . GLU A 1 341 ? -21.205 -5.567 47.810 1.00 89.38 341 GLU A C 1
ATOM 2816 O O . GLU A 1 341 ? -20.927 -5.634 46.611 1.00 89.38 341 GLU A O 1
ATOM 2821 N N . VAL A 1 342 ? -20.432 -4.941 48.707 1.00 89.62 342 VAL A N 1
ATOM 2822 C CA . VAL A 1 342 ? -19.165 -4.266 48.374 1.00 89.62 342 VAL A CA 1
ATOM 2823 C C . VAL A 1 342 ? -18.165 -5.251 47.765 1.00 89.62 342 VAL A C 1
ATOM 2825 O O . VAL A 1 342 ? -17.693 -5.038 46.648 1.00 89.62 342 VAL A O 1
ATOM 2828 N N . ASN A 1 343 ? -17.915 -6.383 48.428 1.00 90.19 343 ASN A N 1
ATOM 2829 C CA . ASN A 1 343 ? -16.985 -7.410 47.945 1.00 90.19 343 ASN A CA 1
ATOM 2830 C C . ASN A 1 343 ? -17.430 -8.010 46.605 1.00 90.19 343 ASN A C 1
ATOM 2832 O O . ASN A 1 343 ? -16.612 -8.255 45.712 1.00 90.19 343 ASN A O 1
ATOM 2836 N N . LYS A 1 344 ? -18.740 -8.221 46.428 1.00 91.62 344 LYS A N 1
ATOM 2837 C CA . LYS A 1 344 ? -19.302 -8.682 45.154 1.00 91.62 344 LYS A CA 1
ATOM 2838 C C . LYS A 1 344 ? -19.092 -7.647 44.050 1.00 91.62 344 LYS A C 1
ATOM 2840 O O . LYS A 1 344 ? -18.716 -8.019 42.942 1.00 91.62 344 LYS A O 1
ATOM 2845 N N . PHE A 1 345 ? -19.298 -6.362 44.337 1.00 91.19 345 PHE A N 1
ATOM 2846 C CA . PHE A 1 345 ? -19.063 -5.306 43.358 1.00 91.19 345 PHE A CA 1
ATOM 2847 C C . PHE A 1 345 ? -17.582 -5.208 42.972 1.00 91.19 345 PHE A C 1
ATOM 2849 O O . PHE A 1 345 ? -17.248 -5.163 41.785 1.00 91.19 345 PHE A O 1
ATOM 2856 N N . GLN A 1 346 ? -16.690 -5.259 43.961 1.00 89.56 346 GLN A N 1
ATOM 2857 C CA . GLN A 1 346 ? -15.248 -5.208 43.743 1.00 89.56 346 GLN A CA 1
ATOM 2858 C C . GLN A 1 346 ? -14.763 -6.356 42.845 1.00 89.56 346 GLN A C 1
ATOM 2860 O O . GLN A 1 346 ? -13.998 -6.147 41.906 1.00 89.56 346 GLN A O 1
ATOM 2865 N N . THR A 1 347 ? -15.223 -7.577 43.115 1.00 89.06 347 THR A N 1
ATOM 2866 C CA . THR A 1 347 ? -14.785 -8.775 42.384 1.00 89.06 347 THR A CA 1
ATOM 2867 C C . THR A 1 347 ? -15.408 -8.898 40.998 1.00 89.06 347 THR A C 1
ATOM 2869 O O . THR A 1 347 ? -14.704 -9.253 40.058 1.00 89.06 347 THR A O 1
ATOM 2872 N N . GLN A 1 348 ? -16.701 -8.599 40.847 1.00 87.25 348 GLN A N 1
ATOM 2873 C CA . GLN A 1 348 ? -17.417 -8.812 39.582 1.00 87.25 348 GLN A CA 1
ATOM 2874 C C . GLN A 1 348 ? -17.272 -7.654 38.589 1.00 87.25 348 GLN A C 1
ATOM 2876 O O . GLN A 1 348 ? -17.299 -7.887 37.382 1.00 87.25 348 GLN A O 1
ATOM 2881 N N . TYR A 1 349 ? -17.135 -6.422 39.086 1.00 89.06 349 TYR A N 1
ATOM 2882 C CA . TYR A 1 349 ? -17.173 -5.216 38.259 1.00 89.06 349 TYR A CA 1
ATOM 2883 C C . TYR A 1 349 ? -15.842 -4.477 38.310 1.00 89.06 349 TYR A C 1
ATOM 2885 O O . TYR A 1 349 ? -15.174 -4.384 37.286 1.00 89.06 349 TYR A O 1
ATOM 2893 N N . PHE A 1 350 ? -15.416 -4.014 39.490 1.00 89.00 350 PHE A N 1
ATOM 2894 C CA . PHE A 1 350 ? -14.223 -3.168 39.615 1.00 89.00 350 PHE A CA 1
ATOM 2895 C C . PHE A 1 350 ? -12.974 -3.823 39.012 1.00 89.00 350 PHE A C 1
ATOM 2897 O O . PHE A 1 350 ? -12.403 -3.272 38.075 1.00 89.00 350 PHE A O 1
ATOM 2904 N N . LYS A 1 351 ? -12.619 -5.037 39.460 1.00 88.25 351 LYS A N 1
ATOM 2905 C CA . LYS A 1 351 ? -11.451 -5.774 38.944 1.00 88.25 351 LYS A CA 1
ATOM 2906 C C . LYS A 1 351 ? -11.525 -6.038 37.437 1.00 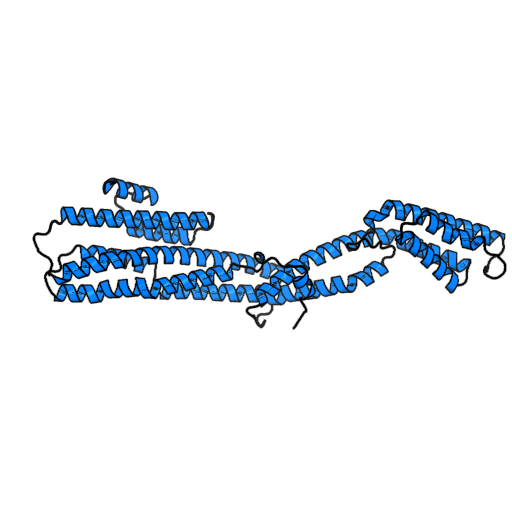88.25 351 LYS A C 1
ATOM 2908 O O . LYS A 1 351 ? -10.507 -6.021 36.760 1.00 88.25 351 LYS A O 1
ATOM 2913 N N . LYS A 1 352 ? -12.727 -6.263 36.896 1.00 86.25 352 LYS A N 1
ATOM 2914 C CA . LYS A 1 352 ? -12.926 -6.538 35.465 1.00 86.25 352 LYS A CA 1
ATOM 2915 C C . LYS A 1 352 ? -12.693 -5.292 34.606 1.00 86.25 352 LYS A C 1
ATOM 2917 O O . LYS A 1 352 ? -12.069 -5.382 33.553 1.00 86.25 352 LYS A O 1
ATOM 2922 N N . ILE A 1 353 ? -13.177 -4.132 35.050 1.00 87.50 353 ILE A N 1
ATOM 2923 C CA . ILE A 1 353 ? -12.915 -2.850 34.376 1.00 87.50 353 ILE A CA 1
ATOM 2924 C C . ILE A 1 353 ? -11.443 -2.484 34.513 1.00 87.50 353 ILE A C 1
ATOM 2926 O O . ILE A 1 353 ? -10.847 -2.028 33.546 1.00 87.50 353 ILE A O 1
ATOM 2930 N N . GLU A 1 354 ? -10.867 -2.690 35.695 1.00 86.94 354 GLU A N 1
ATOM 2931 C CA . GLU A 1 354 ? -9.453 -2.455 35.967 1.00 86.94 354 GLU A CA 1
ATOM 2932 C C . GLU A 1 354 ? -8.578 -3.255 34.996 1.00 86.94 354 GLU A C 1
ATOM 2934 O O . GLU A 1 354 ? -7.776 -2.671 34.274 1.00 86.94 354 GLU A O 1
ATOM 2939 N N . GLN A 1 355 ? -8.831 -4.559 34.866 1.00 85.94 355 GLN A N 1
ATOM 2940 C CA . GLN A 1 355 ? -8.139 -5.423 33.912 1.00 85.94 355 GLN A CA 1
ATOM 2941 C C . GLN A 1 355 ? -8.278 -4.931 32.459 1.00 85.94 355 GLN A C 1
ATOM 2943 O O . GLN A 1 355 ? -7.303 -4.882 31.714 1.00 85.94 355 GLN A O 1
ATOM 2948 N N . LEU A 1 356 ? -9.476 -4.524 32.030 1.00 83.12 356 LEU A N 1
ATOM 2949 C CA . LEU A 1 356 ? -9.677 -4.011 30.669 1.00 83.12 356 LEU A CA 1
ATOM 2950 C C . LEU A 1 356 ? -8.979 -2.661 30.445 1.00 83.12 356 LEU A C 1
ATOM 2952 O O . LEU A 1 356 ? -8.356 -2.453 29.407 1.00 83.12 356 LEU A O 1
ATOM 2956 N N . ALA A 1 357 ? -9.043 -1.753 31.415 1.00 77.88 357 ALA A N 1
ATOM 2957 C CA . ALA A 1 357 ? -8.434 -0.434 31.305 1.00 77.88 357 ALA A CA 1
ATOM 2958 C C . ALA A 1 357 ? -6.896 -0.488 31.343 1.00 77.88 357 ALA A C 1
ATOM 2960 O O . ALA A 1 357 ? -6.258 0.295 30.640 1.00 77.88 357 ALA A O 1
ATOM 2961 N N . TYR A 1 358 ? -6.304 -1.391 32.133 1.00 80.44 358 TYR A N 1
ATOM 2962 C CA . TYR A 1 358 ? -4.849 -1.486 32.294 1.00 80.44 358 TYR A CA 1
ATOM 2963 C C . TYR A 1 358 ? -4.186 -2.491 31.347 1.00 80.44 358 TYR A C 1
ATOM 2965 O O . TYR A 1 358 ? -3.165 -2.155 30.750 1.00 80.44 358 TYR A O 1
ATOM 2973 N N . ASP A 1 359 ? -4.763 -3.679 31.148 1.00 79.00 359 ASP A N 1
ATOM 2974 C CA . ASP A 1 359 ? -4.111 -4.735 30.359 1.00 79.00 359 ASP A CA 1
ATOM 2975 C C . ASP A 1 359 ? -4.520 -4.691 28.883 1.00 79.00 359 ASP A C 1
ATOM 2977 O O . ASP A 1 359 ? -3.714 -4.961 27.987 1.00 79.00 359 ASP A O 1
ATOM 2981 N N . SER A 1 360 ? -5.782 -4.350 28.602 1.00 82.81 360 SER A N 1
ATOM 2982 C CA . SER A 1 360 ? -6.323 -4.447 27.240 1.00 82.81 360 SER A CA 1
ATOM 2983 C C . SER A 1 360 ? -6.036 -3.213 26.388 1.00 82.81 360 SER A C 1
ATOM 2985 O O . SER A 1 360 ? -5.784 -3.358 25.193 1.00 82.81 360 SER A O 1
ATOM 2987 N N . GLU A 1 361 ? -6.003 -2.013 26.974 1.00 83.44 361 GLU A N 1
ATOM 2988 C CA . GLU A 1 361 ? -5.708 -0.779 26.231 1.00 83.44 361 GLU A CA 1
ATOM 2989 C C . GLU A 1 361 ? -4.309 -0.791 25.577 1.00 83.44 361 GLU A C 1
ATOM 2991 O O . GLU A 1 361 ? -4.225 -0.563 24.365 1.00 83.44 361 GLU A O 1
ATOM 2996 N N . PRO A 1 362 ? -3.206 -1.137 26.275 1.00 86.31 362 PRO A N 1
ATOM 2997 C CA . PRO A 1 362 ? -1.895 -1.254 25.634 1.00 86.31 362 PRO A CA 1
ATOM 2998 C C . PRO A 1 362 ? -1.877 -2.296 24.510 1.00 86.31 362 PRO A C 1
ATOM 3000 O O . PRO A 1 362 ? -1.260 -2.077 23.466 1.00 86.31 362 PRO A O 1
ATOM 3003 N N . ALA A 1 363 ? -2.587 -3.416 24.685 1.00 87.62 363 ALA A N 1
ATOM 3004 C CA . ALA A 1 363 ? -2.687 -4.454 23.666 1.00 87.62 363 ALA A CA 1
ATOM 3005 C C . ALA A 1 363 ? -3.435 -3.962 22.412 1.00 87.62 363 ALA A C 1
ATOM 3007 O O . ALA A 1 363 ? -2.992 -4.230 21.292 1.00 87.62 363 ALA A O 1
ATOM 3008 N N . ILE A 1 364 ? -4.522 -3.199 22.576 1.00 91.00 364 ILE A N 1
ATOM 3009 C CA . ILE A 1 364 ? -5.265 -2.574 21.469 1.00 91.00 364 ILE A CA 1
ATOM 3010 C C . ILE A 1 364 ? -4.380 -1.563 20.730 1.00 91.00 364 ILE A C 1
ATOM 3012 O O . ILE A 1 364 ? -4.345 -1.574 19.495 1.00 91.00 364 ILE A O 1
ATOM 3016 N N . GLN A 1 365 ? -3.616 -0.740 21.454 1.00 88.25 365 GLN A N 1
ATOM 3017 C CA . GLN A 1 365 ? -2.684 0.217 20.848 1.00 88.25 365 GLN A CA 1
ATOM 3018 C C . GLN A 1 365 ? -1.572 -0.484 20.061 1.00 88.25 365 GLN A C 1
ATOM 3020 O O . GLN A 1 365 ? -1.289 -0.103 18.927 1.00 88.25 365 GLN A O 1
ATOM 3025 N N . GLN A 1 366 ? -0.988 -1.560 20.597 1.00 89.19 366 GLN A N 1
ATOM 3026 C CA . GLN A 1 366 ? 0.007 -2.356 19.870 1.00 89.19 366 GLN A CA 1
ATOM 3027 C C . GLN A 1 366 ? -0.564 -2.968 18.585 1.00 89.19 366 GLN A C 1
ATOM 3029 O O . GLN A 1 366 ? 0.118 -2.996 17.559 1.00 89.19 366 GLN A O 1
ATOM 3034 N N . ILE A 1 367 ? -1.815 -3.442 18.612 1.00 91.69 367 ILE A N 1
ATOM 3035 C CA . ILE A 1 367 ? -2.497 -3.942 17.411 1.00 91.69 367 ILE A CA 1
ATOM 3036 C C . ILE A 1 367 ? -2.659 -2.819 16.381 1.00 91.69 367 ILE A C 1
ATOM 3038 O O . ILE A 1 367 ? -2.382 -3.043 15.201 1.00 91.69 367 ILE A O 1
ATOM 3042 N N . LYS A 1 368 ? -3.059 -1.618 16.814 1.00 87.94 368 LYS A N 1
ATOM 3043 C CA . LYS A 1 368 ? -3.221 -0.451 15.938 1.00 87.94 368 LYS A CA 1
ATOM 3044 C C . LYS A 1 368 ? -1.896 -0.018 15.304 1.00 87.94 368 LYS A C 1
ATOM 3046 O O . LYS A 1 368 ? -1.855 0.224 14.102 1.00 87.94 368 LYS A O 1
ATOM 3051 N N . ILE A 1 369 ? -0.810 0.023 16.081 1.00 87.31 369 ILE A N 1
ATOM 3052 C CA . ILE A 1 369 ? 0.539 0.343 15.583 1.00 87.31 369 ILE A CA 1
ATOM 3053 C C . ILE A 1 369 ? 0.945 -0.648 14.487 1.00 87.31 369 ILE A C 1
ATOM 3055 O O . ILE A 1 369 ? 1.236 -0.230 13.368 1.00 87.31 369 ILE A O 1
ATOM 3059 N N . ARG A 1 370 ? 0.840 -1.956 14.756 1.00 84.75 370 ARG A N 1
ATOM 3060 C CA . ARG A 1 370 ? 1.142 -3.003 13.762 1.00 84.75 370 ARG A CA 1
ATOM 3061 C C . ARG A 1 370 ? 0.259 -2.911 12.522 1.00 84.75 370 ARG A C 1
ATOM 3063 O O . ARG A 1 370 ? 0.713 -3.174 11.414 1.00 84.75 370 ARG A O 1
ATOM 3070 N N . ALA A 1 371 ? -1.015 -2.554 12.688 1.00 85.56 371 ALA A N 1
ATOM 3071 C CA . ALA A 1 371 ? -1.917 -2.368 11.558 1.00 85.56 371 ALA A CA 1
ATOM 3072 C C . ALA A 1 371 ? -1.430 -1.250 10.624 1.00 85.56 371 ALA A C 1
ATOM 3074 O O . ALA A 1 371 ? -1.476 -1.424 9.406 1.00 85.56 371 ALA A O 1
ATOM 3075 N N . ASN A 1 372 ? -0.928 -0.149 11.186 1.00 83.69 372 ASN A N 1
ATOM 3076 C CA . ASN A 1 372 ? -0.413 0.996 10.435 1.00 83.69 372 ASN A CA 1
ATOM 3077 C C . ASN A 1 372 ? 0.962 0.737 9.803 1.00 83.69 372 ASN A C 1
ATOM 3079 O O . ASN A 1 372 ? 1.212 1.200 8.693 1.00 83.69 372 ASN A O 1
ATOM 3083 N N . GLU A 1 373 ? 1.832 -0.044 10.446 1.00 80.56 373 GLU A N 1
ATOM 3084 C CA . GLU A 1 373 ? 3.111 -0.478 9.856 1.00 80.56 373 GLU A CA 1
ATOM 3085 C C . GLU A 1 373 ? 2.906 -1.254 8.547 1.00 80.56 373 GLU A C 1
ATOM 3087 O O . GLU A 1 373 ? 3.677 -1.106 7.605 1.00 80.56 373 GLU A O 1
ATOM 3092 N N . HIS A 1 374 ? 1.827 -2.035 8.440 1.00 72.56 374 HIS A N 1
ATOM 3093 C CA . HIS A 1 374 ? 1.499 -2.760 7.211 1.00 72.56 374 HIS A CA 1
ATOM 3094 C C . HIS A 1 374 ? 1.003 -1.868 6.060 1.00 72.56 374 HIS A C 1
ATOM 3096 O O . HIS A 1 374 ? 0.974 -2.346 4.921 1.00 72.56 374 HIS A O 1
ATOM 3102 N N . LEU A 1 375 ? 0.618 -0.616 6.337 1.00 65.81 375 LEU A N 1
ATOM 3103 C CA . LEU A 1 375 ? 0.218 0.371 5.328 1.00 65.81 375 LEU A CA 1
ATOM 3104 C C . LEU A 1 375 ? 1.337 1.301 4.896 1.00 65.81 375 LEU A C 1
ATOM 3106 O O . LEU A 1 375 ? 1.289 1.768 3.762 1.00 65.81 375 LEU A O 1
ATOM 3110 N N . LYS A 1 376 ? 2.323 1.555 5.764 1.00 60.41 376 LYS A N 1
ATOM 3111 C CA . LYS A 1 376 ? 3.551 2.243 5.370 1.00 60.41 376 LYS A CA 1
ATOM 3112 C C . LYS A 1 376 ? 4.275 1.356 4.361 1.00 60.41 376 LYS A C 1
ATOM 3114 O O . LYS A 1 376 ? 5.050 0.457 4.693 1.00 60.41 376 LYS A O 1
ATOM 3119 N N . GLY A 1 377 ? 3.902 1.519 3.098 1.00 52.00 377 GLY A N 1
ATOM 3120 C CA . GLY A 1 377 ? 4.726 1.107 1.988 1.00 52.00 377 GLY A CA 1
ATOM 3121 C C . GLY A 1 377 ? 6.037 1.892 2.055 1.00 52.00 377 GLY A C 1
ATOM 3122 O O . GLY A 1 377 ? 6.100 2.947 2.682 1.00 52.00 377 GLY A O 1
ATOM 3123 N N . PRO A 1 378 ? 7.093 1.420 1.395 1.00 46.75 378 PRO A N 1
ATOM 3124 C CA . PRO A 1 378 ? 8.339 2.176 1.279 1.00 46.75 378 PRO A CA 1
ATOM 3125 C C . PRO A 1 378 ? 8.188 3.451 0.433 1.00 46.75 378 PRO A C 1
ATOM 3127 O O . PRO A 1 378 ? 9.175 4.135 0.194 1.00 46.75 378 PRO A O 1
ATOM 3130 N N . ASP A 1 379 ? 6.977 3.754 -0.041 1.00 45.69 379 ASP A N 1
ATOM 3131 C CA . ASP A 1 379 ? 6.654 4.941 -0.826 1.00 45.69 379 ASP A CA 1
ATOM 3132 C C . ASP A 1 379 ? 6.848 6.242 -0.022 1.00 45.69 379 ASP A C 1
ATOM 3134 O O . ASP A 1 379 ? 7.097 7.281 -0.629 1.00 45.69 379 ASP A O 1
ATOM 3138 N N . ASP A 1 380 ? 6.833 6.164 1.317 1.00 46.25 380 ASP A N 1
ATOM 3139 C CA . ASP A 1 380 ? 7.070 7.295 2.230 1.00 46.25 380 ASP A CA 1
ATOM 3140 C C . ASP A 1 380 ? 8.556 7.503 2.597 1.00 46.25 380 ASP A C 1
ATOM 3142 O O . ASP A 1 380 ? 8.903 8.517 3.203 1.00 46.25 380 ASP A O 1
ATOM 3146 N N . GLU A 1 381 ? 9.450 6.563 2.259 1.00 51.16 381 GLU A N 1
ATOM 3147 C CA . GLU A 1 381 ? 10.897 6.771 2.392 1.00 51.16 381 GLU A CA 1
ATOM 3148 C C . GLU A 1 381 ? 11.455 7.307 1.068 1.00 51.16 381 GLU A C 1
ATOM 3150 O O . GLU A 1 381 ? 11.198 6.766 -0.011 1.00 51.16 381 GLU A O 1
ATOM 3155 N N . GLU A 1 382 ? 12.243 8.379 1.147 1.00 50.84 382 GLU A N 1
ATOM 3156 C CA . GLU A 1 382 ? 12.951 8.957 0.009 1.00 50.84 382 GLU A CA 1
ATOM 3157 C C . GLU A 1 382 ? 13.945 7.918 -0.542 1.00 50.84 382 GLU A C 1
ATOM 3159 O O . GLU A 1 382 ? 15.042 7.716 -0.025 1.00 50.84 382 GLU A O 1
ATOM 3164 N N . ILE A 1 383 ? 13.515 7.162 -1.556 1.00 57.44 383 ILE A N 1
ATOM 3165 C CA . ILE A 1 383 ? 14.369 6.208 -2.269 1.00 57.44 383 ILE A CA 1
ATOM 3166 C C . ILE A 1 383 ? 15.364 7.035 -3.084 1.00 57.44 383 ILE A C 1
ATOM 3168 O O . ILE A 1 383 ? 14.989 7.623 -4.098 1.00 57.44 383 ILE A O 1
ATOM 3172 N N . THR A 1 384 ? 16.615 7.085 -2.629 1.00 58.78 384 THR A N 1
ATOM 3173 C CA . THR A 1 384 ? 17.699 7.814 -3.297 1.00 58.78 384 THR A CA 1
ATOM 3174 C C . THR A 1 384 ? 18.265 7.025 -4.484 1.00 58.78 384 THR A C 1
ATOM 3176 O O . THR A 1 384 ? 18.11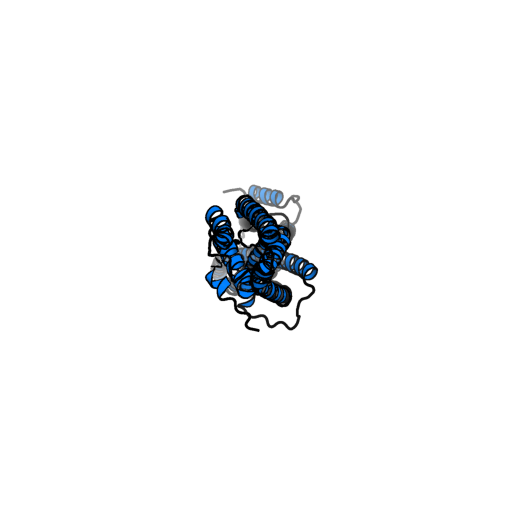3 5.802 -4.570 1.00 58.78 384 THR A O 1
ATOM 3179 N N . GLU A 1 385 ? 18.952 7.709 -5.405 1.00 53.84 385 GLU A N 1
ATOM 3180 C CA . GLU A 1 385 ? 19.624 7.078 -6.556 1.00 53.84 385 GLU A CA 1
ATOM 3181 C C . GLU A 1 385 ? 20.638 5.997 -6.136 1.00 53.84 385 GLU A C 1
ATOM 3183 O O . GLU A 1 385 ? 20.734 4.954 -6.787 1.00 53.84 385 GLU A O 1
ATOM 3188 N N . ASP A 1 386 ? 21.302 6.169 -4.989 1.00 53.94 386 ASP A N 1
ATOM 3189 C CA . ASP A 1 386 ? 22.233 5.183 -4.420 1.00 53.94 386 ASP A CA 1
ATOM 3190 C C . ASP A 1 386 ? 21.552 3.859 -4.037 1.00 53.94 386 ASP A C 1
ATOM 3192 O O . ASP A 1 386 ? 22.146 2.778 -4.110 1.00 53.94 386 ASP A O 1
ATOM 3196 N N . MET A 1 387 ? 20.276 3.900 -3.647 1.00 55.84 387 MET A N 1
ATOM 3197 C CA . MET A 1 387 ? 19.509 2.687 -3.349 1.00 55.84 387 MET A CA 1
ATOM 3198 C C . MET A 1 387 ? 19.091 1.942 -4.621 1.00 55.84 387 MET A C 1
ATOM 3200 O O . MET A 1 387 ? 18.934 0.721 -4.600 1.00 55.84 387 MET A O 1
ATOM 3204 N N . LEU A 1 388 ? 18.920 2.664 -5.732 1.00 57.31 388 LEU A N 1
ATOM 3205 C CA . LEU A 1 388 ? 18.587 2.087 -7.035 1.00 57.31 388 LEU A CA 1
ATOM 3206 C C . LEU A 1 388 ? 19.809 1.429 -7.690 1.00 57.31 388 LEU A C 1
ATOM 3208 O O . LEU A 1 388 ? 19.660 0.390 -8.340 1.00 57.31 388 LEU A O 1
ATOM 3212 N N . SER A 1 389 ? 21.003 1.998 -7.492 1.00 52.53 389 SER A N 1
ATOM 3213 C CA . SER A 1 389 ? 22.269 1.480 -8.028 1.00 52.53 389 SER A CA 1
ATOM 3214 C C . SER A 1 389 ? 22.801 0.264 -7.256 1.00 52.53 389 SER A C 1
ATOM 3216 O O . SER A 1 389 ? 23.381 -0.634 -7.863 1.00 52.53 389 SER A O 1
ATOM 3218 N N . SER A 1 390 ? 22.541 0.182 -5.946 1.00 52.56 390 SER A N 1
ATOM 3219 C CA . SER A 1 390 ? 22.992 -0.910 -5.062 1.00 52.56 390 SER A CA 1
ATOM 3220 C C . SER A 1 390 ? 22.027 -2.098 -4.943 1.00 52.56 390 SER A C 1
ATOM 3222 O O . SER A 1 390 ? 22.355 -3.101 -4.301 1.00 52.56 390 SER A O 1
ATOM 3224 N N . ALA A 1 391 ? 20.840 -2.024 -5.556 1.00 55.66 391 ALA A N 1
ATOM 3225 C CA . ALA A 1 391 ? 19.890 -3.132 -5.609 1.00 55.66 391 ALA A CA 1
ATOM 3226 C C . ALA A 1 391 ? 20.416 -4.254 -6.527 1.00 55.66 391 ALA A C 1
ATOM 3228 O O . ALA A 1 391 ? 20.050 -4.356 -7.700 1.00 55.66 391 ALA A O 1
ATOM 3229 N N . GLU A 1 392 ? 21.307 -5.085 -5.992 1.00 55.31 392 GLU A N 1
ATOM 3230 C CA . GLU A 1 392 ? 21.760 -6.326 -6.615 1.00 55.31 392 GLU A CA 1
ATOM 3231 C C . GLU A 1 392 ? 20.712 -7.432 -6.428 1.00 55.31 392 GLU A C 1
ATOM 3233 O O . GLU A 1 392 ? 20.131 -7.592 -5.349 1.00 55.31 392 GLU A O 1
ATOM 3238 N N . PHE A 1 393 ? 20.505 -8.243 -7.467 1.00 51.12 393 PHE A N 1
ATOM 3239 C CA . PHE A 1 393 ? 19.718 -9.472 -7.384 1.00 51.12 393 PHE A CA 1
ATOM 3240 C C . PHE A 1 393 ? 20.473 -10.510 -6.543 1.00 51.12 393 PHE A C 1
ATOM 3242 O O . PHE A 1 393 ? 21.200 -11.346 -7.073 1.00 51.12 393 PHE A O 1
ATOM 3249 N N . LYS A 1 394 ? 20.328 -10.460 -5.217 1.00 50.03 394 LYS A N 1
ATOM 3250 C CA . LYS A 1 394 ? 20.763 -11.549 -4.332 1.00 50.03 394 LYS A CA 1
ATOM 3251 C C . LYS A 1 394 ? 19.605 -12.534 -4.191 1.00 50.03 394 LYS A C 1
ATOM 3253 O O . LYS A 1 394 ? 18.655 -12.268 -3.459 1.00 50.03 394 LYS A O 1
ATOM 3258 N N . THR A 1 395 ? 19.670 -13.605 -4.983 1.00 41.38 395 THR A N 1
ATOM 3259 C CA . THR A 1 395 ? 18.730 -14.741 -5.001 1.00 41.38 395 THR A CA 1
ATOM 3260 C C . THR A 1 395 ? 18.725 -15.537 -3.710 1.00 41.38 395 THR A C 1
ATOM 3262 O O . THR A 1 395 ? 19.837 -15.774 -3.183 1.00 41.38 395 THR A O 1
#

Secondary structure (DSSP, 8-state):
---HHHHHHHHHHHHT--TTS-HHHHHHHHHHHHTT--SS-HHHHHHHHHHHHHHHHHHHHHHHHHHHHHT--SSPPPHHHHHHHHHHHHHHHHHHHHHHHHHHHHHHHHHHHHHHHHHHHHHHHHHTT--TT----TTHHHHHHHHHHHHHHHHHHHHHHHHHHHHHHHHHHHHHHHHHHHHHHS-HHHHHHHHHHHHHHHHTT-HHHHHHHHHHHHHS--SSS--S-HHHHHHHHHHHHHHHHHHHHHHHHHGGGGB-TTSPBP-SHHHHHHHHHHHHHHHHHHHHHHHHHHHHHHHHHHHHHHHHHHHHHHH--HHHHHHHHHHHHHHHTS---SHHHHHHHIIIIIHHHHHIIIIIHHHHHHHHHHHHHTT--GGGS---HHHHHS-----

Sequence (395 aa):
MSSFEEIKQKIYKELKIDENESINDHFIKAIKKLTKQDKESASETAESINKLCELYFEYNAAFIKDIEKKTKQKKQDHADAAHLKSQTKSILRGLKKTIISYALCEH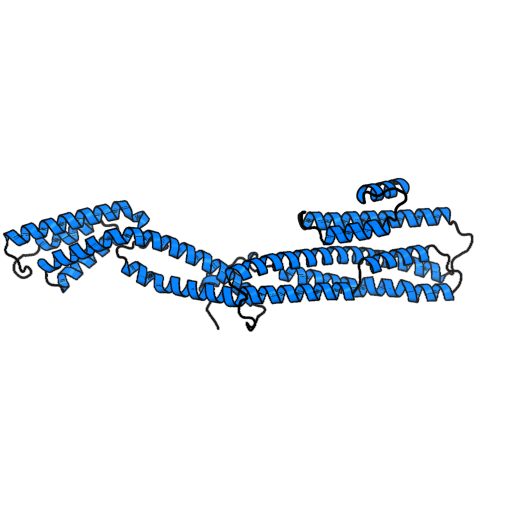TLNMNIKQLQAQELSLTKEFGAGDPKARISDKLPRQIAVFCKRREILTETLAIMHKIKDMVIFLDPIFVHLERELAVLLNEKTSRKVLQNFIGELRKKNFQTASEEIKKIYTKDNKAIFKLKKKERKKQWLIIVDAAELTALLVEKTEQKLRGRENKIFLRSWELDLAYEDTDKILRQTKEFIEKYRVPELKVRLKSLKRSKKRLKEIATFDSLITLLEDVQLKMLKPMTTLREVNKFQTQYFKKIEQLAYDSEPAIQQIKIRANEHLKGPDDEEITEDMLSSAEFKT

pLDDT: mean 82.69, std 10.53, range [41.38, 94.31]

Foldseek 3Di:
DDALVVLLVVLCVLLVHDSPDDSLVSLLVVLVCLLQDDPDDLVVSLVSLVVNLVSVVVNLVNVLVVLLVVCVDPAAFDPVLVVLLVVLVVLLVLLSVLLSLLSSLSSLLNVLLVVLVVVLVVLCVVQNQAALPDDDDPCLLVLLVLLVVLLVVLVVQVVLLVLLLVVLVVLAVLLVVLLVLLVQFFPNVVSVVLSVVLVVCLQVLVLVVSLVSLVVVVVPDDDDTGPDDPVVNVVSSVVNSVSSNVSSVSCNVCVVSQQGPVRGGDNHNVVSVVVCVVSVVSSVVSVSSSSNPVSSNSVVLSVLSVVLSVVSVVLHDSSRSSVLSVVLSVLSSDRNHDPVSVVCCCVVRVVVSVCCSPVVSVSSVVSSVSSVVSVPRCPPPDCDPVNSVPSDPPD

Radius of gyration: 39.75 Å; chains: 1; bounding box: 87×44×119 Å